Protein AF-A0A6P2SB77-F1 (afdb_monomer_lite)

Organism: Burkholderia lata (strain ATCC 17760 / DSM 23089 / LMG 22485 / NCIMB 9086 / R18194 / 383) (NCBI:txid482957)

Radius of gyration: 31.11 Å; chains: 1; bounding box: 104×68×93 Å

Secondary structure (DSSP, 8-state):
-----------------------SPPS----PPPSTTTHHHHHHHHTT-HHHHHHHHHHHHHHHTTSGGGHHHHHHHHHHHHHHHHHTT-TTHHHHHHHHHHHHHHTT--HHHHHHHHHHHHHHHHHHHHH--SSS---PPPHHHHHHHHHHHHH-GGG--S-----------------S-TTSS---------------------------PPPPPPPPPPPP--------SSSHHHHHHHHHHHH-TTTT-------S-SSPPPPPTTHHHHHHHHHHHHHHHHB-TTT--B-SBTTB-EEEHHHHHHHHHHHHHHHHTTSS-HHHHHHHHHHHHHHHHHSPEETTTEE-SEEETTTTEEB-TTSSB-SS-SEE-HHHHHHHHHHHHHHHHH-GGGHHHHHHTTTT---TTTTGGGS-EEEEEETTEEEEEE---TTHHHHHHHHHHHTT---GGGG--TTEEEEEETTEEEEEE-STT----SHHHHHHHHTTTT-SHHHHHHHHHHHHHHHHHHHHHSS-----EEE-SSTTSEEEE-SEETTEET-EE-TT--B-GGG-EEEHHHHHHHHHH--SHHHHHHHHHHGGGEETTEE--EEETTSPEE---BHHHHHHHHHHHHHHHTTS--SS-------S--PPP------

pLDDT: mean 77.46, std 25.53, range [22.06, 98.88]

Sequence (655 aa):
MNRQRHGLFGLAIWAPLVLALLAMPAGHAQSIPDYAPFAPGWAAYQERRIGDAGRLWEQASVGAESAPDTLRVAALAAVLAAFAMDRSHDARAADLWTRATNLYVRAGQSWSRQRSALSAEVARARSAGASQMAPGVPAAVPPLLRMLADLDERDHLLSYDGPHVAPDASLAPARTAVGIGVGYLGGGGAIARNDPGGSVYSNLASSVGGPAAVPRVQAPVATNAPSGQNASPGGDGEAALYQTAARNDRSDAVRMPSTCDAGASALPAGAWQAVTKSAWSYFVANRQPATGLVNGKRAYPYITASDIAGTLAALVVANQLGLGPAAEIEPWLRQVLATLRDLPRYGGELPARQYDARSGGLVGLDNNPSPTGSGYSLYEIARILVWTEIVAACYPDLRAEALGARADWRFGRATALGRLHGVLARDGVEHVYIDETLGYKEYAAAALTLTGLPMPQAFSYAELRTTSVDGGPVLYDARPASLPTSDPFILGTLELGGIDGCFRRIVDTMYAAQARHATRTGQPVALGAEAIDRAPWFSYSTVYAGGQAWKAASYDVQADATLRIFSAKTAIGWAAAFNDRHAAALLASAVRFARDGGVGVGQYESGNNVDATSLDGNAQILEAAWYVARGRRAFVAGSVAGPAICPALQDNPVR

InterPro domains:
  IPR021478 Domain of unknown function DUF3131 [PF11329] (276-631)

Structure (mmCIF, N/CA/C/O backbone):
data_AF-A0A6P2SB77-F1
#
_entry.id   AF-A0A6P2SB77-F1
#
loop_
_atom_site.group_PDB
_atom_site.id
_atom_site.type_symbol
_atom_site.label_atom_id
_atom_site.label_alt_id
_atom_site.label_comp_id
_atom_site.label_asym_id
_atom_site.label_entity_id
_atom_site.label_seq_id
_atom_site.pdbx_PDB_ins_code
_atom_site.Cartn_x
_atom_site.Cartn_y
_atom_site.Cartn_z
_atom_site.occupancy
_atom_site.B_iso_or_equiv
_atom_site.auth_seq_id
_atom_site.auth_comp_id
_atom_site.auth_asym_id
_atom_site.auth_atom_id
_atom_site.pdbx_PDB_model_num
ATOM 1 N N . MET A 1 1 ? 72.439 -4.638 -55.341 1.00 34.09 1 MET A N 1
ATOM 2 C CA . MET A 1 1 ? 73.389 -3.535 -55.038 1.00 34.09 1 MET A CA 1
ATOM 3 C C . MET A 1 1 ? 72.567 -2.344 -54.557 1.00 34.09 1 MET A C 1
ATOM 5 O O . MET A 1 1 ? 71.452 -2.234 -55.038 1.00 34.09 1 MET A O 1
ATOM 9 N N . ASN A 1 2 ? 72.961 -1.470 -53.627 1.00 34.12 2 ASN A N 1
ATOM 10 C CA . ASN A 1 2 ? 74.178 -1.283 -52.805 1.00 34.12 2 ASN A CA 1
ATOM 11 C C . ASN A 1 2 ? 73.689 -0.902 -51.369 1.00 34.12 2 ASN A C 1
ATOM 13 O O . ASN A 1 2 ? 72.607 -0.339 -51.264 1.00 34.12 2 ASN A O 1
ATOM 17 N N . ARG A 1 3 ? 74.255 -1.319 -50.216 1.00 31.09 3 ARG A N 1
ATOM 18 C CA . ARG A 1 3 ? 75.598 -1.066 -49.616 1.00 31.09 3 ARG A CA 1
ATOM 19 C C . ARG A 1 3 ? 75.962 0.431 -49.554 1.00 31.09 3 ARG A C 1
ATOM 21 O O . ARG A 1 3 ? 75.820 1.098 -50.562 1.00 31.09 3 ARG A O 1
ATOM 28 N N . GLN A 1 4 ? 76.507 1.019 -48.483 1.00 35.84 4 GLN A N 1
ATOM 29 C CA . GLN A 1 4 ? 76.849 0.638 -47.085 1.00 35.84 4 GLN A CA 1
ATOM 30 C C . GLN A 1 4 ? 76.953 1.980 -46.281 1.00 35.84 4 GLN A C 1
ATOM 32 O O . GLN A 1 4 ? 76.634 3.004 -46.874 1.00 35.84 4 GLN A O 1
ATOM 37 N N . ARG A 1 5 ? 77.347 2.183 -45.008 1.00 35.84 5 ARG A N 1
ATOM 38 C CA . ARG A 1 5 ? 78.025 1.521 -43.847 1.00 35.84 5 ARG A CA 1
ATOM 39 C C . ARG A 1 5 ? 77.677 2.422 -42.611 1.00 35.84 5 ARG A C 1
ATOM 41 O O . ARG A 1 5 ? 77.101 3.478 -42.835 1.00 35.84 5 ARG A O 1
ATOM 48 N N . HIS A 1 6 ? 77.972 2.216 -41.321 1.00 32.22 6 HIS A N 1
ATOM 49 C CA . HIS A 1 6 ? 78.646 1.221 -40.449 1.00 32.22 6 HIS A CA 1
ATOM 50 C C . HIS A 1 6 ? 77.686 1.003 -39.223 1.00 32.22 6 HIS A C 1
ATOM 52 O O . HIS A 1 6 ? 76.500 1.260 -39.386 1.00 32.22 6 HIS A O 1
ATOM 58 N N . GLY A 1 7 ? 77.988 0.551 -37.992 1.00 27.03 7 GLY A N 1
ATOM 59 C CA . GLY A 1 7 ? 79.161 -0.030 -37.308 1.00 27.03 7 GLY A CA 1
ATOM 60 C C . GLY A 1 7 ? 79.105 0.307 -35.798 1.00 27.03 7 GLY A C 1
ATOM 61 O O . GLY A 1 7 ? 79.331 1.453 -35.443 1.00 27.03 7 GLY A O 1
ATOM 62 N N . LEU A 1 8 ? 78.602 -0.566 -34.915 1.00 29.39 8 LEU A N 1
ATOM 63 C CA . LEU A 1 8 ? 79.311 -1.672 -34.230 1.00 29.39 8 LEU A CA 1
ATOM 64 C C . LEU A 1 8 ? 80.401 -1.251 -33.219 1.00 29.39 8 LEU A C 1
ATOM 66 O O . LEU A 1 8 ? 81.556 -1.139 -33.602 1.00 29.39 8 LEU A O 1
ATOM 70 N N . PHE A 1 9 ? 80.017 -1.151 -31.939 1.00 28.23 9 PHE A N 1
ATOM 71 C CA . PHE A 1 9 ? 80.733 -1.550 -30.703 1.00 28.23 9 PHE A CA 1
ATOM 72 C C . PHE A 1 9 ? 79.703 -1.469 -29.543 1.00 28.23 9 PHE A C 1
ATOM 74 O O . PHE A 1 9 ? 78.775 -0.672 -29.631 1.00 28.23 9 PHE A O 1
ATOM 81 N N . GLY A 1 10 ? 79.754 -2.244 -28.455 1.00 26.16 10 GLY A N 1
ATOM 82 C CA . GLY A 1 10 ? 80.616 -3.386 -28.133 1.00 26.16 10 GLY A CA 1
ATOM 83 C C . GLY A 1 10 ? 80.766 -3.564 -26.611 1.00 26.16 10 GLY A C 1
ATOM 84 O O . GLY A 1 10 ? 81.088 -2.597 -25.937 1.00 26.16 10 GLY A O 1
ATOM 85 N N . LEU A 1 11 ? 80.610 -4.804 -26.118 1.00 27.72 11 LEU A N 1
ATOM 86 C CA . LEU A 1 11 ? 80.774 -5.260 -24.718 1.00 27.72 11 LEU A CA 1
ATOM 87 C C . LEU A 1 11 ? 79.696 -4.835 -23.696 1.00 27.72 11 LEU A C 1
ATOM 89 O O . LEU A 1 11 ? 79.302 -3.681 -23.587 1.00 27.72 11 LEU A O 1
ATOM 93 N N . ALA A 1 12 ? 79.284 -5.813 -22.887 1.00 34.78 12 ALA A N 1
ATOM 94 C CA . ALA A 1 12 ? 78.543 -5.643 -21.639 1.00 34.78 12 ALA A CA 1
ATOM 95 C C . ALA A 1 12 ? 79.400 -6.184 -20.486 1.00 34.78 12 ALA A C 1
ATOM 97 O O . ALA A 1 12 ? 80.118 -7.161 -20.697 1.00 34.78 12 ALA A O 1
ATOM 98 N N . ILE A 1 13 ? 79.300 -5.608 -19.281 1.00 31.42 13 ILE A N 1
ATOM 99 C CA . ILE A 1 13 ? 79.787 -6.220 -18.032 1.00 31.42 13 ILE A CA 1
ATOM 100 C C . ILE A 1 13 ? 79.134 -5.530 -16.809 1.00 31.42 13 ILE A C 1
ATOM 102 O O . ILE A 1 13 ? 79.273 -4.329 -16.630 1.00 31.42 13 ILE A O 1
ATOM 106 N N . TRP A 1 14 ? 78.433 -6.340 -16.001 1.00 25.48 14 TRP A N 1
ATOM 107 C CA . TRP A 1 14 ? 78.056 -6.178 -14.578 1.00 25.48 14 TRP A CA 1
ATOM 108 C C . TRP A 1 14 ? 77.241 -4.949 -14.103 1.00 25.48 14 TRP A C 1
ATOM 110 O O . TRP A 1 14 ? 77.650 -3.799 -14.208 1.00 25.48 14 TRP A O 1
ATOM 120 N N . ALA A 1 15 ? 76.108 -5.238 -13.447 1.00 29.59 15 ALA A N 1
ATOM 121 C CA . ALA A 1 15 ? 75.365 -4.313 -12.579 1.00 29.59 15 ALA A CA 1
ATOM 122 C C . ALA A 1 15 ? 75.927 -4.345 -11.136 1.00 29.59 15 ALA A C 1
ATOM 124 O O . ALA A 1 15 ? 76.624 -5.304 -10.786 1.00 29.59 15 ALA A O 1
ATOM 125 N N . PRO A 1 16 ? 75.620 -3.348 -10.279 1.00 37.59 16 PRO A N 1
ATOM 126 C CA . PRO A 1 16 ? 74.430 -3.487 -9.416 1.00 37.59 16 PRO A CA 1
ATOM 127 C C . PRO A 1 16 ? 73.694 -2.161 -9.069 1.00 37.59 16 PRO A C 1
AT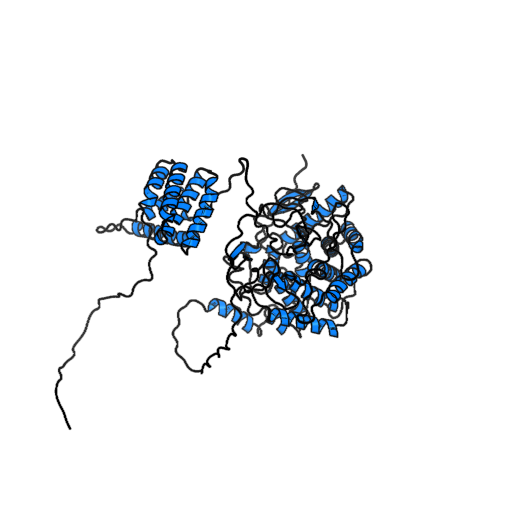OM 129 O O . PRO A 1 16 ? 74.099 -1.083 -9.481 1.00 37.59 16 PRO A O 1
ATOM 132 N N . LEU A 1 17 ? 72.652 -2.278 -8.225 1.00 24.69 17 LEU A N 1
ATOM 133 C CA . LEU A 1 17 ? 72.018 -1.232 -7.387 1.00 24.69 17 LEU A CA 1
ATOM 134 C C . LEU A 1 17 ? 71.184 -0.102 -8.047 1.00 24.69 17 LEU A C 1
ATOM 136 O O . LEU A 1 17 ? 71.675 0.956 -8.414 1.00 24.69 17 LEU A O 1
ATOM 140 N N . VAL A 1 18 ? 69.862 -0.322 -8.039 1.00 35.34 18 VAL A N 1
ATOM 141 C CA . VAL A 1 18 ? 68.815 0.537 -7.425 1.00 35.34 18 VAL A CA 1
ATOM 142 C C . VAL A 1 18 ? 69.097 2.050 -7.277 1.00 35.34 18 VAL A C 1
ATOM 144 O O . VAL A 1 18 ? 69.822 2.438 -6.367 1.00 35.34 18 VAL A O 1
ATOM 147 N N . LEU A 1 19 ? 68.350 2.896 -8.009 1.00 28.22 19 LEU A N 1
ATOM 148 C CA . LEU A 1 19 ? 67.471 3.961 -7.461 1.00 28.22 19 LEU A CA 1
ATOM 149 C C . LEU A 1 19 ? 66.570 4.573 -8.573 1.00 28.22 19 LEU A C 1
ATOM 151 O O . LEU A 1 19 ? 66.776 4.265 -9.742 1.00 28.22 19 LEU A O 1
ATOM 155 N N . ALA A 1 20 ? 65.603 5.435 -8.198 1.00 27.27 20 ALA A N 1
ATOM 156 C CA . ALA A 1 20 ? 64.532 6.035 -9.036 1.00 27.27 20 ALA A CA 1
ATOM 157 C C . ALA A 1 20 ? 63.508 5.002 -9.579 1.00 27.27 20 ALA A C 1
ATOM 159 O O . ALA A 1 20 ? 63.806 4.242 -10.492 1.00 27.27 20 ALA A O 1
ATOM 160 N N . LEU A 1 21 ? 62.295 4.817 -9.029 1.00 29.03 21 LEU A N 1
ATOM 161 C CA . LEU A 1 21 ? 61.225 5.776 -8.665 1.00 29.03 21 LEU A CA 1
ATOM 162 C C . LEU A 1 21 ? 60.876 6.741 -9.816 1.00 29.03 21 LEU A C 1
ATOM 164 O O . LEU A 1 21 ? 61.680 7.585 -10.184 1.00 29.03 21 LEU A O 1
ATOM 168 N N . LEU A 1 22 ? 59.761 6.518 -10.525 1.00 35.44 22 LEU A N 1
ATOM 169 C CA . LEU A 1 22 ? 58.357 6.822 -10.159 1.00 35.44 22 LEU A CA 1
ATOM 170 C C . LEU A 1 22 ? 57.993 8.304 -10.350 1.00 35.44 22 LEU A C 1
ATOM 172 O O . LEU A 1 22 ? 58.195 9.125 -9.462 1.00 35.44 22 LEU A O 1
ATOM 176 N N . ALA A 1 23 ? 57.377 8.604 -11.498 1.00 28.52 23 ALA A N 1
ATOM 177 C CA . ALA A 1 23 ? 56.758 9.894 -11.808 1.00 28.52 23 ALA A CA 1
ATOM 178 C C . ALA A 1 23 ? 55.558 9.736 -12.771 1.00 28.52 23 ALA A C 1
ATOM 180 O O . ALA A 1 23 ? 55.510 10.341 -13.838 1.00 28.52 23 ALA A O 1
ATOM 181 N N . MET A 1 24 ? 54.578 8.906 -12.398 1.00 32.34 24 MET A N 1
ATOM 182 C CA . MET A 1 24 ? 53.201 9.053 -12.894 1.00 32.34 24 MET A CA 1
ATOM 183 C C . MET A 1 24 ? 52.377 9.771 -11.817 1.00 32.34 24 MET A C 1
ATOM 185 O O . MET A 1 24 ? 52.640 9.555 -10.631 1.00 32.34 24 MET A O 1
ATOM 189 N N . PRO A 1 25 ? 51.426 10.647 -12.187 1.00 30.16 25 PRO A N 1
ATOM 190 C CA . PRO A 1 25 ? 50.716 11.466 -11.214 1.00 30.16 25 PRO A CA 1
ATOM 191 C C . PRO A 1 25 ? 49.873 10.590 -10.286 1.00 30.16 25 PRO A C 1
ATOM 193 O O . PRO A 1 25 ? 49.041 9.804 -10.739 1.00 30.16 25 PRO A O 1
ATOM 196 N N . ALA A 1 26 ? 50.061 10.761 -8.977 1.00 30.98 26 ALA A N 1
ATOM 197 C CA . ALA A 1 26 ? 49.111 10.252 -8.000 1.00 30.98 26 ALA A CA 1
ATOM 198 C C . ALA A 1 26 ? 47.727 10.856 -8.290 1.00 30.98 26 ALA A C 1
ATOM 200 O O . ALA A 1 26 ? 47.621 12.046 -8.599 1.00 30.98 26 ALA A O 1
ATOM 201 N N . GLY A 1 27 ? 46.667 10.047 -8.184 1.00 32.44 27 GLY A N 1
ATOM 202 C CA . GLY A 1 27 ? 45.297 10.542 -8.323 1.00 32.44 27 GLY A CA 1
ATOM 203 C C . GLY A 1 27 ? 45.070 11.707 -7.361 1.00 32.44 27 GLY A C 1
ATOM 204 O O . GLY A 1 27 ? 45.376 11.569 -6.179 1.00 32.44 27 GLY A O 1
ATOM 205 N N . HIS A 1 28 ? 44.601 12.845 -7.891 1.00 34.56 28 HIS A N 1
ATOM 206 C CA . HIS A 1 28 ? 44.579 14.146 -7.214 1.00 34.56 28 HIS A CA 1
ATOM 207 C C . HIS A 1 28 ? 44.196 14.039 -5.731 1.00 34.56 28 HIS A C 1
ATOM 209 O O . HIS A 1 28 ? 43.021 13.878 -5.389 1.00 34.56 28 HIS A O 1
ATOM 215 N N . ALA A 1 29 ? 45.197 14.169 -4.852 1.00 41.06 29 ALA A N 1
ATOM 216 C CA . ALA A 1 29 ? 44.960 14.358 -3.430 1.00 41.06 29 ALA A CA 1
ATOM 217 C C . ALA A 1 29 ? 44.070 15.595 -3.272 1.00 41.06 29 ALA A C 1
ATOM 219 O O . ALA A 1 29 ? 44.354 16.641 -3.860 1.00 41.06 29 ALA A O 1
ATOM 220 N N . GLN A 1 30 ? 42.961 15.461 -2.544 1.00 54.84 30 GLN A N 1
ATOM 221 C CA . GLN A 1 30 ? 41.999 16.549 -2.410 1.00 54.84 30 GLN A CA 1
ATOM 222 C C . GLN A 1 30 ? 42.684 17.698 -1.669 1.00 54.84 30 GLN A C 1
ATOM 224 O O . GLN A 1 30 ? 43.023 17.569 -0.498 1.00 54.84 30 GLN A O 1
ATOM 229 N N . SER A 1 31 ? 42.946 18.798 -2.374 1.00 61.81 31 SER A N 1
ATOM 230 C CA . SER A 1 31 ? 43.661 19.940 -1.813 1.00 61.81 31 SER A CA 1
ATOM 231 C C . SER A 1 31 ? 42.862 20.526 -0.652 1.00 61.81 31 SER A C 1
ATOM 233 O O . SER A 1 31 ? 41.765 21.055 -0.862 1.00 61.81 31 SER A O 1
ATOM 235 N N . ILE A 1 32 ? 43.423 20.432 0.555 1.00 64.12 32 ILE A N 1
ATOM 236 C CA . ILE A 1 32 ? 42.903 21.080 1.761 1.00 64.12 32 ILE A CA 1
ATOM 237 C C . ILE A 1 32 ? 42.670 22.567 1.435 1.00 64.12 32 ILE A C 1
ATOM 239 O O . ILE A 1 32 ? 43.589 23.201 0.908 1.00 64.12 32 ILE A O 1
ATOM 243 N N . PRO A 1 33 ? 41.474 23.128 1.700 1.00 75.06 33 PRO A N 1
ATOM 244 C CA . PRO A 1 33 ? 41.213 24.545 1.473 1.00 75.06 33 PRO A CA 1
ATOM 245 C C . PRO A 1 33 ? 42.216 25.444 2.205 1.00 75.06 33 PRO A C 1
ATOM 247 O O . PRO A 1 33 ? 42.718 25.086 3.273 1.00 75.06 33 PRO A O 1
ATOM 250 N N . ASP A 1 34 ? 42.473 26.636 1.663 1.00 80.94 34 ASP A N 1
ATOM 251 C CA . ASP A 1 34 ? 43.232 27.648 2.400 1.00 80.94 34 ASP A CA 1
ATOM 252 C C . ASP A 1 34 ? 42.522 27.985 3.724 1.00 80.94 34 ASP A C 1
ATOM 254 O O . ASP A 1 34 ? 41.296 27.984 3.822 1.00 80.94 34 ASP A O 1
ATOM 258 N N . TYR A 1 35 ? 43.310 28.262 4.756 1.00 83.06 35 TYR A N 1
ATOM 259 C CA . TYR A 1 35 ? 42.844 28.619 6.087 1.00 83.06 35 TYR A CA 1
ATOM 260 C C . TYR A 1 35 ? 42.353 30.073 6.176 1.00 83.06 35 TYR A C 1
ATOM 262 O O . TYR A 1 35 ? 41.494 30.366 7.010 1.00 83.06 35 TYR A O 1
ATOM 270 N N . ALA A 1 36 ? 42.857 30.984 5.332 1.00 89.19 36 ALA A N 1
ATOM 271 C CA . ALA A 1 36 ? 42.572 32.418 5.449 1.00 89.19 36 ALA A CA 1
ATOM 272 C C . ALA A 1 36 ? 41.067 32.788 5.501 1.00 89.19 36 ALA A C 1
ATOM 274 O O . ALA A 1 36 ? 40.713 33.606 6.353 1.00 89.19 36 ALA A O 1
ATOM 275 N N . PRO A 1 37 ? 40.153 32.169 4.716 1.00 88.62 37 PRO A N 1
ATOM 276 C CA . PRO A 1 37 ? 38.710 32.436 4.805 1.00 88.62 37 PRO A CA 1
ATOM 277 C C . PRO A 1 37 ? 38.069 32.028 6.142 1.00 88.62 37 PRO A C 1
ATOM 279 O O . PRO A 1 37 ? 37.013 32.541 6.505 1.00 88.62 37 PRO A O 1
ATOM 282 N N . PHE A 1 38 ? 38.686 31.104 6.883 1.00 93.38 38 PHE A N 1
ATOM 283 C CA . PHE A 1 38 ? 38.141 30.543 8.123 1.00 93.38 38 PHE A CA 1
ATOM 284 C C . PHE A 1 38 ? 38.711 31.202 9.385 1.00 93.38 38 PHE A C 1
ATOM 286 O O . PHE A 1 38 ? 38.071 31.162 10.439 1.00 93.38 38 PHE A O 1
ATOM 293 N N . ALA A 1 39 ? 39.885 31.832 9.281 1.00 92.75 39 ALA A N 1
ATOM 294 C CA . ALA A 1 39 ? 40.622 32.400 10.407 1.00 92.75 39 ALA A CA 1
ATOM 295 C C . ALA A 1 39 ? 39.838 33.421 11.268 1.00 92.75 39 ALA A C 1
ATOM 297 O O . ALA A 1 39 ? 39.939 33.326 12.494 1.00 92.75 39 ALA A O 1
ATOM 298 N N . PRO A 1 40 ? 39.027 34.353 10.712 1.00 93.56 40 PRO A N 1
ATOM 299 C CA . PRO A 1 40 ? 38.288 35.321 11.529 1.00 93.56 40 PRO A CA 1
ATOM 300 C C . PRO A 1 40 ? 37.219 34.660 12.408 1.00 93.56 40 PRO A C 1
ATOM 302 O O . PRO A 1 40 ? 37.089 34.992 13.586 1.00 93.56 40 PRO A O 1
ATOM 305 N N . GLY A 1 41 ? 36.484 33.689 11.852 1.00 93.44 41 GLY A N 1
ATOM 306 C CA . GLY A 1 41 ? 35.496 32.920 12.607 1.00 93.44 41 GLY A CA 1
ATOM 307 C C . GLY A 1 41 ? 36.151 32.038 13.671 1.00 93.44 41 GLY A C 1
ATOM 308 O O . GLY A 1 41 ? 35.650 31.964 14.788 1.00 93.44 41 GLY A O 1
ATOM 309 N N . TRP A 1 42 ? 37.323 31.457 13.385 1.00 94.81 42 TRP A N 1
ATOM 310 C CA . TRP A 1 42 ? 38.058 30.669 14.377 1.00 94.81 42 TRP A CA 1
ATOM 311 C C . TRP A 1 42 ? 38.520 31.501 15.577 1.00 94.81 42 TRP A C 1
ATOM 313 O O . TRP A 1 42 ? 38.330 31.068 16.710 1.00 94.81 42 TRP A O 1
ATOM 323 N N . ALA A 1 43 ? 39.044 32.711 15.356 1.00 92.56 43 ALA A N 1
ATOM 324 C CA . ALA A 1 43 ? 39.414 33.613 16.449 1.00 92.56 43 ALA A CA 1
ATOM 325 C C . ALA A 1 43 ? 38.207 33.933 17.354 1.00 92.56 43 ALA A C 1
ATOM 327 O O . ALA A 1 43 ? 38.282 33.770 18.572 1.00 92.56 43 ALA A O 1
ATOM 328 N N . ALA A 1 44 ? 37.055 34.275 16.762 1.00 90.75 44 ALA A N 1
ATOM 329 C CA . ALA A 1 44 ? 35.815 34.488 17.512 1.00 90.75 44 ALA A CA 1
ATOM 330 C C . ALA A 1 44 ? 35.354 33.225 18.274 1.00 90.75 44 ALA A C 1
ATOM 332 O O . ALA A 1 44 ? 34.888 33.327 19.409 1.00 90.75 44 ALA A O 1
ATOM 333 N N . TYR A 1 45 ? 35.528 32.030 17.698 1.00 93.25 45 TYR A N 1
ATOM 334 C CA . TYR A 1 45 ? 35.194 30.761 18.353 1.00 93.25 45 TYR A CA 1
ATOM 335 C C . TYR A 1 45 ? 36.106 30.482 19.561 1.00 93.25 45 TYR A C 1
ATOM 337 O O . TYR A 1 45 ? 35.625 30.101 20.628 1.00 93.25 45 TYR A O 1
ATOM 345 N N . GLN A 1 46 ? 37.417 30.725 19.432 1.00 90.56 46 GLN A N 1
ATOM 346 C CA . GLN A 1 46 ? 38.380 30.590 20.532 1.00 90.56 46 GLN A CA 1
ATOM 347 C C . GLN A 1 46 ? 38.086 31.565 21.685 1.00 90.56 46 GLN A C 1
ATOM 349 O O . GLN A 1 46 ? 38.204 31.188 22.851 1.00 90.56 46 GLN A O 1
ATOM 354 N N . GLU A 1 47 ? 37.616 32.774 21.372 1.00 92.25 47 GLU A N 1
ATOM 355 C CA . GLU A 1 47 ? 37.119 33.776 22.329 1.00 92.25 47 GLU A CA 1
ATOM 356 C C . GLU A 1 47 ? 35.734 33.438 22.930 1.00 92.25 47 GLU A C 1
ATOM 358 O O . GLU A 1 47 ? 35.174 34.235 23.682 1.00 92.25 47 GLU A O 1
ATOM 363 N N . ARG A 1 48 ? 35.161 32.265 22.612 1.00 89.25 48 ARG A N 1
ATOM 364 C CA . ARG A 1 48 ? 33.796 31.822 22.972 1.00 89.25 48 ARG A CA 1
ATOM 365 C C . ARG A 1 48 ? 32.662 32.704 22.427 1.00 89.25 48 ARG A C 1
ATOM 367 O O . ARG A 1 48 ? 31.513 32.557 22.843 1.00 89.25 48 ARG A O 1
ATOM 374 N N . ARG A 1 49 ? 32.927 33.566 21.442 1.00 94.75 49 ARG A N 1
ATOM 375 C CA . ARG A 1 49 ? 31.911 34.353 20.721 1.00 94.75 49 ARG A CA 1
ATOM 376 C C . ARG A 1 49 ? 31.282 33.511 19.605 1.00 94.75 49 ARG A C 1
ATOM 378 O O . ARG A 1 49 ? 31.387 33.832 18.425 1.00 94.75 49 ARG A O 1
ATOM 385 N N . ILE A 1 50 ? 30.643 32.401 19.982 1.00 90.88 50 ILE A N 1
ATOM 386 C CA . ILE A 1 50 ? 30.210 31.339 19.055 1.00 90.88 50 ILE A CA 1
ATOM 387 C C . ILE A 1 50 ? 29.260 31.867 17.963 1.00 90.88 50 ILE A C 1
ATOM 389 O O . ILE A 1 50 ? 29.504 31.649 16.778 1.00 90.88 50 ILE A O 1
ATOM 393 N N . GLY A 1 51 ? 28.246 32.658 18.328 1.00 88.06 51 GLY A N 1
ATOM 394 C CA . GLY A 1 51 ? 27.345 33.276 17.346 1.00 88.06 51 GLY A CA 1
ATOM 395 C C . GLY A 1 51 ? 28.041 34.276 16.409 1.00 88.06 51 GLY A C 1
ATOM 396 O O . GLY A 1 51 ? 27.601 34.474 15.277 1.00 88.06 51 GLY A O 1
ATOM 397 N N . ASP A 1 52 ? 29.147 34.901 16.832 1.00 90.12 52 ASP A N 1
ATOM 398 C CA . ASP A 1 52 ? 29.950 35.784 15.972 1.00 90.12 52 ASP A CA 1
ATOM 399 C C . ASP A 1 52 ? 30.797 34.970 14.991 1.00 90.12 52 ASP A C 1
ATOM 401 O O . ASP A 1 52 ? 30.872 35.326 13.816 1.00 90.12 52 ASP A O 1
ATOM 405 N N . ALA A 1 53 ? 31.367 33.846 15.442 1.00 93.75 53 ALA A N 1
ATOM 406 C CA . ALA A 1 53 ? 32.032 32.878 14.572 1.00 93.75 53 ALA A CA 1
ATOM 407 C C . ALA A 1 53 ? 31.082 32.370 13.476 1.00 93.75 53 ALA A C 1
ATOM 409 O O . ALA A 1 53 ? 31.454 32.349 12.303 1.00 93.75 53 ALA A O 1
ATOM 410 N N . GLY A 1 54 ? 29.827 32.073 13.837 1.00 93.56 54 GLY A N 1
ATOM 411 C CA . GLY A 1 54 ? 28.770 31.705 12.894 1.00 93.56 54 GLY A CA 1
ATOM 412 C C . GLY A 1 54 ? 28.526 32.764 11.816 1.00 93.56 54 GLY A C 1
ATOM 413 O O . GLY A 1 54 ? 28.537 32.441 10.628 1.00 93.56 54 GLY A O 1
ATOM 414 N N . ARG A 1 55 ? 28.387 34.044 12.198 1.00 94.06 55 ARG A N 1
ATOM 415 C CA . ARG A 1 55 ? 28.195 35.152 11.236 1.00 94.06 55 ARG A CA 1
ATOM 416 C C . ARG A 1 55 ? 29.433 35.409 10.367 1.00 94.06 55 ARG A C 1
ATOM 418 O O . ARG A 1 55 ? 29.289 35.730 9.190 1.00 94.06 55 ARG A O 1
ATOM 425 N N . LEU A 1 56 ? 30.641 35.240 10.905 1.00 94.38 56 LEU A N 1
ATOM 426 C CA . LEU A 1 56 ? 31.892 35.402 10.151 1.00 94.38 56 LEU A CA 1
ATOM 427 C C . LEU A 1 56 ? 32.100 34.272 9.128 1.00 94.38 56 LEU A C 1
ATOM 429 O O . LEU A 1 56 ? 32.476 34.540 7.987 1.00 94.38 56 LEU A O 1
ATOM 433 N N . TRP A 1 57 ? 31.800 33.022 9.490 1.00 96.69 57 TRP A N 1
ATOM 434 C CA . TRP A 1 57 ? 31.841 31.898 8.550 1.00 96.69 57 TRP A CA 1
ATOM 435 C C . TRP A 1 57 ? 30.695 31.942 7.524 1.00 96.69 57 TRP A C 1
ATOM 437 O O . TRP A 1 57 ? 30.902 31.579 6.367 1.00 96.69 57 TRP A O 1
ATOM 447 N N . GLU A 1 58 ? 29.526 32.483 7.875 1.00 94.62 58 GLU A N 1
ATOM 448 C CA . GLU A 1 58 ? 28.464 32.790 6.907 1.00 94.62 58 GLU A CA 1
ATOM 449 C C . GLU A 1 58 ? 28.935 33.815 5.859 1.00 94.62 58 GLU A C 1
ATOM 451 O O . GLU A 1 58 ? 28.766 33.594 4.659 1.00 94.62 58 GLU A O 1
ATOM 456 N N . GLN A 1 59 ? 29.580 34.906 6.284 1.00 93.19 59 GLN A N 1
ATOM 457 C CA . GLN A 1 59 ? 30.140 35.913 5.373 1.00 93.19 59 GLN A CA 1
ATOM 458 C C . GLN A 1 59 ? 31.233 35.327 4.464 1.00 93.19 59 GLN A C 1
ATOM 460 O O . GLN A 1 59 ? 31.234 35.592 3.259 1.00 93.19 59 GLN A O 1
ATOM 465 N N . ALA A 1 60 ? 32.113 34.478 5.006 1.00 91.75 60 ALA A N 1
ATOM 466 C CA . ALA A 1 60 ? 33.107 33.750 4.217 1.00 91.75 60 ALA A CA 1
ATOM 467 C C . ALA A 1 60 ? 32.454 32.810 3.184 1.00 91.75 60 ALA A C 1
ATOM 469 O O . ALA A 1 60 ? 32.929 32.717 2.051 1.00 91.75 60 ALA A O 1
ATOM 470 N N . SER A 1 61 ? 31.334 32.166 3.538 1.00 93.94 61 SER A N 1
ATOM 471 C CA . SER A 1 61 ? 30.555 31.334 2.616 1.00 93.94 61 SER A CA 1
ATOM 472 C C . SER A 1 61 ? 29.974 32.147 1.456 1.00 93.94 61 SER A C 1
ATOM 474 O O . SER A 1 61 ? 30.169 31.783 0.298 1.00 93.94 61 SER A O 1
ATOM 476 N N . VAL A 1 62 ? 29.337 33.286 1.757 1.00 90.88 62 VAL A N 1
ATOM 477 C CA . VAL A 1 62 ? 28.769 34.203 0.752 1.00 90.88 62 VAL A CA 1
ATOM 478 C C . VAL A 1 62 ? 29.846 34.705 -0.216 1.00 90.88 62 VAL A C 1
ATOM 480 O O . VAL A 1 62 ? 29.640 34.662 -1.427 1.00 90.88 62 VAL A O 1
ATOM 483 N N . GLY A 1 63 ? 31.001 35.152 0.291 1.00 86.81 63 GLY A N 1
ATOM 484 C CA . GLY A 1 63 ? 32.088 35.660 -0.554 1.00 86.81 63 GLY A CA 1
ATOM 485 C C . GLY A 1 63 ? 32.671 34.593 -1.490 1.00 86.81 63 GLY A C 1
ATOM 486 O O . GLY A 1 63 ? 32.896 34.852 -2.675 1.00 86.81 63 GLY A O 1
ATOM 487 N N . ALA A 1 64 ? 32.855 33.373 -0.978 1.00 87.50 64 ALA A N 1
ATOM 488 C CA . ALA A 1 64 ? 33.402 32.243 -1.725 1.00 87.50 64 ALA A CA 1
ATOM 489 C C . ALA A 1 64 ? 32.417 31.599 -2.725 1.00 87.50 64 ALA A C 1
ATOM 491 O O . ALA A 1 64 ? 32.823 30.753 -3.520 1.00 87.50 64 ALA A O 1
ATOM 492 N N . GLU A 1 65 ? 31.136 31.973 -2.726 1.00 83.62 65 GLU A N 1
ATOM 493 C CA . GLU A 1 65 ? 30.142 31.431 -3.665 1.00 83.62 65 GLU A CA 1
ATOM 494 C C . GLU A 1 65 ? 30.271 32.013 -5.092 1.00 83.62 65 GLU A C 1
ATOM 496 O O . GLU A 1 65 ? 29.706 31.475 -6.045 1.00 83.62 65 GLU A O 1
ATOM 501 N N . SER A 1 66 ? 31.041 33.095 -5.248 1.00 75.31 66 SER A N 1
ATOM 502 C CA . SER A 1 66 ? 31.156 33.891 -6.479 1.00 75.31 66 SER A CA 1
ATOM 503 C C . SER A 1 66 ? 31.884 33.218 -7.656 1.00 75.31 66 SER A C 1
ATOM 505 O O . SER A 1 66 ? 31.703 33.657 -8.792 1.00 75.31 66 SER A O 1
ATOM 507 N N . ALA A 1 67 ? 32.662 32.153 -7.427 1.00 75.12 67 ALA A N 1
ATOM 508 C CA . ALA A 1 67 ? 33.368 31.407 -8.474 1.00 75.12 67 ALA A CA 1
ATOM 509 C C . ALA A 1 67 ? 33.216 29.877 -8.304 1.00 75.12 67 ALA A C 1
ATOM 511 O O . ALA A 1 67 ? 33.137 29.396 -7.171 1.00 75.12 67 ALA A O 1
ATOM 512 N N . PRO A 1 68 ? 33.212 29.080 -9.397 1.00 69.94 68 PRO A N 1
ATOM 513 C CA . PRO A 1 68 ? 33.076 27.621 -9.318 1.00 69.94 68 PRO A CA 1
ATOM 514 C C . PRO A 1 68 ? 34.156 26.941 -8.464 1.00 69.94 68 PRO A C 1
ATOM 516 O O . PRO A 1 68 ? 33.849 26.059 -7.662 1.00 69.94 68 PRO A O 1
ATOM 519 N N . ASP A 1 69 ? 35.408 27.388 -8.586 1.00 76.62 69 ASP A N 1
ATOM 520 C CA . ASP A 1 69 ? 36.554 26.780 -7.899 1.00 76.62 69 ASP A CA 1
ATOM 521 C C . ASP A 1 69 ? 36.513 26.989 -6.375 1.00 76.62 69 ASP A C 1
ATOM 523 O O . ASP A 1 69 ? 36.999 26.158 -5.605 1.00 76.62 69 ASP A O 1
ATOM 527 N N . THR A 1 70 ? 35.869 28.067 -5.914 1.00 84.31 70 THR A N 1
ATOM 528 C CA . THR A 1 70 ? 35.733 28.399 -4.489 1.00 84.31 70 THR A CA 1
ATOM 529 C C . THR A 1 70 ? 34.486 27.797 -3.833 1.00 84.31 70 THR A C 1
ATOM 531 O O . THR A 1 70 ? 34.361 27.868 -2.609 1.00 84.31 70 THR A O 1
ATOM 534 N N . LEU A 1 71 ? 33.611 27.098 -4.573 1.00 85.19 71 LEU A N 1
ATOM 535 C CA . LEU A 1 71 ? 32.394 26.471 -4.021 1.00 85.19 71 LEU A CA 1
ATOM 536 C C . LEU A 1 71 ? 32.670 25.492 -2.866 1.00 85.19 71 LEU A C 1
ATOM 538 O O . LEU A 1 71 ? 31.843 25.359 -1.965 1.00 85.19 71 LEU A O 1
ATOM 542 N N . ARG A 1 72 ? 33.838 24.833 -2.836 1.00 84.19 72 ARG A N 1
ATOM 543 C CA . ARG A 1 72 ? 34.243 23.960 -1.712 1.00 84.19 72 ARG A CA 1
ATOM 544 C C . ARG A 1 72 ? 34.607 24.742 -0.449 1.00 84.19 72 ARG A C 1
ATOM 546 O O . ARG A 1 72 ? 34.327 24.273 0.652 1.00 84.19 72 ARG A O 1
ATOM 553 N N . VAL A 1 73 ? 35.184 25.936 -0.605 1.00 89.94 73 VAL A N 1
ATOM 554 C CA . VAL A 1 73 ? 35.410 26.881 0.500 1.00 89.94 73 VAL A CA 1
ATOM 555 C C . VAL A 1 73 ? 34.058 27.375 1.011 1.00 89.94 73 VAL A C 1
ATOM 557 O O . VAL A 1 73 ? 33.805 27.320 2.211 1.00 89.94 73 VAL A O 1
ATOM 560 N N . ALA A 1 74 ? 33.157 27.757 0.097 1.00 91.75 74 ALA A N 1
ATOM 561 C CA . ALA A 1 74 ? 31.813 28.217 0.430 1.00 91.75 74 ALA A CA 1
ATOM 562 C C . ALA A 1 74 ? 31.002 27.161 1.201 1.00 91.75 74 ALA A C 1
ATOM 564 O O . ALA A 1 74 ? 30.360 27.487 2.202 1.00 91.75 74 ALA A O 1
ATOM 565 N N . ALA A 1 75 ? 31.057 25.898 0.766 1.00 90.69 75 ALA A N 1
ATOM 566 C CA . ALA A 1 75 ? 30.355 24.784 1.395 1.00 90.69 75 ALA A CA 1
ATOM 567 C C . ALA A 1 75 ? 30.884 24.474 2.806 1.00 90.69 75 ALA A C 1
ATOM 569 O O . ALA A 1 75 ? 30.093 24.374 3.744 1.00 90.69 75 ALA A O 1
ATOM 570 N N . LEU A 1 76 ? 32.212 24.398 2.986 1.00 93.31 76 LEU A N 1
ATOM 571 C CA . LEU A 1 76 ? 32.818 24.188 4.307 1.00 93.31 76 LEU A CA 1
ATOM 572 C C . LEU A 1 76 ? 32.528 25.365 5.254 1.00 93.31 76 LEU A C 1
ATOM 574 O O . LEU A 1 76 ? 32.228 25.153 6.427 1.00 93.31 76 LEU A O 1
ATOM 578 N N . ALA A 1 77 ? 32.560 26.599 4.746 1.00 95.00 77 ALA A N 1
ATOM 579 C CA . ALA A 1 77 ? 32.234 27.791 5.523 1.00 95.00 77 ALA A CA 1
ATOM 580 C C . ALA A 1 77 ? 30.759 27.798 5.965 1.00 95.00 77 ALA A C 1
ATOM 582 O O . ALA A 1 77 ? 30.469 28.136 7.108 1.00 95.00 77 ALA A O 1
ATOM 583 N N . ALA A 1 78 ? 29.833 27.333 5.119 1.00 94.69 78 ALA A N 1
ATOM 584 C CA . ALA A 1 78 ? 28.431 27.165 5.497 1.00 94.69 78 ALA A CA 1
ATOM 585 C C . ALA A 1 78 ? 28.217 26.051 6.542 1.00 94.69 78 ALA A C 1
ATOM 587 O O . ALA A 1 78 ? 27.384 26.224 7.429 1.00 94.69 78 ALA A O 1
ATOM 588 N N . VAL A 1 79 ? 28.978 24.944 6.500 1.00 95.25 79 VAL A N 1
ATOM 589 C CA . VAL A 1 79 ? 28.952 23.923 7.572 1.00 95.25 79 VAL A CA 1
ATOM 590 C C . VAL A 1 79 ? 29.421 24.511 8.896 1.00 95.25 79 VAL A C 1
ATOM 592 O O . VAL A 1 79 ? 28.739 24.348 9.903 1.00 95.25 79 VAL A O 1
ATOM 595 N N . LEU A 1 80 ? 30.554 25.217 8.897 1.00 96.25 80 LEU A N 1
ATOM 596 C CA . LEU A 1 80 ? 31.103 25.850 10.098 1.00 96.25 80 LEU A CA 1
ATOM 597 C C . LEU A 1 80 ? 30.157 26.926 10.654 1.00 96.25 80 LEU A C 1
ATOM 599 O O . LEU A 1 80 ? 29.961 27.004 11.865 1.00 96.25 80 LEU A O 1
ATOM 603 N N . ALA A 1 81 ? 29.502 27.694 9.778 1.00 95.88 81 ALA A N 1
ATOM 604 C CA . ALA A 1 81 ? 28.460 28.639 10.161 1.00 95.88 81 ALA A CA 1
ATOM 605 C C . ALA A 1 81 ? 27.256 27.934 10.807 1.00 95.88 81 ALA A C 1
ATOM 607 O O . ALA A 1 81 ? 26.848 28.313 11.901 1.00 95.88 81 ALA A O 1
ATOM 608 N N . ALA A 1 82 ? 26.721 26.881 10.178 1.00 92.88 82 ALA A N 1
ATOM 609 C CA . ALA A 1 82 ? 25.606 26.103 10.719 1.00 92.88 82 ALA A CA 1
ATOM 610 C C . ALA A 1 82 ? 25.949 25.458 12.072 1.00 92.88 82 ALA A C 1
ATOM 612 O O . ALA A 1 82 ? 25.138 25.502 12.988 1.00 92.88 82 ALA A O 1
ATOM 613 N N . PHE A 1 83 ? 27.154 24.897 12.203 1.00 94.88 83 PHE A N 1
ATOM 614 C CA . PHE A 1 83 ? 27.679 24.285 13.427 1.00 94.88 83 PHE A CA 1
ATOM 615 C C . PHE A 1 83 ? 27.815 25.291 14.576 1.00 94.88 83 PHE A C 1
ATOM 617 O O . PHE A 1 83 ? 27.392 25.019 15.696 1.00 94.88 83 PHE A O 1
ATOM 624 N N . ALA A 1 84 ? 28.359 26.479 14.303 1.00 93.62 84 ALA A N 1
ATOM 625 C CA . ALA A 1 84 ? 28.438 27.538 15.302 1.00 93.62 84 ALA A CA 1
ATOM 626 C C . ALA A 1 84 ? 27.042 28.027 15.721 1.00 93.62 84 ALA A C 1
ATOM 628 O O . ALA A 1 84 ? 26.775 28.149 16.913 1.00 93.62 84 ALA A O 1
ATOM 629 N N . MET A 1 85 ? 26.134 28.242 14.762 1.00 91.81 85 MET A N 1
ATOM 630 C CA . MET A 1 85 ? 24.767 28.673 15.066 1.00 91.81 85 MET A CA 1
ATOM 631 C C . MET A 1 85 ? 23.988 27.632 15.882 1.00 91.81 85 MET A C 1
ATOM 633 O O . MET A 1 85 ? 23.288 28.011 16.817 1.00 91.81 85 MET A O 1
ATOM 637 N N . ASP A 1 86 ? 24.168 26.336 15.604 1.00 90.12 86 ASP A N 1
ATOM 638 C CA . ASP A 1 86 ? 23.619 25.231 16.404 1.00 90.12 86 ASP A CA 1
ATOM 639 C C . ASP A 1 86 ? 24.068 25.319 17.873 1.00 90.12 86 ASP A C 1
ATOM 641 O O . ASP A 1 86 ? 23.253 25.270 18.798 1.00 90.12 86 ASP A O 1
ATOM 645 N N . ARG A 1 87 ? 25.369 25.560 18.092 1.00 88.06 87 ARG A N 1
ATOM 646 C CA . ARG A 1 87 ? 25.975 25.703 19.428 1.00 88.06 87 ARG A CA 1
ATOM 647 C C . ARG A 1 87 ? 25.683 27.029 20.128 1.00 88.06 87 ARG A C 1
ATOM 649 O O . ARG A 1 87 ? 25.904 27.121 21.332 1.00 88.06 87 ARG A O 1
ATOM 656 N N . SER A 1 88 ? 25.146 28.025 19.426 1.00 86.25 88 SER A N 1
ATOM 657 C CA . SER A 1 88 ? 24.526 29.210 20.036 1.00 86.25 88 SER A CA 1
ATOM 658 C C . SER A 1 88 ? 22.993 29.153 20.082 1.00 86.25 88 SER A C 1
ATOM 660 O O . SER A 1 88 ? 22.377 30.148 20.455 1.00 86.25 88 SER A O 1
ATOM 662 N N . HIS A 1 89 ? 22.382 28.023 19.703 1.00 81.69 89 HIS A N 1
ATOM 663 C CA . HIS A 1 89 ? 20.929 27.835 19.584 1.00 81.69 89 HIS A CA 1
ATOM 664 C C . HIS A 1 89 ? 20.226 28.895 18.703 1.00 81.69 89 HIS A C 1
ATOM 666 O O . HIS A 1 89 ? 19.080 29.269 18.945 1.00 81.69 89 HIS A O 1
ATOM 672 N N . ASP A 1 90 ? 20.913 29.378 17.663 1.00 80.00 90 ASP A N 1
ATOM 673 C CA . ASP A 1 90 ? 20.370 30.312 16.673 1.00 80.00 90 ASP A CA 1
ATOM 674 C C . ASP A 1 90 ? 19.603 29.525 15.591 1.00 80.00 90 ASP A C 1
ATOM 676 O O . ASP A 1 90 ? 20.162 28.669 14.899 1.00 80.00 90 ASP A O 1
ATOM 680 N N . ALA A 1 91 ? 18.314 29.839 15.418 1.00 76.44 91 ALA A N 1
ATOM 681 C CA . ALA A 1 91 ? 17.413 29.188 14.462 1.00 76.44 91 ALA A CA 1
ATOM 682 C C . ALA A 1 91 ? 17.935 29.179 13.008 1.00 76.44 91 ALA A C 1
ATOM 684 O O . ALA A 1 91 ? 17.592 28.286 12.227 1.00 76.44 91 ALA A O 1
ATOM 685 N N . ARG A 1 92 ? 18.815 30.125 12.648 1.00 80.38 92 ARG A N 1
ATOM 686 C CA . ARG A 1 92 ? 19.456 30.232 11.325 1.00 80.38 92 ARG A CA 1
ATOM 687 C C . ARG A 1 92 ? 20.366 29.040 11.007 1.00 80.38 92 ARG A C 1
ATOM 689 O O . ARG A 1 92 ? 20.693 28.831 9.838 1.00 80.38 92 ARG A O 1
ATOM 696 N N . ALA A 1 93 ? 20.745 28.230 12.001 1.00 82.06 93 ALA A N 1
ATOM 697 C CA . ALA A 1 93 ? 21.530 27.008 11.814 1.00 82.06 93 ALA A CA 1
ATOM 698 C C . ALA A 1 93 ? 20.916 26.056 10.771 1.00 82.06 93 ALA A C 1
ATOM 700 O O . ALA A 1 93 ? 21.641 25.493 9.949 1.00 82.06 93 ALA A O 1
ATOM 701 N N . ALA A 1 94 ? 19.584 25.916 10.758 1.00 75.25 94 ALA A N 1
ATOM 702 C CA . ALA A 1 94 ? 18.874 25.052 9.814 1.00 75.25 94 ALA A CA 1
ATOM 703 C C . ALA A 1 94 ? 18.986 25.549 8.362 1.00 75.25 94 ALA A C 1
ATOM 705 O O . ALA A 1 94 ? 19.289 24.763 7.466 1.00 75.25 94 ALA A O 1
ATOM 706 N N . ASP A 1 95 ? 18.814 26.852 8.130 1.00 78.56 95 ASP A N 1
ATOM 707 C CA . ASP A 1 95 ? 18.906 27.435 6.786 1.00 78.56 95 ASP A CA 1
ATOM 708 C C . ASP A 1 95 ? 20.362 27.453 6.280 1.00 78.56 95 ASP A C 1
ATOM 710 O O . ASP A 1 95 ? 20.626 27.179 5.106 1.00 78.56 95 ASP A O 1
ATOM 714 N N . LEU A 1 96 ? 21.330 27.688 7.176 1.00 83.75 96 LEU A N 1
ATOM 715 C CA . LEU A 1 96 ? 22.764 27.573 6.881 1.00 83.75 96 LEU A CA 1
ATOM 716 C C . LEU A 1 96 ? 23.169 26.131 6.541 1.00 83.75 96 LEU A C 1
ATOM 718 O O . LEU A 1 96 ? 23.968 25.923 5.627 1.00 83.75 96 LEU A O 1
ATOM 722 N N . TRP A 1 97 ? 22.586 25.130 7.205 1.00 90.50 97 TRP A N 1
ATOM 723 C CA . TRP A 1 97 ? 22.803 23.716 6.888 1.00 90.50 97 TRP A CA 1
ATOM 724 C C . TRP A 1 97 ? 22.234 23.328 5.515 1.00 90.50 97 TRP A C 1
ATOM 726 O O . TRP A 1 97 ? 22.894 22.646 4.722 1.00 90.50 97 TRP A O 1
ATOM 736 N N . THR A 1 98 ? 21.039 23.823 5.181 1.00 78.69 98 THR A N 1
ATOM 737 C CA . THR A 1 98 ? 20.463 23.688 3.836 1.00 78.69 98 THR A CA 1
ATOM 738 C C . THR A 1 98 ? 21.353 24.357 2.783 1.00 78.69 98 THR A C 1
ATOM 740 O O . THR A 1 98 ? 21.643 23.748 1.749 1.00 78.69 98 THR A O 1
ATOM 743 N N . ARG A 1 99 ? 21.875 25.564 3.055 1.00 88.00 99 ARG A N 1
ATOM 744 C CA . ARG A 1 99 ? 22.840 26.248 2.177 1.00 88.00 99 ARG A CA 1
ATOM 745 C C . ARG A 1 99 ? 24.115 25.427 1.980 1.00 88.00 99 ARG A C 1
ATOM 747 O O . ARG A 1 99 ? 24.531 25.232 0.840 1.00 88.00 99 ARG A O 1
ATOM 754 N N . ALA A 1 100 ? 24.704 24.915 3.060 1.00 84.81 100 ALA A N 1
ATOM 755 C CA . ALA A 1 100 ? 25.905 24.083 3.018 1.00 84.81 100 ALA A CA 1
ATOM 756 C C . ALA A 1 100 ? 25.718 22.848 2.130 1.00 84.81 100 ALA A C 1
ATOM 758 O O . ALA A 1 100 ? 26.554 22.553 1.275 1.00 84.81 100 ALA A O 1
ATOM 759 N N . THR A 1 101 ? 24.581 22.169 2.284 1.00 82.62 101 THR A N 1
ATOM 760 C CA . THR A 1 101 ? 24.222 20.980 1.503 1.00 82.62 101 THR A CA 1
ATOM 761 C C . THR A 1 101 ? 24.097 21.311 0.010 1.00 82.62 101 THR A C 1
ATOM 763 O O . THR A 1 101 ? 24.690 20.629 -0.826 1.00 82.62 101 THR A O 1
ATOM 766 N N . ASN A 1 102 ? 23.418 22.410 -0.337 1.00 81.50 102 ASN A N 1
ATOM 767 C CA . ASN A 1 102 ? 23.260 22.863 -1.724 1.00 81.50 102 ASN A CA 1
ATOM 768 C C . ASN A 1 102 ? 24.588 23.306 -2.370 1.00 81.50 102 ASN A C 1
ATOM 770 O O . ASN A 1 102 ? 24.830 23.029 -3.548 1.00 81.50 102 ASN A O 1
ATOM 774 N N . LEU A 1 103 ? 25.473 23.959 -1.609 1.00 84.81 103 LEU A N 1
ATOM 775 C CA . LEU A 1 103 ? 26.825 24.307 -2.058 1.00 84.81 103 LEU A CA 1
ATOM 776 C C . LEU A 1 103 ? 27.681 23.057 -2.300 1.00 84.81 103 LEU A C 1
ATOM 778 O O . LEU A 1 103 ? 28.409 23.000 -3.290 1.00 84.81 103 LEU A O 1
ATOM 782 N N . TYR A 1 104 ? 27.546 22.026 -1.460 1.00 87.50 104 TYR A N 1
ATOM 783 C CA . TYR A 1 104 ? 28.232 20.751 -1.665 1.00 87.50 104 TYR A CA 1
ATOM 784 C C . TYR A 1 104 ? 27.805 20.034 -2.946 1.00 87.50 104 TYR A C 1
ATOM 786 O O . TYR A 1 104 ? 28.674 19.616 -3.716 1.00 87.50 104 TYR A O 1
ATOM 794 N N . VAL A 1 105 ? 26.497 19.957 -3.211 1.00 81.00 105 VAL A N 1
ATOM 795 C CA . VAL A 1 105 ? 25.955 19.382 -4.454 1.00 81.00 105 VAL A CA 1
ATOM 796 C C . VAL A 1 105 ? 26.502 20.132 -5.675 1.00 81.00 105 VAL A C 1
ATOM 798 O O . VAL A 1 105 ? 27.024 19.503 -6.595 1.00 81.00 105 VAL A O 1
ATOM 801 N N . ARG A 1 106 ? 26.497 21.474 -5.651 1.00 84.81 106 ARG A N 1
ATOM 802 C CA . ARG A 1 106 ? 27.094 22.316 -6.710 1.00 84.81 106 ARG A CA 1
ATOM 803 C C . ARG A 1 106 ? 28.607 22.117 -6.874 1.00 84.81 106 ARG A C 1
ATOM 805 O O . ARG A 1 106 ? 29.114 22.266 -7.979 1.00 84.81 106 ARG A O 1
ATOM 812 N N . ALA A 1 107 ? 29.321 21.747 -5.811 1.00 78.94 107 ALA A N 1
ATOM 813 C CA . ALA A 1 107 ? 30.752 21.432 -5.832 1.00 78.94 107 ALA A CA 1
ATOM 814 C C . ALA A 1 107 ? 31.081 19.969 -6.225 1.00 78.94 107 ALA A C 1
ATOM 816 O O . ALA A 1 107 ? 32.248 19.559 -6.137 1.00 78.94 107 ALA A O 1
ATOM 817 N N . GLY A 1 108 ? 30.076 19.169 -6.615 1.00 81.25 108 GLY A N 1
ATOM 818 C CA . GLY A 1 108 ? 30.221 17.753 -6.983 1.00 81.25 108 GLY A CA 1
ATOM 819 C C . GLY A 1 108 ? 30.554 16.825 -5.806 1.00 81.25 108 GLY A C 1
ATOM 820 O O . GLY A 1 108 ? 31.163 15.769 -5.993 1.00 81.25 108 GLY A O 1
ATOM 821 N N . GLN A 1 109 ? 30.227 17.237 -4.579 1.00 81.50 109 GLN A N 1
ATOM 822 C CA . GLN A 1 109 ? 30.646 16.592 -3.333 1.00 81.50 109 GLN A CA 1
ATOM 823 C C . GLN A 1 109 ? 29.477 16.477 -2.337 1.00 81.50 109 GLN A C 1
ATOM 825 O O . GLN A 1 109 ? 28.346 16.860 -2.617 1.00 81.50 109 GLN A O 1
ATOM 830 N N . SER A 1 110 ? 29.748 15.932 -1.152 1.00 85.12 110 SER A N 1
ATOM 831 C CA . SER A 1 110 ? 28.832 15.957 -0.008 1.00 85.12 110 SER A CA 1
ATOM 832 C C . SER A 1 110 ? 29.612 16.237 1.272 1.00 85.12 110 SER A C 1
ATOM 834 O O . SER A 1 110 ? 30.793 15.880 1.359 1.00 85.12 110 SER A O 1
ATOM 836 N N . TRP A 1 111 ? 28.953 16.823 2.280 1.00 87.38 111 TRP A N 1
ATOM 837 C CA . TRP A 1 111 ? 29.569 17.009 3.596 1.00 87.38 111 TRP A CA 1
ATOM 838 C C . TRP A 1 111 ? 30.073 15.678 4.156 1.00 87.38 111 TRP A C 1
ATOM 840 O O . TRP A 1 111 ? 31.235 15.594 4.518 1.00 87.38 111 TRP A O 1
ATOM 850 N N . SER A 1 112 ? 29.267 14.611 4.112 1.00 81.00 112 SER A N 1
ATOM 851 C CA . SER A 1 112 ? 29.677 13.273 4.569 1.00 81.00 112 SER A CA 1
ATOM 852 C C . SER A 1 112 ? 30.985 12.789 3.914 1.00 81.00 112 SER A C 1
ATOM 854 O O . SER A 1 112 ? 31.888 12.327 4.613 1.00 81.00 112 SER A O 1
ATOM 856 N N . ARG A 1 113 ? 31.159 12.969 2.592 1.00 81.44 113 ARG A N 1
ATOM 857 C CA . ARG A 1 113 ? 32.401 12.572 1.904 1.00 81.44 113 ARG A CA 1
ATOM 858 C C . ARG A 1 113 ? 33.591 13.459 2.292 1.00 81.44 113 ARG A C 1
ATOM 860 O O . ARG A 1 113 ? 34.677 12.924 2.507 1.00 81.44 113 ARG A O 1
ATOM 867 N N . GLN A 1 114 ? 33.407 14.780 2.409 1.00 84.25 114 GLN A N 1
ATOM 868 C CA . GLN A 1 114 ? 34.487 15.667 2.864 1.00 84.25 114 GLN A CA 1
ATOM 869 C C . GLN A 1 114 ? 34.838 15.417 4.338 1.00 84.25 114 GLN A C 1
ATOM 871 O O . GLN A 1 114 ? 36.016 15.359 4.667 1.00 84.25 114 GLN A O 1
ATOM 876 N N . ARG A 1 115 ? 33.849 15.203 5.208 1.00 87.31 115 ARG A N 1
ATOM 877 C CA . ARG A 1 115 ? 34.017 14.864 6.624 1.00 87.31 115 ARG A CA 1
ATOM 878 C C . ARG A 1 115 ? 34.866 13.609 6.788 1.00 87.31 115 ARG A C 1
ATOM 880 O O . ARG A 1 115 ? 35.863 13.665 7.489 1.00 87.31 115 ARG A O 1
ATOM 887 N N . SER A 1 116 ? 34.569 12.530 6.061 1.00 79.69 116 SER A N 1
ATOM 888 C CA . SER A 1 116 ? 35.398 11.314 6.073 1.00 79.69 116 SER A CA 1
ATOM 889 C C . SER A 1 116 ? 36.841 11.559 5.607 1.00 79.69 116 SER A C 1
ATOM 891 O O . SER A 1 116 ? 37.774 11.006 6.190 1.00 79.69 116 SER A O 1
ATOM 893 N N . ALA A 1 117 ? 37.052 12.408 4.593 1.00 82.06 117 ALA A N 1
ATOM 894 C CA . ALA A 1 117 ? 38.394 12.787 4.144 1.00 82.06 117 ALA A CA 1
ATOM 895 C C . ALA A 1 117 ? 39.147 13.612 5.208 1.00 82.06 117 ALA A C 1
ATOM 897 O O . ALA A 1 117 ? 40.285 13.283 5.542 1.00 82.06 117 ALA A O 1
ATOM 898 N N . LEU A 1 118 ? 38.487 14.613 5.801 1.00 82.38 118 LEU A N 1
ATOM 899 C CA . LEU A 1 118 ? 39.022 15.441 6.884 1.00 82.38 118 LEU A CA 1
ATOM 900 C C . LEU A 1 118 ? 39.328 14.613 8.139 1.00 82.38 118 LEU A C 1
ATOM 902 O O . LEU A 1 118 ? 40.391 14.789 8.726 1.00 82.38 118 LEU A O 1
ATOM 906 N N . SER A 1 119 ? 38.477 13.654 8.514 1.00 82.06 119 SER A N 1
ATOM 907 C CA . SER A 1 119 ? 38.742 12.712 9.610 1.00 82.06 119 SER A CA 1
ATOM 908 C C . SER A 1 119 ? 39.988 11.871 9.343 1.00 82.06 119 SER A C 1
ATOM 910 O O . SER A 1 119 ? 40.833 11.726 10.224 1.00 82.06 119 SER A O 1
ATOM 912 N N . ALA A 1 120 ? 40.164 11.377 8.114 1.00 79.94 120 ALA A N 1
ATOM 913 C CA . ALA A 1 120 ? 41.375 10.661 7.716 1.00 79.94 120 ALA A CA 1
ATOM 914 C C . ALA A 1 120 ? 42.625 11.566 7.658 1.00 79.94 120 ALA A C 1
ATOM 916 O O . ALA A 1 120 ? 43.746 11.066 7.739 1.00 79.94 120 ALA A O 1
ATOM 917 N N . GLU A 1 121 ? 42.476 12.884 7.510 1.00 79.50 121 GLU A N 1
ATOM 918 C CA . GLU A 1 121 ? 43.577 13.859 7.544 1.00 79.50 121 GLU A CA 1
ATOM 919 C C . GLU A 1 121 ? 43.947 14.281 8.963 1.00 79.50 121 GLU A C 1
ATOM 921 O O . GLU A 1 121 ? 45.126 14.259 9.310 1.00 79.50 121 GLU A O 1
ATOM 926 N N . VAL A 1 122 ? 42.959 14.565 9.811 1.00 77.12 122 VAL A N 1
ATOM 927 C CA . VAL A 1 122 ? 43.148 14.837 11.240 1.00 77.12 122 VAL A CA 1
ATOM 928 C C . VAL A 1 122 ? 43.728 13.610 11.952 1.00 77.12 122 VAL A C 1
ATOM 930 O O . VAL A 1 122 ? 44.663 13.757 12.737 1.00 77.12 122 VAL A O 1
ATOM 933 N N . ALA A 1 123 ? 43.274 12.393 11.629 1.00 76.75 123 ALA A N 1
ATOM 934 C CA . ALA A 1 123 ? 43.870 11.159 12.145 1.00 76.75 123 ALA A CA 1
ATOM 935 C C . ALA A 1 123 ? 45.342 11.004 11.717 1.00 76.75 123 ALA A C 1
ATOM 937 O O . ALA A 1 123 ? 46.202 10.775 12.569 1.00 76.75 123 ALA A O 1
ATOM 938 N N . ARG A 1 124 ? 45.656 11.208 10.426 1.00 74.56 124 ARG A N 1
ATOM 939 C CA . ARG A 1 124 ? 47.043 11.179 9.918 1.00 74.56 124 ARG A CA 1
ATOM 940 C C . ARG A 1 124 ? 47.924 12.242 10.580 1.00 74.56 124 ARG A C 1
ATOM 942 O O . ARG A 1 124 ? 49.058 11.940 10.947 1.00 74.56 124 ARG A O 1
ATOM 949 N N . ALA A 1 125 ? 47.408 13.455 10.780 1.00 68.94 125 ALA A N 1
ATOM 950 C CA . ALA A 1 125 ? 48.111 14.539 11.463 1.00 68.94 125 ALA A CA 1
ATOM 951 C C . ALA A 1 125 ? 48.385 14.209 12.941 1.00 68.94 125 ALA A C 1
ATOM 953 O O . ALA A 1 125 ? 49.521 14.358 13.393 1.00 68.94 125 ALA A O 1
ATOM 954 N N . ARG A 1 126 ? 47.385 13.686 13.670 1.00 68.12 126 ARG A N 1
ATOM 955 C CA . ARG A 1 126 ? 47.528 13.204 15.056 1.00 68.12 126 ARG A CA 1
ATOM 956 C C . ARG A 1 126 ? 48.593 12.087 15.144 1.00 68.12 126 ARG A C 1
ATOM 958 O O . ARG A 1 126 ? 49.488 12.179 15.983 1.00 68.12 126 ARG A O 1
ATOM 965 N N . SER A 1 127 ? 48.602 11.105 14.231 1.00 64.69 127 SER A N 1
ATOM 966 C CA . SER A 1 127 ? 49.637 10.047 14.202 1.00 64.69 127 SER A CA 1
ATOM 967 C C . SER A 1 127 ? 51.037 10.536 13.797 1.00 64.69 127 SER A C 1
ATOM 969 O O . SER A 1 127 ? 52.040 10.037 14.309 1.00 64.69 127 SER A O 1
ATOM 971 N N . ALA A 1 128 ? 51.128 11.528 12.905 1.00 60.50 128 ALA A N 1
ATOM 972 C CA . ALA A 1 128 ? 52.402 12.123 12.506 1.00 60.50 128 ALA A CA 1
ATOM 973 C C . ALA A 1 128 ? 53.022 12.937 13.654 1.00 60.50 128 ALA A C 1
ATOM 975 O O . ALA A 1 128 ? 54.220 12.818 13.900 1.00 60.50 128 ALA A O 1
ATOM 976 N N . GLY A 1 129 ? 52.208 13.689 14.404 1.00 54.28 129 GLY A N 1
ATOM 977 C CA . GLY A 1 129 ? 52.640 14.380 15.623 1.00 54.28 129 GLY A CA 1
ATOM 978 C C . GLY A 1 129 ? 53.154 13.412 16.691 1.00 54.28 129 GLY A C 1
ATOM 979 O O . GLY A 1 129 ? 54.241 13.612 17.225 1.00 54.28 129 GLY A O 1
ATOM 980 N N . ALA A 1 130 ? 52.445 12.300 16.920 1.00 47.56 130 ALA A N 1
ATOM 981 C CA . ALA A 1 130 ? 52.884 11.237 17.832 1.00 47.56 130 ALA A CA 1
ATOM 982 C C . ALA A 1 130 ? 54.199 10.544 17.407 1.00 47.56 130 ALA A C 1
ATOM 984 O O . ALA A 1 130 ? 54.852 9.910 18.231 1.00 47.56 130 ALA A O 1
ATOM 985 N N . SER A 1 131 ? 54.605 10.682 16.140 1.00 44.62 131 SER A N 1
ATOM 986 C CA . SER A 1 131 ? 55.857 10.129 15.604 1.00 44.62 131 SER A CA 1
ATOM 987 C C . SER A 1 131 ? 57.041 11.112 15.666 1.00 44.62 131 SER A C 1
ATOM 989 O O . SER A 1 131 ? 58.182 10.711 15.442 1.00 44.62 131 SER A O 1
ATOM 991 N N . GLN A 1 132 ? 56.817 12.398 15.971 1.00 47.22 132 GLN A N 1
ATOM 992 C CA . GLN A 1 132 ? 57.860 13.438 15.981 1.00 47.22 132 GLN A CA 1
ATOM 993 C C . GLN A 1 132 ? 58.589 13.546 17.336 1.00 47.22 132 GLN A C 1
ATOM 995 O O . GLN A 1 132 ? 58.656 14.608 17.948 1.00 47.22 132 GLN A O 1
ATOM 1000 N N . MET A 1 133 ? 59.212 12.444 17.770 1.00 42.72 133 MET A N 1
ATOM 1001 C CA . MET A 1 133 ? 60.278 12.443 18.794 1.00 42.72 133 MET A CA 1
ATOM 1002 C C . MET A 1 133 ? 61.683 12.239 18.187 1.00 42.72 133 MET A C 1
ATOM 1004 O O . MET A 1 133 ? 62.609 11.795 18.862 1.00 42.72 133 MET A O 1
ATOM 1008 N N . ALA A 1 134 ? 61.857 12.587 16.907 1.00 41.12 134 ALA A N 1
ATOM 1009 C CA . ALA A 1 134 ? 63.144 12.607 16.210 1.00 41.12 134 ALA A CA 1
ATOM 1010 C C . ALA A 1 134 ? 63.509 14.053 15.799 1.00 41.12 134 ALA A C 1
ATOM 1012 O O . ALA A 1 134 ? 62.640 14.756 15.275 1.00 41.12 134 ALA A O 1
ATOM 1013 N N . PRO A 1 135 ? 64.756 14.531 15.993 1.00 37.03 135 PRO A N 1
ATOM 1014 C CA . PRO A 1 135 ? 65.126 15.903 15.646 1.00 37.03 135 PRO A CA 1
ATOM 1015 C C . PRO A 1 135 ? 65.368 16.058 14.138 1.00 37.03 135 PRO A C 1
ATOM 1017 O O . PRO A 1 135 ? 66.106 15.271 13.551 1.00 37.03 135 PRO A O 1
ATOM 1020 N N . GLY A 1 136 ? 64.831 17.118 13.521 1.00 49.53 136 GLY A N 1
ATOM 1021 C CA . GLY A 1 136 ? 65.304 17.570 12.204 1.00 49.53 136 GLY A CA 1
ATOM 1022 C C . GLY A 1 136 ? 64.304 18.355 11.355 1.00 49.53 136 GLY A C 1
ATOM 1023 O O . GLY A 1 136 ? 64.675 19.386 10.801 1.00 49.53 136 GLY A O 1
ATOM 1024 N N . VAL A 1 137 ? 63.050 17.898 11.239 1.00 37.41 137 VAL A N 1
ATOM 1025 C CA . VAL A 1 137 ? 62.070 18.482 10.298 1.00 37.41 137 VAL A CA 1
ATOM 1026 C C . VAL A 1 137 ? 60.667 18.563 10.917 1.00 37.41 137 VAL A C 1
ATOM 1028 O O . VAL A 1 137 ? 60.014 17.530 11.068 1.00 37.41 137 VAL A O 1
ATOM 1031 N N . PRO A 1 138 ? 60.148 19.767 11.226 1.00 43.09 138 PRO A N 1
ATOM 1032 C CA . PRO A 1 138 ? 58.760 19.940 11.630 1.00 43.09 138 PRO A CA 1
ATOM 1033 C C . PRO A 1 138 ? 57.852 19.982 10.393 1.00 43.09 138 PRO A C 1
ATOM 1035 O O . PRO A 1 138 ? 57.677 21.027 9.763 1.00 43.09 138 PRO A O 1
ATOM 1038 N N . ALA A 1 139 ? 57.220 18.855 10.060 1.00 48.25 139 ALA A N 1
ATOM 1039 C CA . ALA A 1 139 ? 56.076 18.846 9.146 1.00 48.25 139 ALA A CA 1
ATOM 1040 C C . ALA A 1 139 ? 54.859 19.461 9.865 1.00 48.25 139 ALA A C 1
ATOM 1042 O O . ALA A 1 139 ? 54.014 18.750 10.411 1.00 48.25 139 ALA A O 1
ATOM 1043 N N . ALA A 1 140 ? 54.826 20.794 9.942 1.00 61.59 140 ALA A N 1
ATOM 1044 C CA . ALA A 1 140 ? 53.832 21.540 10.704 1.00 61.59 140 ALA A CA 1
ATOM 1045 C C . ALA A 1 140 ? 52.415 21.288 10.165 1.00 61.59 140 ALA A C 1
ATOM 1047 O O . ALA A 1 140 ? 52.132 21.538 8.993 1.00 61.59 140 ALA A O 1
ATOM 1048 N N . VAL A 1 141 ? 51.513 20.818 11.034 1.00 66.75 141 VAL A N 1
ATOM 1049 C CA . VAL A 1 141 ? 50.130 20.497 10.650 1.00 66.75 141 VAL A CA 1
ATOM 1050 C C . VAL A 1 141 ? 49.449 21.745 10.058 1.00 66.75 141 VAL A C 1
ATOM 1052 O O . VAL A 1 141 ? 49.467 22.802 10.713 1.00 66.75 141 VAL A O 1
ATOM 1055 N N . PRO A 1 142 ? 48.840 21.652 8.853 1.00 79.31 142 PRO A N 1
ATOM 1056 C CA . PRO A 1 142 ? 48.164 22.768 8.197 1.00 79.31 142 PRO A CA 1
ATOM 1057 C C . PRO A 1 142 ? 47.208 23.513 9.143 1.00 79.31 142 PRO A C 1
ATOM 1059 O O . PRO A 1 142 ? 46.470 22.855 9.883 1.00 79.31 142 PRO A O 1
ATOM 1062 N N . PRO A 1 143 ? 47.182 24.862 9.143 1.00 80.44 143 PRO A N 1
ATOM 1063 C CA . PRO A 1 143 ? 46.368 25.631 10.087 1.00 80.44 143 PRO A CA 1
ATOM 1064 C C . PRO A 1 143 ? 44.880 25.249 10.083 1.00 80.44 143 PRO A C 1
ATOM 1066 O O . PRO A 1 143 ? 44.289 25.126 11.154 1.00 80.44 143 PRO A O 1
ATOM 1069 N N . LEU A 1 144 ? 44.305 24.955 8.908 1.00 84.69 144 LEU A N 1
ATOM 1070 C CA . LEU A 1 144 ? 42.920 24.491 8.795 1.00 84.69 144 LEU A CA 1
ATOM 1071 C C . LEU A 1 144 ? 42.703 23.109 9.437 1.00 84.69 144 LEU A C 1
ATOM 1073 O O . LEU A 1 144 ? 41.709 22.918 10.125 1.00 84.69 144 LEU A O 1
ATOM 1077 N N . LEU A 1 145 ? 43.638 22.161 9.293 1.00 83.25 145 LEU A N 1
ATOM 1078 C CA . LEU A 1 145 ? 43.522 20.859 9.965 1.00 83.25 145 LEU A CA 1
ATOM 1079 C C . LEU A 1 145 ? 43.656 20.976 11.489 1.00 83.25 145 LEU A C 1
ATOM 1081 O O . LEU A 1 145 ? 43.001 20.221 12.198 1.00 83.25 145 LEU A O 1
ATOM 1085 N N . ARG A 1 146 ? 44.442 21.935 12.002 1.00 81.88 146 ARG A N 1
ATOM 1086 C CA . ARG A 1 146 ? 44.477 22.236 13.445 1.00 81.88 146 ARG A CA 1
ATOM 1087 C C . ARG A 1 146 ? 43.154 22.825 13.933 1.00 81.88 146 ARG A C 1
ATOM 1089 O O . ARG A 1 146 ? 42.593 22.305 14.885 1.00 81.88 146 ARG A O 1
ATOM 1096 N N . MET A 1 147 ? 42.612 23.826 13.236 1.00 90.31 147 MET A N 1
ATOM 1097 C CA . MET A 1 147 ? 41.284 24.388 13.526 1.00 90.31 147 MET A CA 1
ATOM 1098 C C . MET A 1 147 ? 40.197 23.302 13.574 1.00 90.31 147 MET A C 1
ATOM 1100 O O . MET A 1 147 ? 39.414 23.246 14.517 1.00 90.31 147 MET A O 1
ATOM 1104 N N . LEU A 1 148 ? 40.158 22.423 12.569 1.00 88.25 148 LEU A N 1
ATOM 1105 C CA . LEU A 1 148 ? 39.161 21.355 12.478 1.00 88.25 148 LEU A CA 1
ATOM 1106 C C . LEU A 1 148 ? 39.362 20.272 13.551 1.00 88.25 148 LEU A C 1
ATOM 1108 O O . LEU A 1 148 ? 38.373 19.765 14.069 1.00 88.25 148 LEU A O 1
ATOM 1112 N N . ALA A 1 149 ? 40.607 19.951 13.921 1.00 82.25 149 ALA A N 1
ATOM 1113 C CA . ALA A 1 149 ? 40.905 19.027 15.016 1.00 82.25 149 ALA A CA 1
ATOM 1114 C C . ALA A 1 149 ? 40.494 19.589 16.389 1.00 82.25 149 ALA A C 1
ATOM 1116 O O . ALA A 1 149 ? 39.897 18.862 17.179 1.00 82.25 149 ALA A O 1
ATOM 1117 N N . ASP A 1 150 ? 40.751 20.874 16.656 1.00 82.81 150 ASP A N 1
ATOM 1118 C CA . ASP A 1 150 ? 40.314 21.553 17.882 1.00 82.81 150 ASP A CA 1
ATOM 1119 C C . ASP A 1 150 ? 38.775 21.627 17.980 1.00 82.81 150 ASP A C 1
ATOM 1121 O O . ASP A 1 150 ? 38.219 21.406 19.056 1.00 82.81 150 ASP A O 1
ATOM 1125 N N . LEU A 1 151 ? 38.078 21.931 16.876 1.00 88.75 151 LEU A N 1
ATOM 1126 C CA . LEU A 1 151 ? 36.605 21.950 16.811 1.00 88.75 151 LEU A CA 1
ATOM 1127 C C . LEU A 1 151 ? 35.995 20.548 16.988 1.00 88.75 151 LEU A C 1
ATOM 1129 O O . LEU A 1 151 ? 34.912 20.400 17.548 1.00 88.75 151 LEU A O 1
ATOM 1133 N N . ASP A 1 152 ? 36.689 19.508 16.532 1.00 88.50 152 ASP A N 1
ATOM 1134 C CA . ASP A 1 152 ? 36.306 18.111 16.736 1.00 88.50 152 ASP A CA 1
ATOM 1135 C C . ASP A 1 152 ? 36.507 17.646 18.189 1.00 88.50 152 ASP A C 1
ATOM 1137 O O . ASP A 1 152 ? 35.640 17.003 18.781 1.00 88.50 152 ASP A O 1
ATOM 1141 N N . GLU A 1 153 ? 37.625 18.030 18.800 1.00 79.62 153 GLU A N 1
ATOM 1142 C CA . GLU A 1 153 ? 37.976 17.644 20.169 1.00 79.62 153 GLU A CA 1
ATOM 1143 C C . GLU A 1 153 ? 37.108 18.339 21.226 1.00 79.62 153 GLU A C 1
ATOM 1145 O O . GLU A 1 153 ? 36.745 17.725 22.227 1.00 79.62 153 GLU A O 1
ATOM 1150 N N . ARG A 1 154 ? 36.744 19.607 20.990 1.00 81.25 154 ARG A N 1
ATOM 1151 C CA . ARG A 1 154 ? 35.887 20.398 21.889 1.00 81.25 154 ARG A CA 1
ATOM 1152 C C . ARG A 1 154 ? 34.401 20.127 21.686 1.00 81.25 154 ARG A C 1
ATOM 1154 O O . ARG A 1 154 ? 33.655 20.084 22.656 1.00 81.25 154 ARG A O 1
ATOM 1161 N N . ASP A 1 155 ? 33.981 20.007 20.427 1.00 83.00 155 ASP A N 1
ATOM 1162 C CA . ASP A 1 155 ? 32.580 20.145 20.025 1.00 83.00 155 ASP A CA 1
ATOM 1163 C C . ASP A 1 155 ? 32.115 19.086 18.999 1.00 83.00 155 ASP A C 1
ATOM 1165 O O . ASP A 1 155 ? 30.955 19.107 18.583 1.00 83.00 155 ASP A O 1
ATOM 1169 N N . HIS A 1 156 ? 32.964 18.125 18.626 1.00 87.62 156 HIS A N 1
ATOM 1170 C CA . HIS A 1 156 ? 32.636 16.978 17.761 1.00 87.62 156 HIS A CA 1
ATOM 1171 C C . HIS A 1 156 ? 32.182 17.356 16.338 1.00 87.62 156 HIS A C 1
ATOM 1173 O O . HIS A 1 156 ? 31.287 16.744 15.751 1.00 87.62 156 HIS A O 1
ATOM 1179 N N . LEU A 1 157 ? 32.832 18.364 15.746 1.00 89.19 157 LEU A N 1
ATOM 1180 C CA . LEU A 1 157 ? 32.611 18.777 14.355 1.00 89.19 157 LEU A CA 1
ATOM 1181 C C . LEU A 1 157 ? 32.680 17.615 13.345 1.00 89.19 157 LEU A C 1
ATOM 1183 O O . LEU A 1 157 ? 31.893 17.598 12.398 1.00 89.19 157 LEU A O 1
ATOM 1187 N N . LEU A 1 158 ? 33.568 16.628 13.519 1.00 86.94 158 LEU A N 1
ATOM 1188 C CA . LEU A 1 158 ? 33.689 15.515 12.567 1.00 86.94 158 LEU A CA 1
ATOM 1189 C C . LEU A 1 158 ? 32.688 14.374 12.823 1.00 86.94 158 LEU A C 1
ATOM 1191 O O . LEU A 1 158 ? 32.664 13.415 12.051 1.00 86.94 158 LEU A O 1
ATOM 1195 N N . SER A 1 159 ? 31.795 14.513 13.813 1.00 82.75 159 SER A N 1
ATOM 1196 C CA . SER A 1 159 ? 30.550 13.737 13.923 1.00 82.75 159 SER A CA 1
ATOM 1197 C C . SER A 1 159 ? 29.285 14.565 13.652 1.00 82.75 159 SER A C 1
ATOM 1199 O O . SER A 1 159 ? 28.184 14.028 13.731 1.00 82.75 159 SER A O 1
ATOM 1201 N N . TYR A 1 160 ? 29.402 15.854 13.316 1.00 86.06 160 TYR A N 1
ATOM 1202 C CA . TYR A 1 160 ? 28.249 16.710 13.020 1.00 86.06 160 TYR A CA 1
ATOM 1203 C C . TYR A 1 160 ? 27.575 16.293 11.702 1.00 86.06 160 TYR A C 1
ATOM 1205 O O . TYR A 1 160 ? 28.244 16.199 10.669 1.00 86.06 160 TYR A O 1
ATOM 1213 N N . ASP A 1 161 ? 26.264 16.042 11.741 1.00 84.31 161 ASP A N 1
ATOM 1214 C CA . ASP A 1 161 ? 25.407 15.686 10.590 1.00 84.31 161 ASP A CA 1
ATOM 1215 C C . ASP A 1 161 ? 24.192 16.630 10.435 1.00 84.31 161 ASP A C 1
ATOM 1217 O O . ASP A 1 161 ? 23.276 16.358 9.657 1.00 84.31 161 ASP A O 1
ATOM 1221 N N . GLY A 1 162 ? 24.197 17.764 11.143 1.00 82.44 162 GLY A N 1
ATOM 1222 C CA . GLY A 1 162 ? 23.182 18.815 11.058 1.00 82.44 162 GLY A CA 1
ATOM 1223 C C . GLY A 1 162 ? 22.745 19.340 12.430 1.00 82.44 162 GLY A C 1
ATOM 1224 O O . GLY A 1 162 ? 23.083 18.736 13.449 1.00 82.44 162 GLY A O 1
ATOM 1225 N N . PRO A 1 163 ? 22.021 20.473 12.464 1.00 84.56 163 PRO A N 1
ATOM 1226 C CA . PRO A 1 163 ? 21.661 21.149 13.704 1.00 84.56 163 PRO A CA 1
ATOM 1227 C C . PRO A 1 163 ? 20.579 20.414 14.503 1.00 84.56 163 PRO A C 1
ATOM 1229 O O . PRO A 1 163 ? 19.667 19.792 13.952 1.00 84.56 163 PRO A O 1
ATOM 1232 N N . HIS A 1 164 ? 20.661 20.545 15.821 1.00 61.53 164 HIS A N 1
ATOM 1233 C CA . HIS A 1 164 ? 19.750 19.982 16.801 1.00 61.53 164 HIS A CA 1
ATOM 1234 C C . HIS A 1 164 ? 18.526 20.895 16.938 1.00 61.53 164 HIS A C 1
ATOM 1236 O O . HIS A 1 164 ? 18.622 22.036 17.388 1.00 61.53 164 HIS A O 1
ATOM 1242 N N . VAL A 1 165 ? 17.348 20.400 16.553 1.00 45.50 165 VAL A N 1
ATOM 1243 C CA . VAL A 1 165 ? 16.110 21.193 16.599 1.00 45.50 165 VAL A CA 1
ATOM 1244 C C . VAL A 1 165 ? 15.666 21.402 18.052 1.00 45.50 165 VAL A C 1
ATOM 1246 O O . VAL A 1 165 ? 15.024 20.538 18.648 1.00 45.50 165 VAL A O 1
ATOM 1249 N N . ALA A 1 166 ? 15.997 22.566 18.613 1.00 31.41 166 ALA A N 1
ATOM 1250 C CA . ALA A 1 166 ? 15.455 23.029 19.886 1.00 31.41 166 ALA A CA 1
ATOM 1251 C C . ALA A 1 166 ? 13.950 23.365 19.749 1.00 31.41 166 ALA A C 1
ATOM 1253 O O . ALA A 1 166 ? 13.541 23.919 18.723 1.00 31.41 166 ALA A O 1
ATOM 1254 N N . PRO A 1 167 ? 13.107 23.037 20.747 1.00 34.00 167 PRO A N 1
ATOM 1255 C CA . PRO A 1 167 ? 11.669 23.268 20.657 1.00 34.00 167 PRO A CA 1
ATOM 1256 C C . PRO A 1 167 ? 11.251 24.712 21.003 1.00 34.00 167 PRO A C 1
ATOM 1258 O O . PRO A 1 167 ? 11.411 25.154 22.135 1.00 34.00 167 PRO A O 1
ATOM 1261 N N . ASP A 1 168 ? 10.585 25.333 20.023 1.00 31.00 168 ASP A N 1
ATOM 1262 C CA . ASP A 1 168 ? 9.652 26.476 20.091 1.00 31.00 168 ASP A CA 1
ATOM 1263 C C . ASP A 1 168 ? 10.194 27.917 20.271 1.00 31.00 168 ASP A C 1
ATOM 1265 O O . ASP A 1 168 ? 10.849 28.249 21.256 1.00 31.00 168 ASP A O 1
ATOM 1269 N N . ALA A 1 169 ? 9.821 28.783 19.310 1.00 24.92 169 ALA A N 1
ATOM 1270 C CA . ALA A 1 169 ? 9.669 30.240 19.439 1.00 24.92 169 ALA A CA 1
ATOM 1271 C C . ALA A 1 169 ? 9.022 30.868 18.170 1.00 24.92 169 ALA A C 1
ATOM 1273 O O . ALA A 1 169 ? 9.706 31.431 17.321 1.00 24.92 169 ALA A O 1
ATOM 1274 N N . SER A 1 170 ? 7.689 30.815 18.064 1.00 26.98 170 SER A N 1
ATOM 1275 C CA . SER A 1 170 ? 6.817 31.764 17.320 1.00 26.98 170 SER A CA 1
ATOM 1276 C C . SER A 1 170 ? 7.076 32.141 15.831 1.00 26.98 170 SER A C 1
ATOM 1278 O O . SER A 1 170 ? 7.968 32.914 15.505 1.00 26.98 170 SER A O 1
ATOM 1280 N N . LEU A 1 171 ? 6.069 31.820 15.000 1.00 30.89 171 LEU A N 1
ATOM 1281 C CA . LEU A 1 171 ? 5.574 32.553 13.807 1.00 30.89 171 LEU A CA 1
ATOM 1282 C C . LEU A 1 171 ? 6.386 32.609 12.482 1.00 30.89 171 LEU A C 1
ATOM 1284 O O . LEU A 1 171 ? 7.357 33.339 12.334 1.00 30.89 171 LEU A O 1
ATOM 1288 N N . ALA A 1 172 ? 5.737 32.027 11.457 1.00 25.50 172 ALA A N 1
ATOM 1289 C CA . ALA A 1 172 ? 5.850 32.259 10.005 1.00 25.50 172 ALA A CA 1
ATOM 1290 C C . ALA A 1 172 ? 7.110 31.765 9.246 1.00 25.50 172 ALA A C 1
ATOM 1292 O O . ALA A 1 172 ? 8.193 31.678 9.815 1.00 25.50 172 ALA A O 1
ATOM 1293 N N . PRO A 1 173 ? 7.005 31.528 7.916 1.00 31.19 173 PRO A N 1
ATOM 1294 C CA . PRO A 1 173 ? 5.828 31.175 7.111 1.00 31.19 173 PRO A CA 1
ATOM 1295 C C . PRO A 1 173 ? 5.818 29.663 6.769 1.00 31.19 173 PRO A C 1
ATOM 1297 O O . PRO A 1 173 ? 6.624 28.887 7.277 1.00 31.19 173 PRO A O 1
ATOM 1300 N N . ALA A 1 174 ? 4.897 29.218 5.907 1.00 29.91 174 ALA A N 1
ATOM 1301 C CA . ALA A 1 174 ? 4.761 27.805 5.547 1.00 29.91 174 ALA A CA 1
ATOM 1302 C C . ALA A 1 174 ? 5.993 27.251 4.795 1.00 29.91 174 ALA A C 1
ATOM 1304 O O . ALA A 1 174 ? 6.154 27.473 3.594 1.00 29.91 174 ALA A O 1
ATOM 1305 N N . ARG A 1 175 ? 6.829 26.456 5.480 1.00 28.58 175 ARG A N 1
ATOM 1306 C CA . ARG A 1 175 ? 7.719 25.490 4.817 1.00 28.58 175 ARG A CA 1
ATOM 1307 C C . ARG A 1 175 ? 6.851 24.373 4.233 1.00 28.58 175 ARG A C 1
ATOM 1309 O O . ARG A 1 175 ? 6.184 23.663 4.981 1.00 28.58 175 ARG A O 1
ATOM 1316 N N . THR A 1 176 ? 6.854 24.220 2.911 1.00 25.97 176 THR A N 1
ATOM 1317 C CA . THR A 1 176 ? 6.076 23.188 2.216 1.00 25.97 176 THR A CA 1
ATOM 1318 C C . THR A 1 176 ? 6.538 21.800 2.653 1.00 25.97 176 THR A C 1
ATOM 1320 O O . THR A 1 176 ? 7.661 21.394 2.352 1.00 25.97 176 THR A O 1
ATOM 1323 N N . ALA A 1 177 ? 5.683 21.056 3.352 1.00 26.80 177 ALA A N 1
ATOM 1324 C CA . ALA A 1 177 ? 5.962 19.660 3.647 1.00 26.80 177 ALA A CA 1
ATOM 1325 C C . ALA A 1 177 ? 5.886 18.846 2.347 1.00 26.80 177 ALA A C 1
ATOM 1327 O O . ALA A 1 177 ? 4.832 18.769 1.717 1.00 26.80 177 ALA A O 1
ATOM 1328 N N . VAL A 1 178 ? 6.993 18.207 1.963 1.00 31.58 178 VAL A N 1
ATOM 1329 C CA . VAL A 1 178 ? 6.978 17.123 0.970 1.00 31.58 178 VAL A CA 1
ATOM 1330 C C . VAL A 1 178 ? 6.496 15.863 1.693 1.00 31.58 178 VAL A C 1
ATOM 1332 O O . VAL A 1 178 ? 7.286 15.002 2.073 1.00 31.58 178 VAL A O 1
ATOM 1335 N N . GLY A 1 179 ? 5.197 15.806 1.987 1.00 28.50 179 GLY A N 1
ATOM 1336 C CA . GLY A 1 179 ? 4.586 14.631 2.596 1.00 28.50 179 GLY A CA 1
ATOM 1337 C C . GLY A 1 179 ? 4.467 13.481 1.598 1.00 28.50 179 GLY A C 1
ATOM 1338 O O . GLY A 1 179 ? 4.460 13.657 0.375 1.00 28.50 179 GLY A O 1
ATOM 1339 N N . ILE A 1 180 ? 4.407 12.265 2.137 1.00 38.00 180 ILE A N 1
ATOM 1340 C CA . ILE A 1 180 ? 4.578 11.022 1.379 1.00 38.00 180 ILE A CA 1
ATOM 1341 C C . ILE A 1 180 ? 3.247 10.629 0.715 1.00 38.00 180 ILE A C 1
ATOM 1343 O O . ILE A 1 180 ? 2.558 9.711 1.148 1.00 38.00 180 ILE A O 1
ATOM 1347 N N . GLY A 1 181 ? 2.882 11.372 -0.334 1.00 34.31 181 GLY A N 1
ATOM 1348 C CA . GLY A 1 181 ? 1.657 11.172 -1.122 1.00 34.31 181 GLY A CA 1
ATOM 1349 C C . GLY A 1 181 ? 1.654 11.874 -2.485 1.00 34.31 181 GLY A C 1
ATOM 1350 O O . GLY A 1 181 ? 0.596 12.111 -3.066 1.00 34.31 181 GLY A O 1
ATOM 1351 N N . VAL A 1 182 ? 2.825 12.261 -3.001 1.00 30.38 182 VAL A N 1
ATOM 1352 C CA . VAL A 1 182 ? 2.927 13.060 -4.230 1.00 30.38 182 VAL A CA 1
ATOM 1353 C C . VAL A 1 182 ? 2.565 12.226 -5.467 1.00 30.38 182 VAL A C 1
ATOM 1355 O O . VAL A 1 182 ? 3.230 11.240 -5.766 1.00 30.38 182 VAL A O 1
ATOM 1358 N N . GLY A 1 183 ? 1.569 12.690 -6.231 1.00 30.44 183 GLY A N 1
ATOM 1359 C CA . GLY A 1 183 ? 1.356 12.327 -7.642 1.00 30.44 183 GLY A CA 1
ATOM 1360 C C . GLY A 1 183 ? 0.198 11.377 -7.966 1.00 30.44 183 GLY A C 1
ATOM 1361 O O . GLY A 1 183 ? -0.073 11.152 -9.143 1.00 30.44 183 GLY A O 1
ATOM 1362 N N . TYR A 1 184 ? -0.504 10.825 -6.970 1.00 42.47 184 TYR A N 1
ATOM 1363 C CA . TYR A 1 184 ? -1.454 9.715 -7.169 1.00 42.47 184 TYR A CA 1
ATOM 1364 C C . TYR A 1 184 ? -2.529 9.931 -8.246 1.00 42.47 184 TYR A C 1
ATOM 1366 O O . TYR A 1 184 ? -2.899 8.977 -8.923 1.00 42.47 184 TYR A O 1
ATOM 1374 N N . LEU A 1 185 ? -3.060 11.150 -8.391 1.00 38.91 185 LEU A N 1
ATOM 1375 C CA . LEU A 1 185 ? -4.192 11.450 -9.269 1.00 38.91 185 LEU A CA 1
ATOM 1376 C C . LEU A 1 185 ? -4.048 12.862 -9.856 1.00 38.91 185 LEU A C 1
ATOM 1378 O O . LEU A 1 185 ? -4.213 13.856 -9.150 1.00 38.91 185 LEU A O 1
ATOM 1382 N N . GLY A 1 186 ? -3.732 12.950 -11.148 1.00 29.31 186 GLY A N 1
ATOM 1383 C CA . GLY A 1 186 ? -3.537 14.214 -11.861 1.00 29.31 186 GLY A CA 1
ATOM 1384 C C . GLY A 1 186 ? -4.796 15.088 -11.910 1.00 29.31 186 GLY A C 1
ATOM 1385 O O . GLY A 1 186 ? -5.900 14.605 -12.177 1.00 29.31 186 GLY A O 1
ATOM 1386 N N . GLY A 1 187 ? -4.621 16.394 -11.691 1.00 27.22 187 GLY A N 1
ATOM 1387 C CA . GLY A 1 187 ? -5.691 17.387 -11.784 1.00 27.22 187 GLY A CA 1
ATOM 1388 C C . GLY A 1 187 ? -6.132 17.613 -13.231 1.00 27.22 187 GLY A C 1
ATOM 1389 O O . GLY A 1 187 ? -5.520 18.398 -13.952 1.00 27.22 187 GLY A O 1
ATOM 1390 N N . GLY A 1 188 ? -7.206 16.943 -13.651 1.00 26.45 188 GLY A N 1
ATOM 1391 C CA . GLY A 1 188 ? -7.813 17.152 -14.966 1.00 26.45 188 GLY A CA 1
ATOM 1392 C C . GLY A 1 188 ? -8.347 18.579 -15.118 1.00 26.45 188 GLY A C 1
ATOM 1393 O O . GLY A 1 188 ? -9.213 19.004 -14.355 1.00 26.45 188 GLY A O 1
ATOM 1394 N N . GLY A 1 189 ? -7.838 19.320 -16.105 1.00 26.69 189 GLY A N 1
ATOM 1395 C CA . GLY A 1 189 ? -8.231 20.707 -16.354 1.00 26.69 189 GLY A CA 1
ATOM 1396 C C . GLY A 1 189 ? -9.689 20.833 -16.802 1.00 26.69 189 GLY A C 1
ATOM 1397 O O . GLY A 1 189 ? -10.022 20.522 -17.945 1.00 26.69 189 GLY A O 1
ATOM 1398 N N . ALA A 1 190 ? -10.556 21.327 -15.918 1.00 23.67 190 ALA A N 1
ATOM 1399 C CA . ALA A 1 190 ? -11.942 21.644 -16.244 1.00 23.67 190 ALA A CA 1
ATOM 1400 C C . ALA A 1 190 ? -12.035 23.009 -16.949 1.00 23.67 190 ALA A C 1
ATOM 1402 O O . ALA A 1 190 ? -11.665 24.040 -16.387 1.00 23.67 190 ALA A O 1
ATOM 1403 N N . ILE A 1 191 ? -12.555 23.027 -18.179 1.00 29.39 191 ILE A N 1
ATOM 1404 C CA . ILE A 1 191 ? -12.780 24.265 -18.934 1.00 29.39 191 ILE A CA 1
ATOM 1405 C C . ILE A 1 191 ? -14.044 24.957 -18.404 1.00 29.39 191 ILE A C 1
ATOM 1407 O O . ILE A 1 191 ? -15.159 24.547 -18.722 1.00 29.39 191 ILE A O 1
ATOM 1411 N N . ALA A 1 192 ? -13.868 26.048 -17.660 1.00 23.48 192 ALA A N 1
ATOM 1412 C CA . ALA A 1 192 ? -14.918 27.011 -17.325 1.00 23.48 192 ALA A CA 1
ATOM 1413 C C . ALA A 1 192 ? -14.515 28.407 -17.835 1.00 23.48 192 ALA A C 1
ATOM 1415 O O . ALA A 1 192 ? -13.336 28.758 -17.827 1.00 23.48 192 ALA A O 1
ATOM 1416 N N . ARG A 1 193 ? -15.479 29.189 -18.337 1.00 26.06 193 ARG A N 1
ATOM 1417 C CA . ARG A 1 193 ? -15.246 30.520 -18.933 1.00 26.06 193 ARG A CA 1
ATOM 1418 C C . ARG A 1 193 ? -15.587 31.645 -17.950 1.00 26.06 193 ARG A C 1
ATOM 1420 O O . ARG A 1 193 ? -16.518 31.478 -17.173 1.00 26.06 193 ARG A O 1
ATOM 1427 N N . ASN A 1 194 ? -14.937 32.800 -18.144 1.00 24.95 194 ASN A N 1
ATOM 1428 C CA . ASN A 1 194 ? -15.184 34.111 -17.511 1.00 24.95 194 ASN A CA 1
ATOM 1429 C C . ASN A 1 194 ? -14.865 34.129 -15.998 1.00 24.95 194 ASN A C 1
ATOM 1431 O O . ASN A 1 194 ? -15.541 33.485 -15.209 1.00 24.95 194 ASN A O 1
ATOM 1435 N N . ASP A 1 195 ? -13.803 34.800 -15.549 1.00 24.11 195 ASP A N 1
ATOM 1436 C CA . ASP A 1 195 ? -13.770 36.271 -15.427 1.00 24.11 195 ASP A CA 1
ATOM 1437 C C . ASP A 1 195 ? -12.351 36.878 -15.654 1.00 24.11 195 ASP A C 1
ATOM 1439 O O . ASP A 1 195 ? -11.373 36.128 -15.723 1.00 24.11 195 ASP A O 1
ATOM 1443 N N . PRO A 1 196 ? -12.186 38.212 -15.813 1.00 26.08 196 PRO A N 1
ATOM 1444 C CA . PRO A 1 196 ? -10.915 38.824 -16.219 1.00 26.08 196 PRO A CA 1
ATOM 1445 C C . PRO A 1 196 ? -10.012 39.238 -15.038 1.00 26.08 196 PRO A C 1
ATOM 1447 O O . PRO A 1 196 ? -10.406 40.035 -14.191 1.00 26.08 196 PRO A O 1
ATOM 1450 N N . GLY A 1 197 ? -8.752 38.780 -15.028 1.00 22.86 197 GLY A N 1
ATOM 1451 C CA . GLY A 1 197 ? -7.818 39.034 -13.917 1.00 22.86 197 GLY A CA 1
ATOM 1452 C C . GLY A 1 197 ? -6.323 38.939 -14.257 1.00 22.86 197 GLY A C 1
ATOM 1453 O O . GLY A 1 197 ? -5.628 38.097 -13.708 1.00 22.86 197 GLY A O 1
ATOM 1454 N N . GLY A 1 198 ? -5.835 39.801 -15.158 1.00 23.52 198 GLY A N 1
ATOM 1455 C CA . GLY A 1 198 ? -4.422 40.217 -15.278 1.00 23.52 198 GLY A CA 1
ATOM 1456 C C . GLY A 1 198 ? -3.309 39.165 -15.112 1.00 23.52 198 GLY A C 1
ATOM 1457 O O . GLY A 1 198 ? -2.614 39.162 -14.098 1.00 23.52 198 GLY A O 1
ATOM 1458 N N . SER A 1 199 ? -3.039 38.361 -16.146 1.00 22.30 199 SER A N 1
ATOM 1459 C CA . SER A 1 199 ? -1.792 37.581 -16.228 1.00 22.30 199 SER A CA 1
ATOM 1460 C C . SER A 1 199 ? -0.629 38.450 -16.732 1.00 22.30 199 SER A C 1
ATOM 1462 O O . SER A 1 199 ? -0.734 39.097 -17.774 1.00 22.30 199 SER A O 1
ATOM 1464 N N . VAL A 1 200 ? 0.491 38.437 -16.005 1.00 23.69 200 VAL A N 1
ATOM 1465 C CA . VAL A 1 200 ? 1.792 38.976 -16.441 1.00 23.69 200 VAL A CA 1
ATOM 1466 C C . VAL A 1 200 ? 2.691 37.799 -16.852 1.00 23.69 200 VAL A C 1
ATOM 1468 O O . VAL A 1 200 ? 2.503 36.687 -16.367 1.00 23.69 200 VAL A O 1
ATOM 1471 N N . TYR A 1 201 ? 3.669 38.048 -17.730 1.00 23.25 201 TYR A N 1
ATOM 1472 C CA . TYR A 1 201 ? 4.589 37.058 -18.325 1.00 23.25 201 TYR A CA 1
ATOM 1473 C C . TYR A 1 201 ? 4.019 36.189 -19.458 1.00 23.25 201 TYR A C 1
ATOM 1475 O O . TYR A 1 201 ? 4.356 35.018 -19.608 1.00 23.25 201 TYR A O 1
ATOM 1483 N N . SER A 1 202 ? 3.281 36.820 -20.374 1.00 22.86 202 SER A N 1
ATOM 1484 C CA . SER A 1 202 ? 3.441 36.472 -21.794 1.00 22.86 202 SER A CA 1
ATOM 1485 C C . SER A 1 202 ? 4.713 37.134 -22.333 1.00 22.86 202 SER A C 1
ATOM 1487 O O . SER A 1 202 ? 4.819 38.353 -22.220 1.00 22.86 202 SER A O 1
ATOM 1489 N N . ASN A 1 203 ? 5.656 36.348 -22.879 1.00 22.95 203 ASN A N 1
ATOM 1490 C CA . ASN A 1 203 ? 6.549 36.663 -24.019 1.00 22.95 203 ASN A CA 1
ATOM 1491 C C . ASN A 1 203 ? 7.810 35.775 -24.028 1.00 22.95 203 ASN A C 1
ATOM 1493 O O . ASN A 1 203 ? 8.783 36.105 -23.358 1.00 22.95 203 ASN A O 1
ATOM 1497 N N . LEU A 1 204 ? 7.801 34.700 -24.834 1.00 24.48 204 LEU A N 1
ATOM 1498 C CA . LEU A 1 204 ? 8.931 34.183 -25.643 1.00 24.48 204 LEU A CA 1
ATOM 1499 C C . LEU A 1 204 ? 8.532 32.847 -26.310 1.00 24.48 204 LEU A C 1
ATOM 1501 O O . LEU A 1 204 ? 8.962 31.771 -25.910 1.00 24.48 204 LEU A O 1
ATOM 1505 N N . ALA A 1 205 ? 7.672 32.917 -27.331 1.00 22.47 205 ALA A N 1
ATOM 1506 C CA . ALA A 1 205 ? 7.253 31.753 -28.117 1.00 22.47 205 ALA A CA 1
ATOM 1507 C C . ALA A 1 205 ? 7.087 32.119 -29.603 1.00 22.47 205 ALA A C 1
ATOM 1509 O O . ALA A 1 205 ? 6.011 32.492 -30.065 1.00 22.47 205 ALA A O 1
ATOM 1510 N N . SER A 1 206 ? 8.188 32.055 -30.350 1.00 23.50 206 SER A N 1
ATOM 1511 C CA . SER A 1 206 ? 8.270 32.094 -31.820 1.00 23.50 206 SER A CA 1
ATOM 1512 C C . SER A 1 206 ? 9.674 31.604 -32.202 1.00 23.50 206 SER A C 1
ATOM 1514 O O . SER A 1 206 ? 10.634 32.022 -31.565 1.00 23.50 206 SER A O 1
ATOM 1516 N N . SER A 1 207 ? 9.882 30.725 -33.182 1.00 25.47 207 SER A N 1
ATOM 1517 C CA . SER A 1 207 ? 9.031 30.337 -34.317 1.00 25.47 207 SER A CA 1
ATOM 1518 C C . SER A 1 207 ? 8.920 28.808 -34.502 1.00 25.47 207 SER A C 1
ATOM 1520 O O . SER A 1 207 ? 9.563 28.030 -33.803 1.00 25.47 207 SER A O 1
ATOM 1522 N N . VAL A 1 208 ? 8.064 28.373 -35.437 1.00 25.95 208 VAL A N 1
ATOM 1523 C CA . VAL A 1 208 ? 7.761 26.955 -35.721 1.00 25.95 208 VAL A CA 1
ATOM 1524 C C . VAL A 1 208 ? 8.556 26.443 -36.929 1.00 25.95 208 VAL A C 1
ATOM 1526 O O . VAL A 1 208 ? 8.642 27.127 -37.947 1.00 25.95 208 VAL A O 1
ATOM 1529 N N . GLY A 1 209 ? 9.056 25.205 -36.845 1.00 23.92 209 GLY A N 1
ATOM 1530 C CA . GLY A 1 209 ? 9.580 24.418 -37.968 1.00 23.92 209 GLY A CA 1
ATOM 1531 C C . GLY A 1 209 ? 9.033 22.985 -37.924 1.00 23.92 209 GLY A C 1
ATOM 1532 O O . GLY A 1 209 ? 8.885 22.419 -36.844 1.00 23.92 209 GLY A O 1
ATOM 1533 N N . GLY A 1 210 ? 8.671 22.426 -39.084 1.00 24.77 210 GLY A N 1
ATOM 1534 C CA . GLY A 1 210 ? 8.001 21.121 -39.197 1.00 24.77 210 GLY A CA 1
ATOM 1535 C C . GLY A 1 210 ? 8.915 19.892 -39.021 1.00 24.77 210 GLY A C 1
ATOM 1536 O O . GLY A 1 210 ? 10.135 20.029 -38.938 1.00 24.77 210 GLY A O 1
ATOM 1537 N N . PRO A 1 211 ? 8.336 18.675 -38.971 1.00 26.81 211 PRO A N 1
ATOM 1538 C CA . PRO A 1 211 ? 9.065 17.452 -38.640 1.00 26.81 211 PRO A CA 1
ATOM 1539 C C . PRO A 1 211 ? 9.961 16.946 -39.781 1.00 26.81 211 PRO A C 1
ATOM 1541 O O . PRO A 1 211 ? 9.550 16.895 -40.939 1.00 26.81 211 PRO A O 1
ATOM 1544 N N . ALA A 1 212 ? 11.155 16.469 -39.423 1.00 24.66 212 ALA A N 1
ATOM 1545 C CA . ALA A 1 212 ? 12.053 15.712 -40.295 1.00 24.66 212 ALA A CA 1
ATOM 1546 C C . ALA A 1 212 ? 12.236 14.282 -39.755 1.00 24.66 212 ALA A C 1
ATOM 1548 O O . ALA A 1 212 ? 12.249 14.063 -38.543 1.00 24.66 212 ALA A O 1
ATOM 1549 N N . ALA A 1 213 ? 12.354 13.297 -40.649 1.00 24.36 213 ALA A N 1
ATOM 1550 C CA . ALA A 1 213 ? 12.415 11.884 -40.275 1.00 24.36 213 ALA A CA 1
ATOM 1551 C C . ALA A 1 213 ? 13.785 11.479 -39.698 1.00 24.36 213 ALA A C 1
ATOM 1553 O O . ALA A 1 213 ? 14.828 11.864 -40.224 1.00 24.36 213 ALA A O 1
ATOM 1554 N N . VAL A 1 214 ? 13.778 10.639 -38.657 1.00 27.80 214 VAL A N 1
ATOM 1555 C CA . VAL A 1 214 ? 14.992 10.079 -38.039 1.00 27.80 214 VAL A CA 1
ATOM 1556 C C . VAL A 1 214 ? 15.396 8.778 -38.756 1.00 27.80 214 VAL A C 1
ATOM 1558 O O . VAL A 1 214 ? 14.585 7.849 -38.808 1.00 27.80 214 VAL A O 1
ATOM 1561 N N . PRO A 1 215 ? 16.625 8.655 -39.298 1.00 25.41 215 PRO A N 1
ATOM 1562 C CA . PRO A 1 215 ? 17.096 7.411 -39.907 1.00 25.41 215 PRO A CA 1
ATOM 1563 C C . PRO A 1 215 ? 17.367 6.306 -38.874 1.00 25.41 215 PRO A C 1
ATOM 1565 O O . PRO A 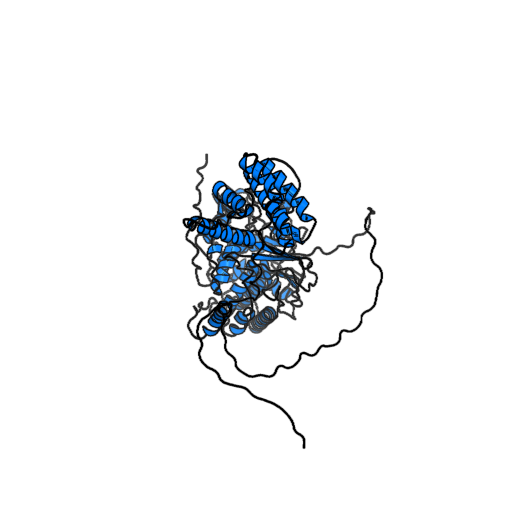1 215 ? 17.831 6.571 -37.766 1.00 25.41 215 PRO A O 1
ATOM 1568 N N . ARG A 1 216 ? 17.175 5.038 -39.266 1.00 23.78 216 ARG A N 1
ATOM 1569 C CA . ARG A 1 216 ? 17.688 3.887 -38.502 1.00 23.78 216 ARG A CA 1
ATOM 1570 C C . ARG A 1 216 ? 19.219 3.907 -38.484 1.00 23.78 216 ARG A C 1
ATOM 1572 O O . ARG A 1 216 ? 19.837 3.829 -39.543 1.00 23.78 216 ARG A O 1
ATOM 1579 N N . VAL A 1 217 ? 19.815 3.883 -37.295 1.00 25.88 217 VAL A N 1
ATOM 1580 C CA . VAL A 1 217 ? 21.226 3.509 -37.108 1.00 25.88 217 VAL A CA 1
ATOM 1581 C C . VAL A 1 217 ? 21.302 1.994 -36.902 1.00 25.88 217 VAL A C 1
ATOM 1583 O O . VAL A 1 217 ? 20.544 1.433 -36.113 1.00 25.88 217 VAL A O 1
ATOM 1586 N N . GLN A 1 218 ? 22.190 1.320 -37.634 1.00 22.78 218 GLN A N 1
ATOM 1587 C CA . GLN A 1 218 ? 22.455 -0.112 -37.469 1.00 22.78 218 GLN A CA 1
ATOM 1588 C C . GLN A 1 218 ? 23.489 -0.335 -36.358 1.00 22.78 218 GLN A C 1
ATOM 1590 O O . GLN A 1 218 ? 24.488 0.379 -36.289 1.00 22.78 218 GLN A O 1
ATOM 1595 N N . ALA A 1 219 ? 23.277 -1.347 -35.514 1.00 24.28 219 ALA A N 1
ATOM 1596 C CA . ALA A 1 219 ? 24.285 -1.786 -34.552 1.00 24.28 219 ALA A CA 1
ATOM 1597 C C . ALA A 1 219 ? 25.381 -2.616 -35.260 1.00 24.28 219 ALA A C 1
ATOM 1599 O O . ALA A 1 219 ? 25.040 -3.486 -36.067 1.00 24.28 219 ALA A O 1
ATOM 1600 N N . PRO A 1 220 ? 26.678 -2.389 -34.978 1.00 25.45 220 PRO A N 1
ATOM 1601 C CA . PRO A 1 220 ? 27.755 -3.206 -35.526 1.00 25.45 220 PRO A CA 1
ATOM 1602 C C . PRO A 1 220 ? 27.813 -4.588 -34.856 1.00 25.45 220 PRO A C 1
ATOM 1604 O O . PRO A 1 220 ? 27.590 -4.730 -33.655 1.00 25.45 220 PRO A O 1
ATOM 1607 N N . VAL A 1 221 ? 28.146 -5.612 -35.644 1.00 25.27 221 VAL A N 1
ATOM 1608 C CA . VAL A 1 221 ? 28.307 -7.000 -35.183 1.00 25.27 221 VAL A CA 1
ATOM 1609 C C . VAL A 1 221 ? 29.649 -7.171 -34.465 1.00 25.27 221 VAL A C 1
ATOM 1611 O O . VAL A 1 221 ? 30.680 -6.742 -34.979 1.00 25.27 221 VAL A O 1
ATOM 1614 N N . ALA A 1 222 ? 29.650 -7.850 -33.315 1.00 24.64 222 ALA A N 1
ATOM 1615 C CA . ALA A 1 222 ? 30.861 -8.232 -32.589 1.00 24.64 222 ALA A CA 1
ATOM 1616 C C . ALA A 1 222 ? 31.199 -9.720 -32.807 1.00 24.64 222 ALA A C 1
ATOM 1618 O O . ALA A 1 222 ? 30.344 -10.591 -32.653 1.00 24.64 222 ALA A O 1
ATOM 1619 N N . THR A 1 223 ? 32.455 -10.012 -33.151 1.00 24.42 223 THR A N 1
ATOM 1620 C CA . THR A 1 223 ? 32.993 -11.373 -33.332 1.00 24.42 223 THR A CA 1
ATOM 1621 C C . THR A 1 223 ? 33.756 -11.851 -32.093 1.00 24.42 223 THR A C 1
ATOM 1623 O O . THR A 1 223 ? 34.372 -11.051 -31.394 1.00 24.42 223 THR A O 1
ATOM 1626 N N . ASN A 1 224 ? 33.735 -13.160 -31.828 1.00 24.62 224 ASN A N 1
ATOM 1627 C CA . ASN A 1 224 ? 34.252 -13.763 -30.591 1.00 24.62 224 ASN A CA 1
ATOM 1628 C C . ASN A 1 224 ? 35.753 -14.133 -30.607 1.00 24.62 224 ASN A C 1
ATOM 1630 O O . ASN A 1 224 ? 36.315 -14.407 -31.664 1.00 24.62 224 ASN A O 1
ATOM 1634 N N . ALA A 1 225 ? 36.280 -14.322 -29.383 1.00 22.06 225 ALA A N 1
ATOM 1635 C CA . ALA A 1 225 ? 37.487 -15.080 -28.992 1.00 22.06 225 ALA A CA 1
ATOM 1636 C C . ALA A 1 225 ? 38.882 -14.409 -29.162 1.00 22.06 225 ALA A C 1
ATOM 1638 O O . ALA A 1 225 ? 39.085 -13.642 -30.097 1.00 22.06 225 ALA A O 1
ATOM 1639 N N . PRO A 1 226 ? 39.900 -14.794 -28.349 1.00 28.02 226 PRO A N 1
ATOM 1640 C CA . PRO A 1 226 ? 39.815 -15.192 -26.931 1.00 28.02 226 PRO A CA 1
ATOM 1641 C C . PRO A 1 226 ? 40.954 -14.674 -26.007 1.00 28.02 226 PRO A C 1
ATOM 1643 O O . PRO A 1 226 ? 42.067 -14.404 -26.442 1.00 28.02 226 PRO A O 1
ATOM 1646 N N . SER A 1 227 ? 40.701 -14.752 -24.691 1.00 24.28 227 SER A N 1
ATOM 1647 C CA . SER A 1 227 ? 41.669 -14.917 -23.576 1.00 24.28 227 SER A CA 1
ATOM 1648 C C . SER A 1 227 ? 42.729 -13.835 -23.269 1.00 24.28 227 SER A C 1
ATOM 1650 O O . SER A 1 227 ? 43.540 -13.456 -24.104 1.00 24.28 227 SER A O 1
ATOM 1652 N N . GLY A 1 228 ? 42.807 -13.456 -21.986 1.00 23.52 228 GLY A N 1
ATOM 1653 C CA . GLY A 1 228 ? 43.895 -12.666 -21.394 1.00 23.52 228 GLY A CA 1
ATOM 1654 C C . GLY A 1 228 ? 43.580 -12.298 -19.940 1.00 23.52 228 GLY A C 1
ATOM 1655 O O . GLY A 1 228 ? 42.767 -11.413 -19.697 1.00 23.52 228 GLY A O 1
ATOM 1656 N N . GLN A 1 229 ? 44.164 -13.003 -18.966 1.00 28.41 229 GLN A N 1
ATOM 1657 C CA . GLN A 1 229 ? 43.892 -12.781 -17.537 1.00 28.41 229 GLN A CA 1
ATOM 1658 C C . GLN A 1 229 ? 44.755 -11.652 -16.955 1.00 28.41 229 GLN A C 1
ATOM 1660 O O . GLN A 1 229 ? 45.966 -11.642 -17.155 1.00 28.41 229 GLN A O 1
ATOM 1665 N N . ASN A 1 230 ? 44.146 -10.777 -16.153 1.00 26.59 230 ASN A N 1
ATOM 1666 C CA . ASN A 1 230 ? 44.775 -10.106 -15.009 1.00 26.59 230 ASN A CA 1
ATOM 1667 C C . ASN A 1 230 ? 43.666 -9.574 -14.088 1.00 26.59 230 ASN A C 1
ATOM 1669 O O . ASN A 1 230 ? 42.729 -8.939 -14.565 1.00 26.59 230 ASN A O 1
ATOM 1673 N N . ALA A 1 231 ? 43.749 -9.863 -12.789 1.00 26.70 231 ALA A N 1
ATOM 1674 C CA . ALA A 1 231 ? 42.691 -9.561 -11.824 1.00 26.70 231 ALA A CA 1
ATOM 1675 C C . ALA A 1 231 ? 43.063 -8.391 -10.901 1.00 26.70 231 ALA A C 1
ATOM 1677 O O . ALA A 1 231 ? 44.194 -8.308 -10.427 1.00 26.70 231 ALA A O 1
ATOM 1678 N N . SER A 1 232 ? 42.072 -7.553 -10.585 1.00 25.97 232 SER A N 1
ATOM 1679 C CA . SER A 1 232 ? 42.123 -6.536 -9.527 1.00 25.97 232 SER A CA 1
ATOM 1680 C C . SER A 1 232 ? 40.835 -6.629 -8.698 1.00 25.97 232 SER A C 1
ATOM 1682 O O . SER A 1 232 ? 39.758 -6.675 -9.291 1.00 25.97 232 SER A O 1
ATOM 1684 N N . PRO A 1 233 ? 40.898 -6.672 -7.355 1.00 34.56 233 PRO A N 1
ATOM 1685 C CA . PRO A 1 233 ? 39.728 -6.964 -6.529 1.00 34.56 233 PRO A CA 1
ATOM 1686 C C . PRO A 1 233 ? 38.831 -5.730 -6.341 1.00 34.56 233 PRO A C 1
ATOM 1688 O O . PRO A 1 233 ? 39.194 -4.800 -5.623 1.00 34.56 233 PRO A O 1
ATOM 1691 N N . GLY A 1 234 ? 37.639 -5.730 -6.949 1.00 32.19 234 GLY A N 1
ATOM 1692 C CA . GLY A 1 234 ? 36.673 -4.638 -6.770 1.00 32.19 234 GLY A CA 1
ATOM 1693 C C . GLY A 1 234 ? 35.488 -4.655 -7.737 1.00 32.19 234 GLY A C 1
ATOM 1694 O O . GLY A 1 234 ? 35.394 -3.783 -8.593 1.00 32.19 234 GLY A O 1
ATOM 1695 N N . GLY A 1 235 ? 34.575 -5.621 -7.588 1.00 30.22 235 GLY A N 1
ATOM 1696 C CA . GLY A 1 235 ? 33.301 -5.643 -8.327 1.00 30.22 235 GLY A CA 1
ATOM 1697 C C . GLY A 1 235 ? 32.543 -6.972 -8.254 1.00 30.22 235 GLY A C 1
ATOM 1698 O O . GLY A 1 235 ? 31.317 -6.987 -8.174 1.00 30.22 235 GLY A O 1
ATOM 1699 N N . ASP A 1 236 ? 33.264 -8.093 -8.199 1.00 30.30 236 ASP A N 1
ATOM 1700 C CA . ASP A 1 236 ? 32.671 -9.421 -8.428 1.00 30.30 236 ASP A CA 1
ATOM 1701 C C . ASP A 1 236 ? 31.700 -9.902 -7.338 1.00 30.30 236 ASP A C 1
ATOM 1703 O O . ASP A 1 236 ? 30.886 -10.782 -7.598 1.00 30.30 236 ASP A O 1
ATOM 1707 N N . GLY A 1 237 ? 31.746 -9.333 -6.127 1.00 30.78 237 GLY A N 1
ATOM 1708 C CA . GLY A 1 237 ? 30.924 -9.782 -4.996 1.00 30.78 237 GLY A CA 1
ATOM 1709 C C . GLY A 1 237 ? 29.413 -9.641 -5.221 1.00 30.78 237 GLY A C 1
ATOM 1710 O O . GLY A 1 237 ? 28.652 -10.525 -4.837 1.00 30.78 237 GLY A O 1
ATOM 1711 N N . GLU A 1 238 ? 28.968 -8.570 -5.879 1.00 39.47 238 GLU A N 1
ATOM 1712 C CA . GLU A 1 238 ? 27.537 -8.299 -6.073 1.00 39.47 238 GLU A CA 1
ATOM 1713 C C . GLU A 1 238 ? 26.961 -9.133 -7.229 1.00 39.47 238 GLU A C 1
ATOM 1715 O O . GLU A 1 238 ? 25.927 -9.786 -7.079 1.00 39.47 238 GLU A O 1
ATOM 1720 N N . ALA A 1 239 ? 27.697 -9.241 -8.341 1.00 30.42 239 ALA A N 1
ATOM 1721 C CA . ALA A 1 239 ? 27.373 -10.178 -9.417 1.00 30.42 239 ALA A CA 1
ATOM 1722 C C . ALA A 1 239 ? 27.420 -11.642 -8.937 1.00 30.42 239 ALA A C 1
ATOM 1724 O O . ALA A 1 239 ? 26.587 -12.451 -9.349 1.00 30.42 239 ALA A O 1
ATOM 1725 N N . ALA A 1 240 ? 28.345 -11.987 -8.033 1.00 31.62 240 ALA A N 1
ATOM 1726 C CA . ALA A 1 240 ? 28.400 -13.304 -7.411 1.00 31.62 240 ALA A CA 1
ATOM 1727 C C . ALA A 1 240 ? 27.195 -13.577 -6.503 1.00 31.62 240 ALA A C 1
ATOM 1729 O O . ALA A 1 240 ? 26.722 -14.708 -6.511 1.00 31.62 240 ALA A O 1
ATOM 1730 N N . LEU A 1 241 ? 26.650 -12.597 -5.773 1.00 35.22 241 LEU A N 1
ATOM 1731 C CA . LEU A 1 241 ? 25.441 -12.797 -4.960 1.00 35.22 241 LEU A CA 1
ATOM 1732 C C . LEU A 1 241 ? 24.230 -13.172 -5.830 1.00 35.22 241 LEU A C 1
ATOM 1734 O O . LEU A 1 241 ? 23.618 -14.216 -5.599 1.00 35.22 241 LEU A O 1
ATOM 1738 N N . TYR A 1 242 ? 23.943 -12.408 -6.891 1.00 35.25 242 TYR A N 1
ATOM 1739 C CA . TYR A 1 242 ? 22.837 -12.725 -7.807 1.00 35.25 242 TYR A CA 1
ATOM 1740 C C . TYR A 1 242 ? 23.089 -14.001 -8.628 1.00 35.25 242 TYR A C 1
ATOM 1742 O O . TYR A 1 242 ? 22.183 -14.818 -8.787 1.00 35.25 242 TYR A O 1
ATOM 1750 N N . GLN A 1 243 ? 24.322 -14.255 -9.087 1.00 33.75 243 GLN A N 1
ATOM 1751 C CA . GLN A 1 243 ? 24.638 -15.530 -9.742 1.00 33.75 243 GLN A CA 1
ATOM 1752 C C . GLN A 1 243 ? 24.646 -16.721 -8.776 1.00 33.75 243 GLN A C 1
ATOM 1754 O O . GLN A 1 243 ? 24.418 -17.839 -9.223 1.00 33.75 243 GLN A O 1
ATOM 1759 N N . THR A 1 244 ? 24.876 -16.527 -7.477 1.00 32.62 244 THR A N 1
ATOM 1760 C CA . THR A 1 244 ? 24.743 -17.601 -6.479 1.00 32.62 244 THR A CA 1
ATOM 1761 C C . THR A 1 244 ? 23.271 -17.873 -6.198 1.00 32.62 244 THR A C 1
ATOM 1763 O O . THR A 1 244 ? 22.884 -19.034 -6.192 1.00 32.62 244 THR A O 1
ATOM 1766 N N . ALA A 1 245 ? 22.416 -16.847 -6.112 1.00 32.88 245 ALA A N 1
ATOM 1767 C CA . ALA A 1 245 ? 20.965 -17.042 -6.083 1.00 32.88 245 ALA A CA 1
ATOM 1768 C C . ALA A 1 245 ? 20.468 -17.836 -7.311 1.00 32.88 245 ALA A C 1
ATOM 1770 O O . ALA A 1 245 ? 19.737 -18.810 -7.153 1.00 32.88 245 ALA A O 1
ATOM 1771 N N . ALA A 1 246 ? 20.947 -17.505 -8.517 1.00 31.12 246 ALA A N 1
ATOM 1772 C CA . ALA A 1 246 ? 20.605 -18.221 -9.751 1.00 31.12 246 ALA A CA 1
ATOM 1773 C C . ALA A 1 246 ? 21.249 -19.623 -9.890 1.00 31.12 246 ALA A C 1
ATOM 1775 O O . ALA A 1 246 ? 20.742 -20.457 -10.637 1.00 31.12 246 ALA A O 1
ATOM 1776 N N . ARG A 1 247 ? 22.360 -19.914 -9.196 1.00 31.34 247 ARG A N 1
ATOM 1777 C CA . ARG A 1 247 ? 22.994 -21.253 -9.168 1.00 31.34 247 ARG A CA 1
ATOM 1778 C C . ARG A 1 247 ? 22.480 -22.145 -8.032 1.00 31.34 247 ARG A C 1
ATOM 1780 O O . ARG A 1 247 ? 22.559 -23.365 -8.156 1.00 31.34 247 ARG A O 1
ATOM 1787 N N . ASN A 1 248 ? 21.924 -21.561 -6.969 1.00 31.38 248 ASN A N 1
ATOM 1788 C CA . ASN A 1 248 ? 21.313 -22.277 -5.844 1.00 31.38 248 ASN A CA 1
ATOM 1789 C C . ASN A 1 248 ? 19.984 -22.964 -6.212 1.00 31.38 248 ASN A C 1
ATOM 1791 O O . ASN A 1 248 ? 19.472 -23.751 -5.420 1.00 31.38 248 ASN A O 1
ATOM 1795 N N . ASP A 1 249 ? 19.492 -22.787 -7.444 1.00 37.12 249 ASP A N 1
ATOM 1796 C CA . ASP A 1 249 ? 18.392 -23.551 -8.067 1.00 37.12 249 ASP A CA 1
ATOM 1797 C C . ASP A 1 249 ? 18.708 -25.063 -8.257 1.00 37.12 249 ASP A C 1
ATOM 1799 O O . ASP A 1 249 ? 18.023 -25.794 -8.970 1.00 37.12 249 ASP A O 1
ATOM 1803 N N . ARG A 1 250 ? 19.778 -25.560 -7.616 1.00 34.81 250 ARG A N 1
ATOM 1804 C CA . ARG A 1 250 ? 20.139 -26.982 -7.486 1.00 34.81 250 ARG A CA 1
ATOM 1805 C C . ARG A 1 250 ? 20.464 -27.428 -6.053 1.00 34.81 250 ARG A C 1
ATOM 1807 O O . ARG A 1 250 ? 20.915 -28.557 -5.877 1.00 34.81 250 ARG A O 1
ATOM 1814 N N . SER A 1 251 ? 20.251 -26.586 -5.038 1.00 31.95 251 SER A N 1
ATOM 1815 C CA . SER A 1 251 ? 20.486 -26.950 -3.632 1.00 31.95 251 SER A CA 1
ATOM 1816 C C . SER A 1 251 ? 19.624 -26.135 -2.661 1.00 31.95 251 SER A C 1
ATOM 1818 O O . SER A 1 251 ? 20.068 -25.111 -2.142 1.00 31.95 251 SER A O 1
ATOM 1820 N N . ASP A 1 252 ? 18.402 -26.615 -2.420 1.00 33.19 252 ASP A N 1
ATOM 1821 C CA . ASP A 1 252 ? 17.582 -26.392 -1.216 1.00 33.19 252 ASP A CA 1
ATOM 1822 C C . ASP A 1 252 ? 17.582 -24.979 -0.596 1.00 33.19 252 ASP A C 1
ATOM 1824 O O . ASP A 1 252 ? 17.566 -24.810 0.626 1.00 33.19 252 ASP A O 1
ATOM 1828 N N . ALA A 1 253 ? 17.499 -23.941 -1.434 1.00 38.16 253 ALA A N 1
ATOM 1829 C CA . ALA A 1 253 ? 16.983 -22.649 -0.990 1.00 38.16 253 ALA A CA 1
ATOM 1830 C C . ALA A 1 253 ? 15.583 -22.867 -0.389 1.00 38.16 253 ALA A C 1
ATOM 1832 O O . ALA A 1 253 ? 14.765 -23.559 -1.000 1.00 38.16 253 ALA A O 1
ATOM 1833 N N . VAL A 1 254 ? 15.329 -22.322 0.812 1.00 42.31 254 VAL A N 1
ATOM 1834 C CA . VAL A 1 254 ? 14.176 -22.679 1.664 1.00 42.31 254 VAL A CA 1
ATOM 1835 C C . VAL A 1 254 ? 12.871 -22.637 0.872 1.00 42.31 254 VAL A C 1
ATOM 1837 O O . VAL A 1 254 ? 12.310 -21.577 0.597 1.00 42.31 254 VAL A O 1
ATOM 1840 N N . ARG A 1 255 ? 12.392 -23.825 0.496 1.00 47.03 255 ARG A N 1
ATOM 1841 C CA . ARG A 1 255 ? 11.218 -23.989 -0.352 1.00 47.03 255 ARG A CA 1
ATOM 1842 C C . ARG A 1 255 ? 9.991 -23.653 0.482 1.00 47.03 255 ARG A C 1
ATOM 1844 O O . ARG A 1 255 ? 9.521 -24.503 1.237 1.00 47.03 255 ARG A O 1
ATOM 1851 N N . MET A 1 256 ? 9.503 -22.416 0.371 1.00 51.47 256 MET A N 1
ATOM 1852 C CA . MET A 1 256 ? 8.269 -22.013 1.043 1.00 51.47 256 MET A CA 1
ATOM 1853 C C . MET A 1 256 ? 7.166 -23.013 0.657 1.00 51.47 256 MET A C 1
ATOM 1855 O O . MET A 1 256 ? 6.932 -23.214 -0.540 1.00 51.47 256 MET A O 1
ATOM 1859 N N . PRO A 1 257 ? 6.563 -23.725 1.629 1.00 53.00 257 PRO A N 1
ATOM 1860 C CA . PRO A 1 257 ? 5.578 -24.758 1.332 1.00 53.00 257 PRO A CA 1
ATOM 1861 C C . PRO A 1 257 ? 4.363 -24.115 0.662 1.00 53.00 257 PRO A C 1
ATOM 1863 O O . PRO A 1 257 ? 4.054 -22.967 0.974 1.00 53.00 257 PRO A O 1
ATOM 1866 N N . SER A 1 258 ? 3.681 -24.842 -0.236 1.00 55.34 258 SER A N 1
ATOM 1867 C CA . SER A 1 258 ? 2.513 -24.324 -0.970 1.00 55.34 258 SER A CA 1
ATOM 1868 C C . SER A 1 258 ? 1.556 -23.625 -0.016 1.00 55.34 258 SER A C 1
ATOM 1870 O O . SER A 1 258 ? 0.952 -24.264 0.848 1.00 55.34 258 SER A O 1
ATOM 1872 N N . THR A 1 259 ? 1.438 -22.307 -0.158 1.00 63.03 259 THR A N 1
ATOM 1873 C CA . THR A 1 259 ? 0.589 -21.511 0.723 1.00 63.03 259 THR A CA 1
ATOM 1874 C C . THR A 1 259 ? -0.839 -21.424 0.206 1.00 63.03 259 THR A C 1
ATOM 1876 O O . THR A 1 259 ? -1.729 -21.086 0.981 1.00 63.03 259 THR A O 1
ATOM 1879 N N . CYS A 1 260 ? -1.097 -21.783 -1.052 1.00 75.50 260 CYS A N 1
ATOM 1880 C CA . CYS A 1 260 ? -2.439 -22.068 -1.550 1.00 75.50 260 CYS A CA 1
ATOM 1881 C C . CYS A 1 260 ? -2.903 -23.471 -1.133 1.00 75.50 260 CYS A C 1
ATOM 1883 O O . CYS A 1 260 ? -2.095 -24.400 -1.037 1.00 75.50 260 CYS A O 1
ATOM 1885 N N . ASP A 1 261 ? -4.211 -23.612 -0.903 1.00 66.75 261 ASP A N 1
ATOM 1886 C CA . ASP A 1 261 ? -4.835 -24.907 -0.633 1.00 66.75 261 ASP A CA 1
ATOM 1887 C C . ASP A 1 261 ? -4.993 -25.710 -1.947 1.00 66.75 261 ASP A C 1
ATOM 1889 O O . ASP A 1 261 ? -4.955 -25.160 -3.053 1.00 66.75 261 ASP A O 1
ATOM 1893 N N . ALA A 1 262 ? -5.145 -27.034 -1.836 1.00 60.25 262 ALA A N 1
ATOM 1894 C CA . ALA A 1 262 ? -5.235 -27.943 -2.981 1.00 60.25 262 ALA A CA 1
ATOM 1895 C C . ALA A 1 262 ? -6.627 -27.894 -3.646 1.00 60.25 262 ALA A C 1
ATOM 1897 O O . ALA A 1 262 ? -7.473 -28.760 -3.424 1.00 60.25 262 ALA A O 1
ATOM 1898 N N . GLY A 1 263 ? -6.848 -26.863 -4.464 1.00 61.28 263 GLY A N 1
ATOM 1899 C CA . GLY A 1 263 ? -8.136 -26.535 -5.081 1.00 61.28 263 GLY A CA 1
ATOM 1900 C C . GLY A 1 263 ? -8.794 -25.315 -4.430 1.00 61.28 263 GLY A C 1
ATOM 1901 O O . GLY A 1 263 ? -8.308 -24.792 -3.429 1.00 61.28 263 GLY A O 1
ATOM 1902 N N . ALA A 1 264 ? -9.892 -24.832 -5.017 1.00 72.94 264 ALA A N 1
ATOM 1903 C CA . ALA A 1 264 ? -10.545 -23.608 -4.557 1.00 72.94 264 ALA A CA 1
ATOM 1904 C C . ALA A 1 264 ? -11.172 -23.767 -3.157 1.00 72.94 264 ALA A C 1
ATOM 1906 O O . ALA A 1 264 ? -11.963 -24.682 -2.911 1.00 72.94 264 ALA A O 1
ATOM 1907 N N . SER A 1 265 ? -10.856 -22.839 -2.252 1.00 82.19 265 SER A N 1
ATOM 1908 C CA . SER A 1 265 ? -11.508 -22.698 -0.950 1.00 82.19 265 SER A CA 1
ATOM 1909 C C . SER A 1 265 ? -12.967 -22.255 -1.132 1.00 82.19 265 SER A C 1
ATOM 1911 O O . SER A 1 265 ? -13.298 -21.493 -2.041 1.00 82.19 265 SER A O 1
ATOM 1913 N N . ALA A 1 266 ? -13.858 -22.677 -0.232 1.00 86.38 266 ALA A N 1
ATOM 1914 C CA . ALA A 1 266 ? -15.255 -22.254 -0.278 1.00 86.38 266 ALA A CA 1
ATOM 1915 C C . ALA A 1 266 ? -15.396 -20.740 -0.014 1.00 86.38 266 ALA A C 1
ATOM 1917 O O . ALA A 1 266 ? -14.980 -20.239 1.032 1.00 86.38 266 ALA A O 1
ATOM 1918 N N . LEU A 1 267 ? -16.029 -20.023 -0.948 1.00 90.25 267 LEU A N 1
ATOM 1919 C CA . LEU A 1 267 ? -16.333 -18.593 -0.837 1.00 90.25 267 LEU A CA 1
ATOM 1920 C C . LEU A 1 267 ? -17.170 -18.301 0.433 1.00 90.25 267 LEU A C 1
ATOM 1922 O O . LEU A 1 267 ? -18.288 -18.820 0.529 1.00 90.25 267 LEU A O 1
ATOM 1926 N N . PRO A 1 268 ? -16.699 -17.477 1.396 1.00 91.19 268 PRO A N 1
ATOM 1927 C CA . PRO A 1 268 ? -17.392 -17.309 2.673 1.00 91.19 268 PRO A CA 1
ATOM 1928 C C . PRO A 1 268 ? -18.765 -16.647 2.513 1.00 91.19 268 PRO A C 1
ATOM 1930 O O . PRO A 1 268 ? -18.944 -15.726 1.717 1.00 91.19 268 PRO A O 1
ATOM 1933 N N . ALA A 1 269 ? -19.753 -17.124 3.270 1.00 92.69 269 ALA A N 1
ATOM 1934 C CA . ALA A 1 269 ? -21.163 -16.795 3.064 1.00 92.69 269 ALA A CA 1
ATOM 1935 C C . ALA A 1 269 ? -21.573 -15.375 3.518 1.00 92.69 269 ALA A C 1
ATOM 1937 O O . ALA A 1 269 ? -20.868 -14.686 4.259 1.00 92.69 269 ALA A O 1
ATOM 1938 N N . GLY A 1 270 ? -22.772 -14.952 3.103 1.00 95.69 270 GLY A N 1
ATOM 1939 C CA . GLY A 1 270 ? -23.414 -13.723 3.575 1.00 95.69 270 GLY A CA 1
ATOM 1940 C C . GLY A 1 270 ? -22.698 -12.451 3.115 1.00 95.69 270 GLY A C 1
ATOM 1941 O O . GLY A 1 270 ? -22.423 -12.283 1.927 1.00 95.69 270 GLY A O 1
ATOM 1942 N N . ALA A 1 271 ? -22.399 -11.549 4.054 1.00 97.44 271 ALA A N 1
ATOM 1943 C CA . ALA A 1 271 ? -21.758 -10.267 3.755 1.00 97.44 271 ALA A CA 1
ATOM 1944 C C . ALA A 1 271 ? -20.394 -10.427 3.055 1.00 97.44 271 ALA A C 1
ATOM 1946 O O . ALA A 1 271 ? -20.090 -9.650 2.152 1.00 97.44 271 ALA A O 1
ATOM 1947 N N . TRP A 1 272 ? -19.622 -11.469 3.395 1.00 98.12 272 TRP A N 1
ATOM 1948 C CA . TRP A 1 272 ? -18.377 -11.804 2.696 1.00 98.12 272 TRP A CA 1
ATOM 1949 C C . TRP A 1 272 ? -18.618 -12.104 1.216 1.00 98.12 272 TRP A C 1
ATOM 1951 O O . TRP A 1 272 ? -17.982 -11.495 0.359 1.00 98.12 272 TRP A O 1
ATOM 1961 N N . GLN A 1 273 ? -19.579 -12.974 0.892 1.00 97.88 273 GLN A N 1
ATOM 1962 C CA . GLN A 1 273 ? -19.914 -13.308 -0.493 1.00 97.88 273 GLN A CA 1
ATOM 1963 C C . GLN A 1 273 ? -20.313 -12.063 -1.301 1.00 97.88 273 GLN A C 1
ATOM 1965 O O . GLN A 1 273 ? -19.931 -11.948 -2.466 1.00 97.88 273 GLN A O 1
ATOM 1970 N N . ALA A 1 274 ? -21.047 -11.130 -0.686 1.00 98.31 274 ALA A N 1
ATOM 1971 C CA . ALA A 1 274 ? -21.452 -9.879 -1.320 1.00 98.31 274 ALA A CA 1
ATOM 1972 C C . ALA A 1 274 ? -20.250 -8.967 -1.630 1.00 98.31 274 ALA A C 1
ATOM 1974 O O . ALA A 1 274 ? -20.066 -8.589 -2.789 1.00 98.31 274 ALA A O 1
ATOM 1975 N N . VAL A 1 275 ? -19.395 -8.665 -0.640 1.00 98.69 275 VAL A N 1
ATOM 1976 C CA . VAL A 1 275 ? -18.224 -7.792 -0.865 1.00 98.69 275 VAL A CA 1
ATOM 1977 C C . VAL A 1 275 ? -17.193 -8.437 -1.792 1.00 98.69 275 VAL A C 1
ATOM 1979 O O . VAL A 1 275 ? -16.619 -7.740 -2.617 1.00 98.69 275 VAL A O 1
ATOM 1982 N N . THR A 1 276 ? -17.017 -9.762 -1.746 1.00 98.75 276 THR A N 1
ATOM 1983 C CA . THR A 1 276 ? -16.056 -10.478 -2.609 1.00 98.75 276 THR A CA 1
ATOM 1984 C C . THR A 1 276 ? -16.497 -10.471 -4.074 1.00 98.75 276 THR A C 1
ATOM 1986 O O . THR A 1 276 ? -15.699 -10.168 -4.957 1.00 98.75 276 THR A O 1
ATOM 1989 N N . LYS A 1 277 ? -17.779 -10.757 -4.356 1.00 98.44 277 LYS A N 1
ATOM 1990 C CA . LYS A 1 277 ? -18.316 -10.708 -5.730 1.00 98.44 277 LYS A CA 1
ATOM 1991 C C . LYS A 1 277 ? -18.321 -9.283 -6.285 1.00 98.44 277 LYS A C 1
ATOM 1993 O O . LYS A 1 277 ? -17.942 -9.080 -7.436 1.00 98.44 277 LYS A O 1
ATOM 1998 N N . SER A 1 278 ? -18.696 -8.305 -5.458 1.00 98.75 278 SER A N 1
ATOM 1999 C CA . SER A 1 278 ? -18.606 -6.885 -5.806 1.00 98.75 278 SER A CA 1
ATOM 2000 C C . SER A 1 278 ? -17.161 -6.488 -6.118 1.00 98.75 278 SER A C 1
ATOM 2002 O O . SER A 1 278 ? -16.903 -5.965 -7.199 1.00 98.75 278 SER A O 1
ATOM 2004 N N . ALA A 1 279 ? -16.196 -6.832 -5.262 1.00 98.81 279 ALA A N 1
ATOM 2005 C CA . ALA A 1 279 ? -14.793 -6.509 -5.488 1.00 98.81 279 ALA A CA 1
ATOM 2006 C C . ALA A 1 279 ? -14.213 -7.173 -6.743 1.00 98.81 279 ALA A C 1
ATOM 2008 O O . ALA A 1 279 ? -13.528 -6.508 -7.513 1.00 98.81 279 ALA A O 1
ATOM 2009 N N . TRP A 1 280 ? -14.550 -8.433 -7.031 1.00 98.75 280 TRP A N 1
ATOM 2010 C CA . TRP A 1 280 ? -14.117 -9.090 -8.269 1.00 98.75 280 TRP A CA 1
ATOM 2011 C C . TRP A 1 280 ? -14.672 -8.417 -9.534 1.00 98.75 280 TRP A C 1
ATOM 2013 O O . TRP A 1 280 ? -13.939 -8.254 -10.512 1.00 98.75 280 TRP A O 1
ATOM 2023 N N . SER A 1 281 ? -15.922 -7.933 -9.504 1.00 98.62 281 SER A N 1
ATOM 2024 C CA . SER A 1 281 ? -16.510 -7.203 -10.640 1.00 98.62 281 SER A CA 1
ATOM 2025 C C . SER A 1 281 ? -15.721 -5.939 -11.021 1.00 98.62 281 SER A C 1
ATOM 2027 O O . SER A 1 281 ? -15.700 -5.573 -12.196 1.00 98.62 281 SER A O 1
ATOM 2029 N N . TYR A 1 282 ? -14.990 -5.322 -10.078 1.00 98.62 282 TYR A N 1
ATOM 2030 C CA . TYR A 1 282 ? -14.072 -4.218 -10.376 1.00 98.62 282 TYR A CA 1
ATOM 2031 C C . TYR A 1 282 ? -12.989 -4.626 -11.382 1.00 98.62 282 TYR A C 1
ATOM 2033 O O . TYR A 1 282 ? -12.778 -3.927 -12.374 1.00 98.62 282 TYR A O 1
ATOM 2041 N N . PHE A 1 283 ? -12.315 -5.755 -11.136 1.00 98.69 283 PHE A N 1
ATOM 2042 C CA . PHE A 1 283 ? -11.191 -6.225 -11.950 1.00 98.69 283 PHE A CA 1
ATOM 2043 C C . PHE A 1 283 ? -11.658 -6.629 -13.346 1.00 98.69 283 PHE A C 1
ATOM 2045 O O . PHE A 1 283 ? -11.045 -6.228 -14.334 1.00 98.69 283 PHE A O 1
ATOM 2052 N N . VAL A 1 284 ? -12.790 -7.335 -13.436 1.00 98.06 284 VAL A N 1
ATOM 2053 C CA . VAL A 1 284 ? -13.422 -7.693 -14.717 1.00 98.06 284 VAL A CA 1
ATOM 2054 C C . VAL A 1 284 ? -13.788 -6.439 -15.523 1.00 98.06 284 VAL A C 1
ATOM 2056 O O . VAL A 1 284 ? -13.480 -6.366 -16.710 1.00 98.06 284 VAL A O 1
ATOM 2059 N N . ALA A 1 285 ? -14.378 -5.421 -14.886 1.00 97.12 285 ALA A N 1
ATOM 2060 C CA . ALA A 1 285 ? -14.812 -4.190 -15.553 1.00 97.12 285 ALA A CA 1
ATOM 2061 C C . ALA A 1 285 ? -13.676 -3.205 -15.907 1.00 97.12 285 ALA A C 1
ATOM 2063 O O . ALA A 1 285 ? -13.899 -2.282 -16.689 1.00 97.12 285 ALA A O 1
ATOM 2064 N N . ASN A 1 286 ? -12.476 -3.360 -15.332 1.00 97.50 286 ASN A N 1
ATOM 2065 C CA . ASN A 1 286 ? -11.362 -2.412 -15.488 1.00 97.50 286 ASN A CA 1
ATOM 2066 C C . ASN A 1 286 ? -10.075 -3.024 -16.077 1.00 97.50 286 ASN A C 1
ATOM 2068 O O . ASN A 1 286 ? -9.060 -2.325 -16.140 1.00 97.50 286 ASN A O 1
ATOM 2072 N N . ARG A 1 287 ? -10.098 -4.289 -16.522 1.00 97.81 287 ARG A N 1
ATOM 2073 C CA . ARG A 1 287 ? -8.979 -4.951 -17.219 1.00 97.81 287 ARG A CA 1
ATOM 2074 C C . ARG A 1 287 ? -8.625 -4.242 -18.526 1.00 97.81 287 ARG A C 1
ATOM 2076 O O . ARG A 1 287 ? -9.484 -4.001 -19.369 1.00 97.81 287 ARG A O 1
ATOM 2083 N N . GLN A 1 288 ? -7.333 -4.017 -18.738 1.00 98.25 288 GLN A N 1
ATOM 2084 C CA . GLN A 1 288 ? -6.761 -3.533 -19.988 1.00 98.25 288 GLN A CA 1
ATOM 2085 C C . GLN A 1 288 ? -6.342 -4.714 -20.882 1.00 98.25 288 GLN A C 1
ATOM 2087 O O . GLN A 1 288 ? -5.472 -5.496 -20.487 1.00 98.25 288 GLN A O 1
ATOM 2092 N N . PRO A 1 289 ? -6.927 -4.886 -22.088 1.00 96.88 289 PRO A N 1
ATOM 2093 C CA . PRO A 1 289 ? -6.709 -6.089 -22.898 1.00 96.88 289 PRO A CA 1
ATOM 2094 C C . PRO A 1 289 ? -5.268 -6.320 -23.366 1.00 96.88 289 PRO A C 1
ATOM 2096 O O . PRO A 1 289 ? -4.884 -7.470 -23.559 1.00 96.88 289 PRO A O 1
ATOM 2099 N N . ALA A 1 290 ? -4.471 -5.261 -23.550 1.00 97.19 290 ALA A N 1
ATOM 2100 C CA . ALA A 1 290 ? -3.098 -5.367 -24.052 1.00 97.19 290 ALA A CA 1
ATOM 2101 C C . ALA A 1 290 ? -2.112 -5.898 -22.994 1.00 97.19 290 ALA A C 1
ATOM 2103 O O . ALA A 1 290 ? -1.270 -6.741 -23.293 1.00 97.19 290 ALA A O 1
ATOM 2104 N N . THR A 1 291 ? -2.246 -5.433 -21.753 1.00 98.50 291 THR A N 1
ATOM 2105 C CA . THR A 1 291 ? -1.293 -5.653 -20.651 1.00 98.50 291 THR A CA 1
ATOM 2106 C C . THR A 1 291 ? -1.782 -6.663 -19.609 1.00 98.50 291 THR A C 1
ATOM 2108 O O . THR A 1 291 ? -0.989 -7.213 -18.848 1.00 98.50 291 THR A O 1
ATOM 2111 N N . GLY A 1 292 ? -3.097 -6.878 -19.517 1.00 98.31 292 GLY A N 1
ATOM 2112 C CA . GLY A 1 292 ? -3.727 -7.567 -18.389 1.00 98.31 292 GLY A CA 1
ATOM 2113 C C . GLY A 1 292 ? -3.774 -6.733 -17.100 1.00 98.31 292 GLY A C 1
ATOM 2114 O O . GLY A 1 292 ? -4.380 -7.171 -16.127 1.00 98.31 292 GLY A O 1
ATOM 2115 N N . LEU A 1 293 ? -3.186 -5.536 -17.069 1.00 98.50 293 LEU A N 1
ATOM 2116 C CA . LEU A 1 293 ? -3.261 -4.638 -15.916 1.00 98.50 293 LEU A CA 1
ATOM 2117 C C . LEU A 1 293 ? -4.693 -4.108 -15.743 1.00 98.50 293 LEU A C 1
ATOM 2119 O O . LEU A 1 293 ? -5.502 -4.163 -16.668 1.00 98.50 293 LEU A O 1
ATOM 2123 N N . VAL A 1 294 ? -5.024 -3.598 -14.560 1.00 98.44 294 VAL A N 1
ATOM 2124 C CA . VAL A 1 294 ? -6.364 -3.087 -14.231 1.00 98.44 294 VAL A CA 1
ATOM 2125 C C . VAL A 1 294 ? -6.259 -1.605 -13.872 1.00 98.44 294 VAL A C 1
ATOM 2127 O O . VAL A 1 294 ? -5.268 -1.194 -13.288 1.00 98.44 294 VAL A O 1
ATOM 2130 N N . ASN A 1 295 ? -7.247 -0.781 -14.237 1.00 96.81 295 ASN A N 1
ATOM 2131 C CA . ASN A 1 295 ? -7.245 0.659 -13.919 1.00 96.81 295 ASN A CA 1
ATOM 2132 C C . ASN A 1 295 ? -7.124 0.920 -12.403 1.00 96.81 295 ASN A C 1
ATOM 2134 O O . ASN A 1 295 ? -7.822 0.264 -11.629 1.00 96.81 295 ASN A O 1
ATOM 2138 N N . GLY A 1 296 ? -6.345 1.922 -11.973 1.00 91.81 296 GLY A N 1
ATOM 2139 C CA . GLY A 1 296 ? -6.161 2.256 -10.549 1.00 91.81 296 GLY A CA 1
ATOM 2140 C C . GLY A 1 296 ? -7.417 2.828 -9.875 1.00 91.81 296 GLY A C 1
ATOM 2141 O O . GLY A 1 296 ? -7.670 2.573 -8.696 1.00 91.81 296 GLY A O 1
ATOM 2142 N N . LYS A 1 297 ? -8.272 3.522 -10.640 1.00 91.44 297 LYS A N 1
ATOM 2143 C CA . LYS A 1 297 ? -9.683 3.776 -10.282 1.00 91.44 297 LYS A CA 1
ATOM 2144 C C . LYS A 1 297 ? -10.602 3.444 -11.451 1.00 91.44 297 LYS A C 1
ATOM 2146 O O . LYS A 1 297 ? -10.153 3.387 -12.596 1.00 91.44 297 LYS A O 1
ATOM 2151 N N . ARG A 1 298 ? -11.908 3.318 -11.188 1.00 83.25 298 ARG A N 1
ATOM 2152 C CA . ARG A 1 298 ? -12.939 3.195 -12.235 1.00 83.25 298 ARG A CA 1
ATOM 2153 C C . ARG A 1 298 ? -12.714 4.242 -13.340 1.00 83.25 298 ARG A C 1
ATOM 2155 O O . ARG A 1 298 ? -12.739 5.438 -13.065 1.00 83.25 298 ARG A O 1
ATOM 2162 N N . ALA A 1 299 ? -12.501 3.775 -14.572 1.00 80.12 299 ALA A N 1
ATOM 2163 C CA . ALA A 1 299 ? -12.202 4.593 -15.759 1.00 80.12 299 ALA A CA 1
ATOM 2164 C C . ALA A 1 299 ? -10.955 5.517 -15.676 1.00 80.12 299 ALA A C 1
ATOM 2166 O O . ALA A 1 299 ? -10.801 6.408 -16.511 1.00 80.12 299 ALA A O 1
ATOM 2167 N N . TYR A 1 300 ? -10.039 5.295 -14.725 1.00 88.50 300 TYR A N 1
ATOM 2168 C CA . TYR A 1 300 ? -8.787 6.047 -14.571 1.00 88.50 300 TYR A CA 1
ATOM 2169 C C . TYR A 1 300 ? -7.578 5.102 -14.720 1.00 88.50 300 TYR A C 1
ATOM 2171 O O . TYR A 1 300 ? -7.257 4.376 -13.778 1.00 88.50 300 TYR A O 1
ATOM 2179 N N . PRO A 1 301 ? -6.924 5.056 -15.897 1.00 93.50 301 PRO A N 1
ATOM 2180 C CA . PRO A 1 301 ? -6.019 3.964 -16.269 1.00 93.50 301 PRO A CA 1
ATOM 2181 C C . PRO A 1 301 ? -4.632 4.026 -15.627 1.00 93.50 301 PRO A C 1
ATOM 2183 O O . PRO A 1 301 ? -3.839 3.111 -15.824 1.00 93.50 301 PRO A O 1
ATOM 2186 N N . TYR A 1 302 ? -4.309 5.083 -14.890 1.00 94.81 302 TYR A N 1
ATOM 2187 C CA . TYR A 1 302 ? -3.005 5.207 -14.250 1.00 94.81 302 TYR A CA 1
ATOM 2188 C C . TYR A 1 302 ? -2.974 4.410 -12.942 1.00 94.81 302 TYR A C 1
ATOM 2190 O O . TYR A 1 302 ? -3.967 4.360 -12.211 1.00 94.81 302 TYR A O 1
ATOM 2198 N N . ILE A 1 303 ? -1.848 3.742 -12.702 1.00 95.88 303 ILE A N 1
ATOM 2199 C CA . ILE A 1 303 ? -1.646 2.749 -11.640 1.00 95.88 303 ILE A CA 1
ATOM 2200 C C . ILE A 1 303 ? -0.293 2.933 -10.966 1.00 95.88 303 ILE A C 1
ATOM 2202 O O . ILE A 1 303 ? 0.635 3.462 -11.576 1.00 95.88 303 ILE A O 1
ATOM 2206 N N . THR A 1 304 ? -0.170 2.428 -9.743 1.00 94.88 304 THR A N 1
ATOM 2207 C CA . THR A 1 304 ? 1.085 2.342 -8.991 1.00 94.88 304 THR A CA 1
ATOM 2208 C C . THR A 1 304 ? 1.749 0.965 -9.060 1.00 94.88 304 THR A C 1
ATOM 2210 O O . THR A 1 304 ? 1.174 0.005 -9.574 1.00 94.88 304 THR A O 1
ATOM 2213 N N . ALA A 1 305 ? 2.948 0.825 -8.484 1.00 94.69 305 ALA A N 1
ATOM 2214 C CA . ALA A 1 305 ? 3.543 -0.496 -8.268 1.00 94.69 305 ALA A CA 1
ATOM 2215 C C . ALA A 1 305 ? 2.706 -1.354 -7.285 1.00 94.69 305 ALA A C 1
ATOM 2217 O O . ALA A 1 305 ? 2.587 -2.566 -7.477 1.00 94.69 305 ALA A O 1
ATOM 2218 N N . SER A 1 306 ? 2.033 -0.735 -6.304 1.00 94.81 306 SER A N 1
ATOM 2219 C CA . SER A 1 306 ? 1.092 -1.429 -5.406 1.00 94.81 306 SER A CA 1
ATOM 2220 C C . SER A 1 306 ? -0.129 -1.971 -6.162 1.00 94.81 306 SER A C 1
ATOM 2222 O O . SER A 1 306 ? -0.569 -3.088 -5.904 1.00 94.81 306 SER A O 1
ATOM 2224 N N . ASP A 1 307 ? -0.636 -1.236 -7.156 1.00 98.12 307 ASP A N 1
ATOM 2225 C CA . ASP A 1 307 ? -1.769 -1.663 -7.990 1.00 98.12 307 ASP A CA 1
ATOM 2226 C C . ASP A 1 307 ? -1.435 -2.865 -8.896 1.00 98.12 307 ASP A C 1
ATOM 2228 O O . ASP A 1 307 ? -2.295 -3.709 -9.167 1.00 98.12 307 ASP A O 1
ATOM 2232 N N . ILE A 1 308 ? -0.175 -3.004 -9.331 1.00 98.50 308 ILE A N 1
ATOM 2233 C CA . ILE A 1 308 ? 0.289 -4.212 -10.034 1.00 98.50 308 ILE A CA 1
ATOM 2234 C C . ILE A 1 308 ? 0.240 -5.415 -9.082 1.00 98.50 308 ILE A C 1
ATOM 2236 O O . ILE A 1 308 ? -0.280 -6.470 -9.449 1.00 98.50 308 ILE A O 1
ATOM 2240 N N . ALA A 1 309 ? 0.712 -5.250 -7.842 1.00 98.19 309 ALA A N 1
ATOM 2241 C CA . ALA A 1 309 ? 0.623 -6.293 -6.822 1.00 98.19 309 ALA A CA 1
ATOM 2242 C C . ALA A 1 309 ? -0.838 -6.643 -6.482 1.00 98.19 309 ALA A C 1
ATOM 2244 O O . ALA A 1 309 ? -1.189 -7.818 -6.463 1.00 98.19 309 ALA A O 1
ATOM 2245 N N . GLY A 1 310 ? -1.715 -5.644 -6.335 1.00 98.62 310 GLY A N 1
ATOM 2246 C CA . GLY A 1 310 ? -3.156 -5.841 -6.145 1.00 98.62 310 GLY A CA 1
ATOM 2247 C C . GLY A 1 310 ? -3.845 -6.536 -7.329 1.00 98.62 310 GLY A C 1
ATOM 2248 O O . GLY A 1 310 ? -4.802 -7.286 -7.135 1.00 98.62 310 GLY A O 1
ATOM 2249 N N . THR A 1 311 ? -3.333 -6.362 -8.553 1.00 98.81 311 THR A N 1
ATOM 2250 C CA . THR A 1 311 ? -3.791 -7.117 -9.733 1.00 98.81 311 THR A CA 1
ATOM 2251 C C . THR A 1 311 ? -3.385 -8.591 -9.637 1.00 98.81 311 THR A C 1
ATOM 2253 O O . THR A 1 311 ? -4.217 -9.465 -9.875 1.00 98.81 311 THR A O 1
ATOM 2256 N N . LEU A 1 312 ? -2.139 -8.890 -9.242 1.00 98.75 312 LEU A N 1
ATOM 2257 C CA . LEU A 1 312 ? -1.698 -10.268 -8.977 1.00 98.75 312 LEU A CA 1
ATOM 2258 C C . LEU A 1 312 ? -2.535 -10.904 -7.854 1.00 98.75 312 LEU A C 1
ATOM 2260 O O . LEU A 1 312 ? -3.046 -12.010 -8.030 1.00 98.75 312 LEU A O 1
ATOM 2264 N N . ALA A 1 313 ? -2.739 -10.180 -6.749 1.00 98.50 313 ALA A N 1
ATOM 2265 C CA . ALA A 1 313 ? -3.545 -10.601 -5.607 1.00 98.50 313 ALA A CA 1
ATOM 2266 C C . ALA A 1 313 ? -4.966 -10.999 -6.018 1.00 98.50 313 ALA A C 1
ATOM 2268 O O . ALA A 1 313 ? -5.409 -12.116 -5.747 1.00 98.50 313 ALA A O 1
ATOM 2269 N N . ALA A 1 314 ? -5.658 -10.119 -6.747 1.00 98.75 314 ALA A N 1
ATOM 2270 C CA . ALA A 1 314 ? -7.016 -10.363 -7.215 1.00 98.75 314 ALA A CA 1
ATOM 2271 C C . ALA A 1 314 ? -7.125 -11.605 -8.112 1.00 98.75 314 ALA A C 1
ATOM 2273 O O . ALA A 1 314 ? -8.094 -12.350 -7.990 1.00 98.75 314 ALA A O 1
ATOM 2274 N N . LEU A 1 315 ? -6.136 -11.864 -8.975 1.00 98.56 315 LEU A N 1
ATOM 2275 C CA . LEU A 1 315 ? -6.128 -13.033 -9.862 1.00 98.56 315 LEU A CA 1
ATOM 2276 C C . LEU A 1 315 ? -5.837 -14.337 -9.109 1.00 98.56 315 LEU A C 1
ATOM 2278 O O . LEU A 1 315 ? -6.520 -15.336 -9.339 1.00 98.56 315 LEU A O 1
ATOM 2282 N N . VAL A 1 316 ? -4.892 -14.324 -8.162 1.00 96.81 316 VAL A N 1
ATOM 2283 C CA . VAL A 1 316 ? -4.645 -15.472 -7.274 1.00 96.81 316 VAL A CA 1
ATOM 2284 C C . VAL A 1 316 ? -5.904 -15.796 -6.469 1.00 96.81 316 VAL A C 1
ATOM 2286 O O . VAL A 1 316 ? -6.349 -16.945 -6.476 1.00 96.81 316 VAL A O 1
ATOM 2289 N N . VAL A 1 317 ? -6.517 -14.789 -5.838 1.00 96.88 317 VAL A N 1
ATOM 2290 C CA . VAL A 1 317 ? -7.749 -14.942 -5.052 1.00 96.88 317 VAL A CA 1
ATOM 2291 C C . VAL A 1 317 ? -8.923 -15.410 -5.912 1.00 96.88 317 VAL A C 1
ATOM 2293 O O . VAL A 1 317 ? -9.667 -16.292 -5.489 1.00 96.88 317 VAL A O 1
ATOM 2296 N N . ALA A 1 318 ? -9.105 -14.862 -7.115 1.00 97.06 318 ALA A N 1
ATOM 2297 C CA . ALA A 1 318 ? -10.230 -15.220 -7.974 1.00 97.06 318 ALA A CA 1
ATOM 2298 C C . ALA A 1 318 ? -10.213 -16.697 -8.380 1.00 97.06 318 ALA A C 1
ATOM 2300 O O . ALA A 1 318 ? -11.268 -17.330 -8.385 1.00 97.06 318 ALA A O 1
ATOM 2301 N N . ASN A 1 319 ? -9.033 -17.265 -8.645 1.00 94.25 319 ASN A N 1
ATOM 2302 C CA . ASN A 1 319 ? -8.893 -18.701 -8.880 1.00 94.25 319 ASN A CA 1
ATOM 2303 C C . ASN A 1 319 ? -9.104 -19.498 -7.576 1.00 94.25 319 ASN A C 1
ATOM 2305 O O . ASN A 1 319 ? -9.889 -20.443 -7.533 1.00 94.25 319 ASN A O 1
ATOM 2309 N N . GLN A 1 320 ? -8.467 -19.066 -6.480 1.00 93.56 320 GLN A N 1
ATOM 2310 C CA . GLN A 1 320 ? -8.538 -19.725 -5.168 1.00 93.56 320 GLN A CA 1
ATOM 2311 C C . GLN A 1 320 ? -9.928 -19.694 -4.507 1.00 93.56 320 GLN A C 1
ATOM 2313 O O . GLN A 1 320 ? -10.177 -20.506 -3.624 1.00 93.56 320 GLN A O 1
ATOM 2318 N N . LEU A 1 321 ? -10.836 -18.803 -4.918 1.00 94.88 321 LEU A N 1
ATOM 2319 C CA . LEU A 1 321 ? -12.227 -18.726 -4.443 1.00 94.88 321 LEU A CA 1
ATOM 2320 C C . LEU A 1 321 ? -13.272 -19.071 -5.523 1.00 94.88 321 LEU A C 1
ATOM 2322 O O . LEU A 1 321 ? -14.472 -18.930 -5.275 1.00 94.88 321 LEU A O 1
ATOM 2326 N N . GLY A 1 322 ? -12.847 -19.494 -6.720 1.00 93.88 322 GLY A N 1
ATOM 2327 C CA . GLY A 1 322 ? -13.749 -19.856 -7.821 1.00 93.88 322 GLY A CA 1
ATOM 2328 C C . GLY A 1 322 ? -14.630 -18.703 -8.324 1.00 93.88 322 GLY A C 1
ATOM 2329 O O . GLY A 1 322 ? -15.799 -18.912 -8.646 1.00 93.88 322 GLY A O 1
ATOM 2330 N N . LEU A 1 323 ? -14.100 -17.475 -8.364 1.00 95.75 323 LEU A N 1
ATOM 2331 C CA . LEU A 1 323 ? -14.834 -16.267 -8.782 1.00 95.75 323 LEU A CA 1
ATOM 2332 C C . LEU A 1 323 ? -14.975 -16.136 -10.312 1.00 95.75 323 LEU A C 1
ATOM 2334 O O . LEU A 1 323 ? -15.746 -15.306 -10.794 1.00 95.75 323 LEU A O 1
ATOM 2338 N N . GLY A 1 324 ? -14.254 -16.959 -11.073 1.00 93.69 324 GLY A N 1
ATOM 2339 C CA . GLY A 1 324 ? -14.353 -17.095 -12.525 1.00 93.69 324 GLY A CA 1
ATOM 2340 C C . GLY A 1 324 ? -13.658 -18.376 -13.008 1.00 93.69 324 GLY A C 1
ATOM 2341 O O . GLY A 1 324 ? -13.099 -19.110 -12.188 1.00 93.69 324 GLY A O 1
ATOM 2342 N N . PRO A 1 325 ? -13.683 -18.683 -14.316 1.00 93.31 325 PRO A N 1
ATOM 2343 C CA . PRO A 1 325 ? -13.049 -19.886 -14.850 1.00 93.31 325 PRO A CA 1
ATOM 2344 C C . PRO A 1 325 ? -11.517 -19.817 -14.758 1.00 93.31 325 PRO A C 1
ATOM 2346 O O . PRO A 1 325 ? -10.906 -18.862 -15.237 1.00 93.31 325 PRO A O 1
ATOM 2349 N N . ALA A 1 326 ? -10.873 -20.866 -14.233 1.00 90.44 326 ALA A N 1
ATOM 2350 C CA . ALA A 1 326 ? -9.406 -20.968 -14.189 1.00 90.44 326 ALA A CA 1
ATOM 2351 C C . ALA A 1 326 ? -8.766 -20.788 -15.584 1.00 90.44 326 ALA A C 1
ATOM 2353 O O . ALA A 1 326 ? -7.770 -20.085 -15.734 1.00 90.44 326 ALA A O 1
ATOM 2354 N N . ALA A 1 327 ? -9.418 -21.321 -16.625 1.00 93.50 327 ALA A N 1
ATOM 2355 C CA . ALA A 1 327 ? -9.018 -21.183 -18.028 1.00 93.50 327 ALA A CA 1
ATOM 2356 C C . ALA A 1 327 ? -9.047 -19.736 -18.574 1.00 93.50 327 ALA A C 1
ATOM 2358 O O . ALA A 1 327 ? -8.496 -19.486 -19.642 1.00 93.50 327 ALA A O 1
ATOM 2359 N N . GLU A 1 328 ? -9.659 -18.784 -17.864 1.00 96.06 328 GLU A N 1
ATOM 2360 C CA . GLU A 1 328 ? -9.617 -17.347 -18.177 1.00 96.06 328 GLU A CA 1
ATOM 2361 C C . GLU A 1 328 ? -8.662 -16.586 -17.242 1.00 96.06 328 GLU A C 1
ATOM 2363 O O . GLU A 1 328 ? -7.960 -15.668 -17.677 1.00 96.06 328 GLU A O 1
ATOM 2368 N N . ILE A 1 329 ? -8.609 -16.986 -15.965 1.00 96.44 329 ILE A N 1
ATOM 2369 C CA . ILE A 1 329 ? -7.808 -16.333 -14.921 1.00 96.44 329 ILE A CA 1
ATOM 2370 C C . ILE A 1 329 ? -6.313 -16.655 -15.065 1.00 96.44 329 ILE A C 1
ATOM 2372 O O . ILE A 1 329 ? -5.489 -15.752 -14.954 1.00 96.44 329 ILE A O 1
ATOM 2376 N N . GLU A 1 330 ? -5.927 -17.897 -15.363 1.00 95.31 330 GLU A N 1
ATOM 2377 C CA . GLU A 1 330 ? -4.510 -18.279 -15.476 1.00 95.31 330 GLU A CA 1
ATOM 2378 C C . GLU A 1 330 ? -3.802 -17.668 -16.703 1.00 95.31 330 GLU A C 1
ATOM 2380 O O . GLU A 1 330 ? -2.681 -17.169 -16.549 1.00 95.31 330 GLU A O 1
ATOM 2385 N N . PRO A 1 331 ? -4.413 -17.595 -17.907 1.00 97.69 331 PRO A N 1
ATOM 2386 C CA . PRO A 1 331 ? -3.842 -16.826 -19.014 1.00 97.69 331 PRO A CA 1
ATOM 2387 C C . PRO A 1 331 ? -3.743 -15.328 -18.711 1.00 97.69 331 PRO A C 1
ATOM 2389 O O . PRO A 1 331 ? -2.791 -14.682 -19.146 1.00 97.69 331 PRO A O 1
ATOM 2392 N N . TRP A 1 332 ? -4.687 -14.770 -17.945 1.00 98.50 332 TRP A N 1
ATOM 2393 C CA . TRP A 1 332 ? -4.636 -13.377 -17.497 1.00 98.50 332 TRP A CA 1
ATOM 2394 C C . TRP A 1 332 ? -3.492 -13.154 -16.494 1.00 98.50 332 TRP A C 1
ATOM 2396 O O . TRP A 1 332 ? -2.697 -12.234 -16.681 1.00 98.50 332 TRP A O 1
ATOM 2406 N N . LEU A 1 333 ? -3.314 -14.035 -15.507 1.00 98.50 333 LEU A N 1
ATOM 2407 C CA . LEU A 1 333 ? -2.182 -13.988 -14.577 1.00 98.50 333 LEU A CA 1
ATOM 2408 C C . LEU A 1 333 ? -0.842 -14.069 -15.326 1.00 98.50 333 LEU A C 1
ATOM 2410 O O . LEU A 1 333 ? 0.032 -13.229 -15.111 1.00 98.50 333 LEU A O 1
ATOM 2414 N N . ARG A 1 334 ? -0.708 -14.993 -16.288 1.00 98.25 334 ARG A N 1
ATOM 2415 C CA . ARG A 1 334 ? 0.482 -15.088 -17.153 1.00 98.25 334 ARG A CA 1
ATOM 2416 C C . ARG A 1 334 ? 0.708 -13.818 -17.991 1.00 98.25 334 ARG A C 1
ATOM 2418 O O . ARG A 1 334 ? 1.855 -13.413 -18.163 1.00 98.25 334 ARG A O 1
ATOM 2425 N N . GLN A 1 335 ? -0.353 -13.156 -18.464 1.00 98.62 335 GLN A N 1
ATOM 2426 C CA . GLN A 1 335 ? -0.260 -11.867 -19.166 1.00 98.62 335 GLN A CA 1
ATOM 2427 C C . GLN A 1 335 ? 0.278 -10.749 -18.254 1.00 98.62 335 GLN A C 1
ATOM 2429 O O . GLN A 1 335 ? 1.138 -9.981 -18.680 1.00 98.62 335 GLN A O 1
ATOM 2434 N N . VAL A 1 336 ? -0.172 -10.677 -16.995 1.00 98.69 336 VAL A N 1
ATOM 2435 C CA . VAL A 1 336 ? 0.312 -9.676 -16.025 1.00 98.69 336 VAL A CA 1
ATOM 2436 C C . VAL A 1 336 ? 1.781 -9.918 -15.666 1.00 98.69 336 VAL A C 1
ATOM 2438 O O . VAL A 1 336 ? 2.553 -8.962 -15.627 1.00 98.69 336 VAL A O 1
ATOM 2441 N N . LEU A 1 337 ? 2.199 -11.176 -15.481 1.00 98.62 337 LEU A N 1
ATOM 2442 C CA . LEU A 1 337 ? 3.609 -11.527 -15.250 1.00 98.62 337 LEU A CA 1
ATOM 2443 C C . LEU A 1 337 ? 4.507 -11.168 -16.445 1.00 98.62 337 LEU A C 1
ATOM 2445 O O . LEU A 1 337 ? 5.590 -10.613 -16.257 1.00 98.62 337 LEU A O 1
ATOM 2449 N N . ALA A 1 338 ? 4.052 -11.446 -17.672 1.00 98.38 338 ALA A N 1
ATOM 2450 C CA . ALA A 1 338 ? 4.772 -11.070 -18.887 1.00 98.38 338 ALA A CA 1
ATOM 2451 C C . ALA A 1 338 ? 4.916 -9.544 -19.008 1.00 98.38 338 ALA A C 1
ATOM 2453 O O . ALA A 1 338 ? 6.017 -9.058 -19.253 1.00 98.38 338 ALA A O 1
ATOM 2454 N N . THR A 1 339 ? 3.842 -8.790 -18.747 1.00 98.44 339 THR A N 1
ATOM 2455 C CA . THR A 1 339 ? 3.899 -7.324 -18.706 1.00 98.44 339 THR A CA 1
ATOM 2456 C C . THR A 1 339 ? 4.871 -6.837 -17.635 1.00 98.44 339 THR A C 1
ATOM 2458 O O . THR A 1 339 ? 5.728 -6.023 -17.948 1.00 98.44 339 THR A O 1
ATOM 2461 N N . LEU A 1 340 ? 4.800 -7.351 -16.399 1.00 98.38 340 LEU A N 1
ATOM 2462 C CA . LEU A 1 340 ? 5.680 -6.952 -15.290 1.00 98.38 340 LEU A CA 1
ATOM 2463 C C . LEU A 1 340 ? 7.172 -7.130 -15.619 1.00 98.38 340 LEU A C 1
ATOM 2465 O O . LEU A 1 340 ? 7.972 -6.253 -15.299 1.00 98.38 340 LEU A O 1
ATOM 2469 N N . ARG A 1 341 ? 7.536 -8.235 -16.283 1.00 97.50 341 ARG A N 1
ATOM 2470 C CA . ARG A 1 341 ? 8.899 -8.487 -16.782 1.00 97.50 341 ARG A CA 1
ATOM 2471 C C . ARG A 1 341 ? 9.350 -7.417 -17.784 1.00 97.50 341 ARG A C 1
ATOM 2473 O O . ARG A 1 341 ? 10.494 -6.967 -17.727 1.00 97.50 341 ARG A O 1
ATOM 2480 N N . ASP A 1 342 ? 8.448 -7.036 -18.686 1.00 96.50 342 ASP A N 1
ATOM 2481 C CA . ASP A 1 342 ? 8.719 -6.154 -19.825 1.00 96.50 342 ASP A CA 1
ATOM 2482 C C . ASP A 1 342 ? 8.500 -4.658 -19.506 1.00 96.50 342 ASP A C 1
ATOM 2484 O O . ASP A 1 342 ? 8.782 -3.802 -20.349 1.00 96.50 342 ASP A O 1
ATOM 2488 N N . LEU A 1 343 ? 8.025 -4.314 -18.297 1.00 96.12 343 LEU A N 1
ATOM 2489 C CA . LEU A 1 343 ? 7.804 -2.926 -17.886 1.00 96.12 343 LEU A CA 1
ATOM 2490 C C . LEU A 1 343 ? 9.118 -2.118 -17.893 1.00 96.12 343 LEU A C 1
ATOM 2492 O O . LEU A 1 343 ? 10.123 -2.550 -17.313 1.00 96.12 343 LEU A O 1
ATOM 2496 N N . PRO A 1 344 ? 9.118 -0.892 -18.451 1.00 96.00 344 PRO A N 1
ATOM 2497 C CA . PRO A 1 344 ? 10.246 0.021 -18.328 1.00 96.00 344 PRO A CA 1
ATOM 2498 C C . PRO A 1 344 ? 10.493 0.361 -16.852 1.00 96.00 344 PRO A C 1
ATOM 2500 O O . PRO A 1 344 ? 9.600 0.816 -16.137 1.00 96.00 344 PRO A O 1
ATOM 2503 N N . ARG A 1 345 ? 11.722 0.131 -16.384 1.00 95.38 345 ARG A N 1
ATOM 2504 C CA . ARG A 1 345 ? 12.151 0.370 -14.996 1.00 95.38 345 ARG A CA 1
ATOM 2505 C C . ARG A 1 345 ? 12.681 1.798 -14.824 1.00 95.38 345 ARG A C 1
ATOM 2507 O O . ARG A 1 345 ? 13.419 2.284 -15.681 1.00 95.38 345 ARG A O 1
ATOM 2514 N N . TYR A 1 346 ? 12.376 2.451 -13.703 1.00 94.94 346 TYR A N 1
ATOM 2515 C CA . TYR A 1 346 ? 12.951 3.754 -13.355 1.00 94.94 346 TYR A CA 1
ATOM 2516 C C . TYR A 1 346 ? 14.476 3.630 -13.200 1.00 94.94 346 TYR A C 1
ATOM 2518 O O . TYR A 1 346 ? 14.947 2.733 -12.502 1.00 94.94 346 TYR A O 1
ATOM 2526 N N . GLY A 1 347 ? 15.258 4.453 -13.911 1.00 91.12 347 GLY A N 1
ATOM 2527 C CA . GLY A 1 347 ? 16.725 4.303 -14.013 1.00 91.12 347 GLY A CA 1
ATOM 2528 C C . GLY A 1 347 ? 17.198 2.969 -14.632 1.00 91.12 347 GLY A C 1
ATOM 2529 O O . GLY A 1 347 ? 18.377 2.611 -14.564 1.00 91.12 347 GLY A O 1
ATOM 2530 N N . GLY A 1 348 ? 16.277 2.175 -15.188 1.00 93.12 348 GLY A N 1
ATOM 2531 C CA . GLY A 1 348 ? 16.491 0.759 -15.488 1.00 93.12 348 GLY A CA 1
ATOM 2532 C C . GLY A 1 348 ? 16.663 -0.130 -14.242 1.00 93.12 348 GLY A C 1
ATOM 2533 O O . GLY A 1 348 ? 17.095 -1.275 -14.383 1.00 93.12 348 GLY A O 1
ATOM 2534 N N . GLU A 1 349 ? 16.453 0.392 -13.030 1.00 94.38 349 GLU A N 1
ATOM 2535 C CA . GLU A 1 349 ? 16.787 -0.248 -11.748 1.00 94.38 349 GLU A CA 1
ATOM 2536 C C . GLU A 1 349 ? 15.607 -1.031 -11.172 1.00 94.38 349 GLU A C 1
ATOM 2538 O O . GLU A 1 349 ? 15.723 -2.232 -10.942 1.00 94.38 349 GLU A O 1
ATOM 2543 N N . LEU A 1 350 ? 14.474 -0.361 -10.966 1.00 97.31 350 LEU A N 1
ATOM 2544 C CA . LEU A 1 350 ? 13.303 -0.872 -10.247 1.00 97.31 350 LEU A CA 1
ATOM 2545 C C . LEU A 1 350 ? 12.001 -0.437 -10.944 1.00 97.31 350 LEU A C 1
ATOM 2547 O O . LEU A 1 350 ? 12.040 0.498 -11.749 1.00 97.31 350 LEU A O 1
ATOM 2551 N N . PRO A 1 351 ? 10.844 -1.067 -10.664 1.00 97.19 351 PRO A N 1
ATOM 2552 C CA . PRO A 1 351 ? 9.551 -0.552 -11.113 1.00 97.19 351 PRO A CA 1
ATOM 2553 C C . PRO A 1 351 ? 9.362 0.920 -10.727 1.00 97.19 351 PRO A C 1
ATOM 2555 O O . PRO A 1 351 ? 9.720 1.335 -9.624 1.00 97.19 351 PRO A O 1
ATOM 2558 N N . ALA A 1 352 ? 8.816 1.718 -11.641 1.00 96.12 352 ALA A N 1
ATOM 2559 C CA . ALA A 1 352 ? 8.505 3.113 -11.369 1.00 96.12 352 ALA A CA 1
ATOM 2560 C C . ALA A 1 352 ? 7.313 3.241 -10.407 1.00 96.12 352 ALA A C 1
ATOM 2562 O O . ALA A 1 352 ? 6.505 2.319 -10.292 1.00 96.12 352 ALA A O 1
ATOM 2563 N N . ARG A 1 353 ? 7.161 4.408 -9.760 1.00 92.94 353 ARG A N 1
ATOM 2564 C CA . ARG A 1 353 ? 5.982 4.686 -8.913 1.00 92.94 353 ARG A CA 1
ATOM 2565 C C . ARG A 1 353 ? 4.678 4.541 -9.683 1.00 92.94 353 ARG A C 1
ATOM 2567 O O . ARG A 1 353 ? 3.678 4.186 -9.078 1.00 92.94 353 ARG A O 1
ATOM 2574 N N . GLN A 1 354 ? 4.668 4.902 -10.971 1.00 93.44 354 GLN A N 1
ATOM 2575 C CA . GLN A 1 354 ? 3.445 5.018 -11.762 1.00 93.44 354 GLN A CA 1
ATOM 2576 C C . GLN A 1 354 ? 3.609 4.596 -13.224 1.00 93.44 354 GLN A C 1
ATOM 2578 O O . GLN A 1 354 ? 4.617 4.901 -13.870 1.00 93.44 354 GLN A O 1
ATOM 2583 N N . TYR A 1 355 ? 2.555 3.968 -13.745 1.00 97.12 355 TYR A N 1
ATOM 2584 C CA . TYR A 1 355 ? 2.420 3.511 -15.127 1.00 97.12 355 TYR A CA 1
ATOM 2585 C C . TYR A 1 355 ? 1.021 3.807 -15.685 1.00 97.12 355 TYR A C 1
ATOM 2587 O O . TYR A 1 355 ? 0.047 3.916 -14.941 1.00 97.12 355 TYR A O 1
ATOM 2595 N N . ASP A 1 356 ? 0.898 3.861 -17.011 1.00 97.50 356 ASP A N 1
ATOM 2596 C CA . ASP A 1 356 ? -0.389 3.753 -17.704 1.00 97.50 356 ASP A CA 1
ATOM 2597 C C . ASP A 1 356 ? -0.743 2.274 -17.934 1.00 97.50 356 ASP A C 1
ATOM 2599 O O . ASP A 1 356 ? -0.115 1.598 -18.753 1.00 97.50 356 ASP A O 1
ATOM 2603 N N . ALA A 1 357 ? -1.779 1.764 -17.259 1.00 97.81 357 ALA A N 1
ATOM 2604 C CA . ALA A 1 357 ? -2.206 0.368 -17.364 1.00 97.81 357 ALA A CA 1
ATOM 2605 C C . ALA A 1 357 ? -2.581 -0.052 -18.795 1.00 97.81 357 ALA A C 1
ATOM 2607 O O . ALA A 1 357 ? -2.511 -1.239 -19.110 1.00 97.81 357 ALA A O 1
ATOM 2608 N N . ARG A 1 358 ? -2.952 0.884 -19.684 1.00 97.56 358 ARG A N 1
ATOM 2609 C CA . ARG A 1 358 ? -3.296 0.585 -21.090 1.00 97.56 358 ARG A CA 1
ATOM 2610 C C . ARG A 1 358 ? -2.095 0.097 -21.901 1.00 97.56 358 ARG A C 1
ATOM 2612 O O . ARG A 1 358 ? -2.285 -0.603 -22.892 1.00 97.56 358 ARG A O 1
ATOM 2619 N N . SER A 1 359 ? -0.883 0.499 -21.514 1.00 97.19 359 SER A N 1
ATOM 2620 C CA . SER A 1 359 ? 0.333 0.358 -22.329 1.00 97.19 359 SER A CA 1
ATOM 2621 C C . SER A 1 359 ? 1.558 -0.171 -21.580 1.00 97.19 359 SER A C 1
ATOM 2623 O O . SER A 1 359 ? 2.501 -0.618 -22.225 1.00 97.19 359 SER A O 1
ATOM 2625 N N . GLY A 1 360 ? 1.582 -0.095 -20.245 1.00 96.88 360 GLY A N 1
ATOM 2626 C CA . GLY A 1 360 ? 2.800 -0.288 -19.454 1.00 96.88 360 GLY A CA 1
ATOM 2627 C C . GLY A 1 360 ? 3.798 0.874 -19.574 1.00 96.88 360 GLY A C 1
ATOM 2628 O O . GLY A 1 360 ? 4.934 0.758 -19.124 1.00 96.88 360 GLY A O 1
ATOM 2629 N N . GLY A 1 361 ? 3.410 1.997 -20.190 1.00 97.31 361 GLY A N 1
ATOM 2630 C CA . GLY A 1 361 ? 4.272 3.166 -20.357 1.00 97.31 361 GLY A CA 1
ATOM 2631 C C . GLY A 1 361 ? 4.523 3.918 -19.047 1.00 97.31 361 GLY A C 1
ATOM 2632 O O . GLY A 1 361 ? 3.631 4.022 -18.203 1.00 97.31 361 GLY A O 1
ATOM 2633 N N . LEU A 1 362 ? 5.732 4.472 -18.899 1.00 95.25 362 LEU A N 1
ATOM 2634 C CA . LEU A 1 362 ? 6.089 5.371 -17.797 1.00 95.25 362 LEU A CA 1
ATOM 2635 C C . LEU A 1 362 ? 5.261 6.661 -17.844 1.00 95.25 362 LEU A C 1
ATOM 2637 O O . LEU A 1 362 ? 5.138 7.292 -18.899 1.00 95.25 362 LEU A O 1
ATOM 2641 N N . VAL A 1 363 ? 4.779 7.101 -16.680 1.00 92.94 363 VAL A N 1
ATOM 2642 C CA . VAL A 1 363 ? 4.137 8.413 -16.513 1.00 92.94 363 VAL A CA 1
ATOM 2643 C C . VAL A 1 363 ? 4.812 9.247 -15.422 1.00 92.94 363 VAL A C 1
ATOM 2645 O O . VAL A 1 363 ? 5.457 8.719 -14.510 1.00 92.94 363 VAL A O 1
ATOM 2648 N N . GLY A 1 364 ? 4.706 10.568 -15.553 1.00 88.19 364 GLY A N 1
ATOM 2649 C CA . GLY A 1 364 ? 5.098 11.530 -14.528 1.00 88.19 364 GLY A CA 1
ATOM 2650 C C . GLY A 1 364 ? 4.077 11.604 -13.390 1.00 88.19 364 GLY A C 1
ATOM 2651 O O . GLY A 1 364 ? 2.990 11.041 -13.475 1.00 88.19 364 GLY A O 1
ATOM 2652 N N . LEU A 1 365 ? 4.413 12.355 -12.337 1.00 84.38 365 LEU A N 1
ATOM 2653 C CA . LEU A 1 365 ? 3.547 12.594 -11.165 1.00 84.38 365 LEU A CA 1
ATOM 2654 C C . LEU A 1 365 ? 2.286 13.432 -11.482 1.00 84.38 365 LEU A C 1
ATOM 2656 O O . LEU A 1 365 ? 1.460 13.686 -10.609 1.00 84.38 365 LEU A O 1
ATOM 2660 N N . ASP A 1 366 ? 2.163 13.911 -12.717 1.00 82.81 366 ASP A N 1
ATOM 2661 C CA . ASP A 1 366 ? 0.994 14.557 -13.315 1.00 82.81 366 ASP A CA 1
ATOM 2662 C C . ASP A 1 366 ? 0.115 13.572 -14.114 1.00 82.81 366 ASP A C 1
ATOM 2664 O O . ASP A 1 366 ? -0.987 13.928 -14.528 1.00 82.81 366 ASP A O 1
ATOM 2668 N N . ASN A 1 367 ? 0.566 12.319 -14.252 1.00 86.38 367 ASN A N 1
ATOM 2669 C CA . ASN A 1 367 ? 0.007 11.232 -15.057 1.00 86.38 367 ASN A CA 1
ATOM 2670 C C . ASN A 1 367 ? 0.135 11.425 -16.587 1.00 86.38 367 ASN A C 1
ATOM 2672 O O . ASN A 1 367 ? -0.512 10.711 -17.354 1.00 86.38 367 ASN A O 1
ATOM 2676 N N . ASN A 1 368 ? 0.999 12.335 -17.059 1.00 87.62 368 ASN A N 1
ATOM 2677 C CA . ASN A 1 368 ? 1.354 12.428 -18.480 1.00 87.62 368 ASN A CA 1
ATOM 2678 C C . ASN A 1 368 ? 2.493 11.450 -18.842 1.00 87.62 368 ASN A C 1
ATOM 2680 O O . ASN A 1 368 ? 3.315 11.128 -17.980 1.00 87.62 368 ASN A O 1
ATOM 2684 N N . PRO A 1 369 ? 2.600 10.984 -20.105 1.00 92.25 369 PRO A N 1
ATOM 2685 C CA . PRO A 1 369 ? 3.709 10.136 -20.549 1.00 92.25 369 PRO A CA 1
ATOM 2686 C C . PRO A 1 369 ? 5.072 10.791 -20.291 1.00 92.25 369 PRO A C 1
ATOM 2688 O O . PRO A 1 369 ? 5.309 11.919 -20.720 1.00 92.25 369 PRO A O 1
ATOM 2691 N N . SER A 1 370 ? 5.978 10.079 -19.615 1.00 91.19 370 SER A N 1
ATOM 2692 C CA . SER A 1 370 ? 7.284 10.610 -19.202 1.00 91.19 370 SER A CA 1
ATOM 2693 C C . SER A 1 370 ? 8.427 9.712 -19.685 1.00 91.19 370 SER A C 1
ATOM 2695 O O . SER A 1 370 ? 8.383 8.507 -19.441 1.00 91.19 370 SER A O 1
ATOM 2697 N N . PRO A 1 371 ? 9.488 10.257 -20.316 1.00 87.44 371 PRO A N 1
ATOM 2698 C CA . PRO A 1 371 ? 10.637 9.462 -20.755 1.00 87.44 371 PRO A CA 1
ATOM 2699 C C . PRO A 1 371 ? 11.487 8.942 -19.585 1.00 87.44 371 PRO A C 1
ATOM 2701 O O . PRO A 1 371 ? 12.246 7.993 -19.761 1.00 87.44 371 PRO A O 1
ATOM 2704 N N . THR A 1 372 ? 11.375 9.554 -18.401 1.00 85.31 372 THR A N 1
ATOM 2705 C CA . THR A 1 372 ? 12.087 9.148 -17.180 1.00 85.31 372 THR A CA 1
ATOM 2706 C C . THR A 1 372 ? 11.182 8.452 -16.166 1.00 85.31 372 THR A C 1
ATOM 2708 O O . THR A 1 372 ? 11.680 7.682 -15.352 1.00 85.31 372 THR A O 1
ATOM 2711 N N . GLY A 1 373 ? 9.869 8.692 -16.199 1.00 90.88 373 GLY A N 1
ATOM 2712 C CA . GLY A 1 373 ? 8.930 8.260 -15.160 1.00 90.88 373 GLY A CA 1
ATOM 2713 C C . GLY A 1 373 ? 8.949 9.150 -13.911 1.00 90.88 373 GLY A C 1
ATOM 2714 O O . GLY A 1 373 ? 9.382 10.302 -13.951 1.00 90.88 373 GLY A O 1
ATOM 2715 N N . SER A 1 374 ? 8.452 8.605 -12.800 1.00 90.25 374 SER A N 1
ATOM 2716 C CA . SER A 1 374 ? 8.063 9.326 -11.573 1.00 90.25 374 SER A CA 1
ATOM 2717 C C . SER A 1 374 ? 8.906 8.997 -10.323 1.00 90.25 374 SER A C 1
ATOM 2719 O O . SER A 1 374 ? 8.584 9.445 -9.220 1.00 90.25 374 SER A O 1
ATOM 2721 N N . GLY A 1 375 ? 10.004 8.249 -10.475 1.00 94.88 375 GLY A N 1
ATOM 2722 C CA . GLY A 1 375 ? 10.819 7.704 -9.380 1.00 94.88 375 GLY A CA 1
ATOM 2723 C C . GLY A 1 375 ? 10.401 6.274 -9.022 1.00 94.88 375 GLY A C 1
ATOM 2724 O O . GLY A 1 375 ? 9.814 5.591 -9.858 1.00 94.88 375 GLY A O 1
ATOM 2725 N N . TYR A 1 376 ? 10.623 5.838 -7.779 1.00 95.69 376 TYR A N 1
ATOM 2726 C CA . TYR A 1 376 ? 10.152 4.549 -7.242 1.00 95.69 376 TYR A CA 1
ATOM 2727 C C . TYR A 1 376 ? 9.817 4.637 -5.738 1.00 95.69 376 TYR A C 1
ATOM 2729 O O . TYR A 1 376 ? 10.405 5.455 -5.030 1.00 95.69 376 TYR A O 1
ATOM 2737 N N . SER A 1 377 ? 8.913 3.788 -5.229 1.00 93.56 377 SER A N 1
ATOM 2738 C CA . SER A 1 377 ? 8.712 3.573 -3.779 1.00 93.56 377 SER A CA 1
ATOM 2739 C C . SER A 1 377 ? 8.978 2.122 -3.420 1.00 93.56 377 SER A C 1
ATOM 2741 O O . SER A 1 377 ? 8.484 1.208 -4.082 1.00 93.56 377 SER A O 1
ATOM 2743 N N . LEU A 1 378 ? 9.744 1.900 -2.359 1.00 92.94 378 LEU A N 1
ATOM 2744 C CA . LEU A 1 378 ? 10.250 0.578 -2.025 1.00 92.94 378 LEU A CA 1
ATOM 2745 C C . LEU A 1 378 ? 9.185 -0.307 -1.367 1.00 92.94 378 LEU A C 1
ATOM 2747 O O . LEU A 1 378 ? 9.202 -1.515 -1.589 1.00 92.94 378 LEU A O 1
ATOM 2751 N N . TYR A 1 379 ? 8.222 0.266 -0.635 1.00 89.56 379 TYR A N 1
ATOM 2752 C CA . TYR A 1 379 ? 7.110 -0.514 -0.072 1.00 89.56 379 TYR A CA 1
ATOM 2753 C C . TYR A 1 379 ? 6.125 -1.011 -1.150 1.00 89.56 379 TYR A C 1
ATOM 2755 O O . TYR A 1 379 ? 5.618 -2.129 -1.061 1.00 89.56 379 TYR A O 1
ATOM 2763 N N . GLU A 1 380 ? 5.891 -0.217 -2.200 1.00 94.75 380 GLU A N 1
ATOM 2764 C CA . GLU A 1 380 ? 5.034 -0.598 -3.330 1.00 94.75 380 GLU A CA 1
ATOM 2765 C C . GLU A 1 380 ? 5.680 -1.745 -4.128 1.00 94.75 380 GLU A C 1
ATOM 2767 O O . GLU A 1 380 ? 5.048 -2.766 -4.399 1.00 94.75 380 GLU A O 1
ATOM 2772 N N . ILE A 1 381 ? 6.982 -1.618 -4.418 1.00 97.19 381 ILE A N 1
ATOM 2773 C CA . ILE A 1 381 ? 7.807 -2.669 -5.036 1.00 97.19 381 ILE A CA 1
ATOM 2774 C C . ILE A 1 381 ? 7.818 -3.933 -4.169 1.00 97.19 381 ILE A C 1
ATOM 2776 O O . ILE A 1 381 ? 7.670 -5.039 -4.687 1.00 97.19 381 ILE A O 1
ATOM 2780 N N . ALA A 1 382 ? 7.952 -3.783 -2.849 1.00 95.88 382 ALA A N 1
ATOM 2781 C CA . ALA A 1 382 ? 7.916 -4.888 -1.900 1.00 95.88 382 ALA A CA 1
ATOM 2782 C C . ALA A 1 382 ? 6.598 -5.678 -1.941 1.00 95.88 382 ALA A C 1
ATOM 2784 O O . ALA A 1 382 ? 6.634 -6.899 -1.813 1.00 95.88 382 ALA A O 1
ATOM 2785 N N . ARG A 1 383 ? 5.446 -5.040 -2.188 1.00 96.56 383 ARG A N 1
ATOM 2786 C CA . ARG A 1 383 ? 4.184 -5.777 -2.379 1.00 96.56 383 ARG A CA 1
ATOM 2787 C C . ARG A 1 383 ? 4.226 -6.642 -3.647 1.00 96.56 383 ARG A C 1
ATOM 2789 O O . ARG A 1 383 ? 3.759 -7.776 -3.612 1.00 96.56 383 ARG A O 1
ATOM 2796 N N . ILE A 1 384 ? 4.880 -6.192 -4.726 1.00 98.06 384 ILE A N 1
ATOM 2797 C CA . ILE A 1 384 ? 5.119 -7.045 -5.909 1.00 98.06 384 ILE A CA 1
ATOM 2798 C C . ILE A 1 384 ? 6.067 -8.212 -5.571 1.00 98.06 384 ILE A C 1
ATOM 2800 O O . ILE A 1 384 ? 5.845 -9.329 -6.040 1.00 98.06 384 ILE A O 1
ATOM 2804 N N . LEU A 1 385 ? 7.094 -8.000 -4.736 1.00 96.19 385 LEU A N 1
ATOM 2805 C CA . LEU A 1 385 ? 7.969 -9.089 -4.268 1.00 96.19 385 LEU A CA 1
ATOM 2806 C C . LEU A 1 385 ? 7.170 -10.175 -3.530 1.00 96.19 385 LEU A C 1
ATOM 2808 O O . LEU A 1 385 ? 7.314 -11.354 -3.840 1.00 96.19 385 LEU A O 1
ATOM 2812 N N . VAL A 1 386 ? 6.282 -9.786 -2.609 1.00 95.38 386 VAL A N 1
ATOM 2813 C CA . VAL A 1 386 ? 5.435 -10.736 -1.867 1.00 95.38 386 VAL A CA 1
ATOM 2814 C C . VAL A 1 386 ? 4.488 -11.489 -2.806 1.00 95.38 386 VAL A C 1
ATOM 2816 O O . VAL A 1 386 ? 4.461 -12.719 -2.780 1.00 95.38 386 VAL A O 1
ATOM 2819 N N . TRP A 1 387 ? 3.776 -10.798 -3.703 1.00 96.69 387 TRP A N 1
ATOM 2820 C CA . TRP A 1 387 ? 2.838 -11.469 -4.612 1.00 96.69 387 TRP A CA 1
ATOM 2821 C C . TRP A 1 387 ? 3.506 -12.312 -5.700 1.00 96.69 387 TRP A C 1
ATOM 2823 O O . TRP A 1 387 ? 2.934 -13.324 -6.101 1.00 96.69 387 TRP A O 1
ATOM 2833 N N . THR A 1 388 ? 4.724 -11.982 -6.140 1.00 95.75 388 THR A N 1
ATOM 2834 C CA . THR A 1 388 ? 5.487 -12.872 -7.036 1.00 95.75 388 THR A CA 1
ATOM 2835 C C . THR A 1 388 ? 5.956 -14.142 -6.324 1.00 95.75 388 THR A C 1
ATOM 2837 O O . THR A 1 388 ? 5.873 -15.209 -6.930 1.00 95.75 388 THR A O 1
ATOM 2840 N N . GLU A 1 389 ? 6.331 -14.088 -5.039 1.00 92.50 389 GLU A N 1
ATOM 2841 C CA . GLU A 1 389 ? 6.577 -15.302 -4.240 1.00 92.50 389 GLU A CA 1
ATOM 2842 C C . GLU A 1 389 ? 5.296 -16.120 -3.997 1.00 92.50 389 GLU A C 1
ATOM 2844 O O . GLU A 1 389 ? 5.322 -17.343 -4.140 1.00 92.50 389 GLU A O 1
ATOM 2849 N N . ILE A 1 390 ? 4.158 -15.477 -3.696 1.00 93.38 390 ILE A N 1
ATOM 2850 C CA . ILE A 1 390 ? 2.868 -16.174 -3.534 1.00 93.38 390 ILE A CA 1
ATOM 2851 C C . ILE A 1 390 ? 2.480 -16.883 -4.839 1.00 93.38 390 ILE A C 1
ATOM 2853 O O . ILE A 1 390 ? 2.161 -18.072 -4.813 1.00 93.38 390 ILE A O 1
ATOM 2857 N N . VAL A 1 391 ? 2.572 -16.216 -5.996 1.00 94.75 391 VAL A N 1
ATOM 2858 C CA . VAL A 1 391 ? 2.329 -16.861 -7.299 1.00 94.75 391 VAL A CA 1
ATOM 2859 C C . VAL A 1 391 ? 3.315 -18.013 -7.529 1.00 94.75 391 VAL A C 1
ATOM 2861 O O . VAL A 1 391 ? 2.893 -19.107 -7.893 1.00 94.75 391 VAL A O 1
ATOM 2864 N N . ALA A 1 392 ? 4.604 -17.817 -7.242 1.00 92.12 392 ALA A N 1
ATOM 2865 C CA . ALA A 1 392 ? 5.647 -18.832 -7.394 1.00 92.12 392 ALA A CA 1
ATOM 2866 C C . ALA A 1 392 ? 5.531 -20.034 -6.429 1.00 92.12 392 ALA A C 1
ATOM 2868 O O . ALA A 1 392 ? 6.193 -21.054 -6.657 1.00 92.12 392 ALA A O 1
ATOM 2869 N N . ALA A 1 393 ? 4.732 -19.924 -5.363 1.00 88.12 393 ALA A N 1
ATOM 2870 C CA . ALA A 1 393 ? 4.393 -21.007 -4.437 1.00 88.12 393 ALA A CA 1
ATOM 2871 C C . ALA A 1 393 ? 3.051 -21.683 -4.779 1.00 88.12 393 ALA A C 1
ATOM 2873 O O . ALA A 1 393 ? 2.921 -22.895 -4.621 1.00 88.12 393 ALA A O 1
ATOM 2874 N N . CYS A 1 394 ? 2.070 -20.913 -5.255 1.00 89.06 394 CYS A N 1
ATOM 2875 C CA . CYS A 1 394 ? 0.723 -21.379 -5.591 1.00 89.06 394 CYS A CA 1
ATOM 2876 C C . CYS A 1 394 ? 0.594 -21.984 -7.000 1.00 89.06 394 CYS A C 1
ATOM 2878 O O . CYS A 1 394 ? -0.273 -22.825 -7.219 1.00 89.06 394 CYS A O 1
ATOM 2880 N N . TYR A 1 395 ? 1.436 -21.561 -7.947 1.00 90.62 395 TYR A N 1
ATOM 2881 C CA . TYR A 1 395 ? 1.377 -21.949 -9.359 1.00 90.62 395 TYR A CA 1
ATOM 2882 C C . TYR A 1 395 ? 2.749 -22.468 -9.814 1.00 90.62 395 TYR A C 1
ATOM 2884 O O . TYR A 1 395 ? 3.555 -21.695 -10.338 1.00 90.62 395 TYR A O 1
ATOM 2892 N N . PRO A 1 396 ? 3.048 -23.771 -9.634 1.00 88.62 396 PRO A N 1
ATOM 2893 C CA . PRO A 1 396 ? 4.327 -24.356 -10.046 1.00 88.62 396 PRO A CA 1
ATOM 2894 C C . PRO A 1 396 ? 4.668 -24.078 -11.519 1.00 88.62 396 PRO A C 1
ATOM 2896 O O . PRO A 1 396 ? 5.796 -23.693 -11.822 1.00 88.62 396 PRO A O 1
ATOM 2899 N N . ASP A 1 397 ? 3.666 -24.150 -12.398 1.00 91.19 397 ASP A N 1
ATOM 2900 C CA . ASP A 1 397 ? 3.773 -23.929 -13.850 1.00 91.19 397 ASP A CA 1
ATOM 2901 C C . ASP A 1 397 ? 3.865 -22.441 -14.260 1.00 91.19 397 ASP A C 1
ATOM 2903 O O . ASP A 1 397 ? 3.911 -22.131 -15.450 1.00 91.19 397 ASP A O 1
ATOM 2907 N N . LEU A 1 398 ? 3.862 -21.517 -13.289 1.00 93.94 398 LEU A N 1
ATOM 2908 C CA . LEU A 1 398 ? 4.143 -20.082 -13.464 1.00 93.94 398 LEU A CA 1
ATOM 2909 C C . LEU A 1 398 ? 5.359 -19.621 -12.644 1.00 93.94 398 LEU A C 1
ATOM 2911 O O . LEU A 1 398 ? 5.684 -18.431 -12.629 1.00 93.94 398 LEU A O 1
ATOM 2915 N N . ARG A 1 399 ? 6.034 -20.529 -11.922 1.00 93.75 399 ARG A N 1
ATOM 2916 C CA . ARG A 1 399 ? 7.130 -20.185 -11.002 1.00 93.75 399 ARG A CA 1
ATOM 2917 C C . ARG A 1 399 ? 8.299 -19.507 -11.717 1.00 93.75 399 ARG A C 1
ATOM 2919 O O . ARG A 1 399 ? 8.890 -18.579 -11.166 1.00 93.75 399 ARG A O 1
ATOM 2926 N N . ALA A 1 400 ? 8.618 -19.955 -12.930 1.00 94.06 400 ALA A N 1
ATOM 2927 C CA . ALA A 1 400 ? 9.690 -19.381 -13.735 1.00 94.06 400 ALA A CA 1
ATOM 2928 C C . ALA A 1 400 ? 9.341 -17.958 -14.205 1.00 94.06 400 ALA A C 1
ATOM 2930 O O . ALA A 1 400 ? 10.162 -17.054 -14.064 1.00 94.06 400 ALA A O 1
ATOM 2931 N N . GLU A 1 401 ? 8.118 -17.731 -14.695 1.00 95.50 401 GLU A N 1
ATOM 2932 C CA . GLU A 1 401 ? 7.645 -16.400 -15.086 1.00 95.50 401 GLU A CA 1
ATOM 2933 C C . GLU A 1 401 ? 7.559 -15.439 -13.889 1.00 95.50 401 GLU A C 1
ATOM 2935 O O . GLU A 1 401 ? 8.002 -14.295 -13.994 1.00 95.50 401 GLU A O 1
ATOM 2940 N N . ALA A 1 402 ? 7.035 -15.896 -12.747 1.00 94.94 402 ALA A N 1
ATOM 2941 C CA . ALA A 1 402 ? 6.813 -15.063 -11.566 1.00 94.94 402 ALA A CA 1
ATOM 2942 C C . ALA A 1 402 ? 8.117 -14.562 -10.929 1.00 94.94 402 ALA A C 1
ATOM 2944 O O . ALA A 1 402 ? 8.238 -13.377 -10.622 1.00 94.94 402 ALA A O 1
ATOM 2945 N N . LEU A 1 403 ? 9.113 -15.440 -10.779 1.00 93.88 403 LEU A N 1
ATOM 2946 C CA . LEU A 1 403 ? 10.427 -15.058 -10.256 1.00 93.88 403 LEU A CA 1
ATOM 2947 C C . LEU A 1 403 ? 11.281 -14.358 -11.327 1.00 93.88 403 LEU A C 1
ATOM 2949 O O . LEU A 1 403 ? 11.998 -13.403 -11.024 1.00 93.88 403 LEU A O 1
ATOM 2953 N N . GLY A 1 404 ? 11.160 -14.776 -12.591 1.00 94.44 404 GLY A N 1
ATOM 2954 C CA . GLY A 1 404 ? 11.863 -14.177 -13.727 1.00 94.44 404 GLY A CA 1
ATOM 2955 C C . GLY A 1 404 ? 11.475 -12.719 -13.990 1.00 94.44 404 GLY A C 1
ATOM 2956 O O . GLY A 1 404 ? 12.339 -11.917 -14.341 1.00 94.44 404 GLY A O 1
ATOM 2957 N N . ALA A 1 405 ? 10.217 -12.335 -13.742 1.00 93.62 405 ALA A N 1
ATOM 2958 C CA . ALA A 1 405 ? 9.737 -10.958 -13.903 1.00 93.62 405 ALA A CA 1
ATOM 2959 C C . ALA A 1 405 ? 10.470 -9.921 -13.023 1.00 93.62 405 ALA A C 1
ATOM 2961 O O . ALA A 1 405 ? 10.433 -8.725 -13.319 1.00 93.62 405 ALA A O 1
ATOM 2962 N N . ARG A 1 406 ? 11.170 -10.373 -11.972 1.00 91.88 406 ARG A N 1
ATOM 2963 C CA . ARG A 1 406 ? 11.946 -9.534 -11.045 1.00 91.88 406 ARG A CA 1
ATOM 2964 C C . ARG A 1 406 ? 13.454 -9.824 -11.012 1.00 91.88 406 ARG A C 1
ATOM 2966 O O . ARG A 1 406 ? 14.140 -9.346 -10.112 1.00 91.88 406 ARG A O 1
ATOM 2973 N N . ALA A 1 407 ? 13.981 -10.594 -11.969 1.00 88.44 407 ALA A N 1
ATOM 2974 C CA . ALA A 1 407 ? 15.376 -11.054 -11.955 1.00 88.44 407 ALA A CA 1
ATOM 2975 C C . ALA A 1 407 ? 16.418 -9.925 -12.116 1.00 88.44 407 ALA A C 1
ATOM 2977 O O . ALA A 1 407 ? 17.457 -9.951 -11.463 1.00 88.44 407 ALA A O 1
ATOM 2978 N N . ASP A 1 408 ? 16.124 -8.914 -12.940 1.00 88.81 408 ASP A N 1
ATOM 2979 C CA . ASP A 1 408 ? 17.042 -7.803 -13.254 1.00 88.81 408 ASP A CA 1
ATOM 2980 C C . ASP A 1 408 ? 16.939 -6.600 -12.287 1.00 88.81 408 ASP A C 1
ATOM 2982 O O . ASP A 1 408 ? 17.429 -5.505 -12.590 1.00 88.81 408 ASP A O 1
ATOM 2986 N N . TRP A 1 409 ? 16.210 -6.727 -11.175 1.00 95.56 409 TRP A N 1
ATOM 2987 C CA . TRP A 1 409 ? 15.900 -5.590 -10.303 1.00 95.56 409 TRP A CA 1
ATOM 2988 C C . TRP A 1 409 ? 17.103 -5.206 -9.430 1.00 95.56 409 TRP A C 1
ATOM 2990 O O . TRP A 1 409 ? 17.690 -6.040 -8.744 1.00 95.56 409 TRP A O 1
ATOM 3000 N N . ARG A 1 410 ? 17.479 -3.922 -9.447 1.00 95.00 410 ARG A N 1
ATOM 3001 C CA . ARG A 1 410 ? 18.713 -3.407 -8.830 1.00 95.00 410 ARG A CA 1
ATOM 3002 C C . ARG A 1 410 ? 18.402 -2.552 -7.606 1.00 95.00 410 ARG A C 1
ATOM 3004 O O . ARG A 1 410 ? 18.100 -1.370 -7.715 1.00 95.00 410 ARG A O 1
ATOM 3011 N N . PHE A 1 411 ? 18.516 -3.153 -6.425 1.00 93.44 411 PHE A N 1
ATOM 3012 C CA . PHE A 1 411 ? 18.136 -2.524 -5.156 1.00 93.44 411 PHE A CA 1
ATOM 3013 C C . PHE A 1 411 ? 19.174 -1.565 -4.548 1.00 93.44 411 PHE A C 1
ATOM 3015 O O . PHE A 1 411 ? 18.832 -0.852 -3.613 1.00 93.44 411 PHE A O 1
ATOM 3022 N N . GLY A 1 412 ? 20.409 -1.497 -5.061 1.00 89.38 412 GLY A N 1
ATOM 3023 C CA . GLY A 1 412 ? 21.537 -0.832 -4.383 1.00 89.38 412 GLY A CA 1
ATOM 3024 C C . GLY A 1 412 ? 21.320 0.633 -3.963 1.00 89.38 412 GLY A C 1
ATOM 3025 O O . GLY A 1 412 ? 21.789 1.028 -2.896 1.00 89.38 412 GLY A O 1
ATOM 3026 N N . ARG A 1 413 ? 20.572 1.440 -4.739 1.00 89.62 413 ARG A N 1
ATOM 3027 C CA . ARG A 1 413 ? 20.162 2.798 -4.315 1.00 89.62 413 ARG A CA 1
ATOM 3028 C C . ARG A 1 413 ? 19.043 2.776 -3.271 1.00 89.62 413 ARG A C 1
ATOM 3030 O O . ARG A 1 413 ? 19.048 3.581 -2.347 1.00 89.62 413 ARG A O 1
ATOM 3037 N N . ALA A 1 414 ? 18.095 1.855 -3.413 1.00 91.50 414 ALA A N 1
ATOM 3038 C CA . ALA A 1 414 ? 16.913 1.726 -2.565 1.00 91.50 414 ALA A CA 1
ATOM 3039 C C . ALA A 1 414 ? 17.213 1.127 -1.174 1.00 91.50 414 ALA A C 1
ATOM 3041 O O . ALA A 1 414 ? 16.499 1.430 -0.225 1.00 91.50 414 ALA A O 1
ATOM 3042 N N . THR A 1 415 ? 18.274 0.326 -1.024 1.00 89.44 415 THR A N 1
ATOM 3043 C CA . THR A 1 415 ? 18.703 -0.285 0.256 1.00 89.44 415 THR A CA 1
ATOM 3044 C C . THR A 1 415 ? 19.997 0.319 0.830 1.00 89.44 415 THR A C 1
ATOM 3046 O O . THR A 1 415 ? 20.644 -0.260 1.711 1.00 89.44 415 THR A O 1
ATOM 3049 N N . ALA A 1 416 ? 20.409 1.488 0.326 1.00 80.31 416 ALA A N 1
ATOM 3050 C CA . ALA A 1 416 ? 21.691 2.107 0.650 1.00 80.31 416 ALA A CA 1
ATOM 3051 C C . ALA A 1 416 ? 21.877 2.361 2.160 1.00 80.31 416 ALA A C 1
ATOM 3053 O O . ALA A 1 416 ? 20.971 2.809 2.865 1.00 80.31 416 ALA A O 1
ATOM 3054 N N . LEU A 1 417 ? 23.094 2.118 2.661 1.00 77.38 417 LEU A N 1
ATOM 3055 C CA . LEU A 1 417 ? 23.475 2.301 4.073 1.00 77.38 417 LEU A CA 1
ATOM 3056 C C . LEU A 1 417 ? 22.621 1.498 5.083 1.00 77.38 417 LEU A C 1
ATOM 3058 O O . LEU A 1 417 ? 22.573 1.860 6.254 1.00 77.38 417 LEU A O 1
ATOM 3062 N N . GLY A 1 418 ? 21.960 0.415 4.650 1.00 78.38 418 GLY A N 1
ATOM 3063 C CA . GLY A 1 418 ? 21.093 -0.410 5.507 1.00 78.38 418 GLY A CA 1
ATOM 3064 C C . GLY A 1 418 ? 19.688 0.163 5.730 1.00 78.38 418 GLY A C 1
ATOM 3065 O O . GLY A 1 418 ? 18.914 -0.404 6.500 1.00 78.38 418 GLY A O 1
ATOM 3066 N N . ARG A 1 419 ? 19.352 1.257 5.038 1.00 84.81 419 ARG A N 1
ATOM 3067 C CA . ARG A 1 419 ? 18.085 1.993 5.137 1.00 84.81 419 ARG A CA 1
ATOM 3068 C C . ARG A 1 419 ? 17.219 1.810 3.898 1.00 84.81 419 ARG A C 1
ATOM 3070 O O . ARG A 1 419 ? 17.720 1.409 2.851 1.00 84.81 419 ARG A O 1
ATOM 3077 N N . LEU A 1 420 ? 15.929 2.114 4.020 1.00 89.06 420 LEU A N 1
ATOM 3078 C CA . LEU A 1 420 ? 14.988 2.084 2.897 1.00 89.06 420 LEU A CA 1
ATOM 3079 C C . LEU A 1 420 ? 14.877 3.480 2.272 1.00 89.06 420 LEU A C 1
ATOM 3081 O O . LEU A 1 420 ? 14.557 4.453 2.956 1.00 89.06 420 LEU A O 1
ATOM 3085 N N . HIS A 1 421 ? 15.114 3.576 0.967 1.00 88.69 421 HIS A N 1
ATOM 3086 C CA . HIS A 1 421 ? 15.051 4.823 0.203 1.00 88.69 421 HIS A CA 1
ATOM 3087 C C . HIS A 1 421 ? 14.058 4.702 -0.943 1.00 88.69 421 HIS A C 1
ATOM 3089 O O . HIS A 1 421 ? 14.000 3.683 -1.631 1.00 88.69 421 HIS A O 1
ATOM 3095 N N . GLY A 1 422 ? 13.325 5.782 -1.177 1.00 90.81 422 GLY A N 1
ATOM 3096 C CA . GLY A 1 422 ? 12.479 5.990 -2.340 1.00 90.81 422 GLY A CA 1
ATOM 3097 C C . GLY A 1 422 ? 13.002 7.159 -3.168 1.00 90.81 422 GLY A C 1
ATOM 3098 O O . GLY A 1 422 ? 13.806 7.973 -2.708 1.00 90.81 422 GLY A O 1
ATOM 3099 N N . VAL A 1 423 ? 12.520 7.255 -4.401 1.00 92.50 423 VAL A N 1
ATOM 3100 C CA . VAL A 1 423 ? 12.773 8.388 -5.293 1.00 92.50 423 VAL A CA 1
ATOM 3101 C C . VAL A 1 423 ? 11.434 8.982 -5.705 1.00 92.50 423 VAL A C 1
ATOM 3103 O O . VAL A 1 423 ? 10.506 8.261 -6.076 1.00 92.50 423 VAL A O 1
ATOM 3106 N N . LEU A 1 424 ? 11.337 10.305 -5.657 1.00 88.06 424 LEU A N 1
ATOM 3107 C CA . LEU A 1 424 ? 10.329 11.087 -6.365 1.00 88.06 424 LEU A CA 1
ATOM 3108 C C . LEU A 1 424 ? 11.021 11.772 -7.541 1.00 88.06 424 LEU A C 1
ATOM 3110 O O . LEU A 1 424 ? 12.038 12.431 -7.341 1.00 88.06 424 LEU A O 1
ATOM 3114 N N . ALA A 1 425 ? 10.484 11.631 -8.751 1.00 87.00 425 ALA A N 1
ATOM 3115 C CA . ALA A 1 425 ? 11.008 12.315 -9.929 1.00 87.00 425 ALA A CA 1
ATOM 3116 C C . ALA A 1 425 ? 9.962 13.259 -10.525 1.00 87.00 425 ALA A C 1
ATOM 3118 O O . ALA A 1 425 ? 8.833 12.854 -10.808 1.00 87.00 425 ALA A O 1
ATOM 3119 N N . ARG A 1 426 ? 10.351 14.517 -10.742 1.00 82.38 426 ARG A N 1
ATOM 3120 C CA . ARG A 1 426 ? 9.546 15.533 -11.431 1.00 82.38 426 ARG A CA 1
ATOM 3121 C C . ARG A 1 426 ? 10.434 16.273 -12.421 1.00 82.38 426 ARG A C 1
ATOM 3123 O O . ARG A 1 426 ? 11.525 16.691 -12.056 1.00 82.38 426 ARG A O 1
ATOM 3130 N N . ASP A 1 427 ? 9.981 16.397 -13.664 1.00 75.50 427 ASP A N 1
ATOM 3131 C CA . ASP A 1 427 ? 10.653 17.159 -14.728 1.00 75.50 427 ASP A CA 1
ATOM 3132 C C . ASP A 1 427 ? 12.136 16.768 -14.936 1.00 75.50 427 ASP A C 1
ATOM 3134 O O . ASP A 1 427 ? 12.991 17.589 -15.252 1.00 75.50 427 ASP A O 1
ATOM 3138 N N . GLY A 1 428 ? 12.450 15.482 -14.721 1.00 73.44 428 GLY A N 1
ATOM 3139 C CA . GLY A 1 428 ? 13.809 14.925 -14.786 1.00 73.44 428 GLY A CA 1
ATOM 3140 C C . GLY A 1 428 ? 14.661 15.104 -13.520 1.00 73.44 428 GLY A C 1
ATOM 3141 O O . GLY A 1 428 ? 15.741 14.524 -13.443 1.00 73.44 428 GLY A O 1
ATOM 3142 N N . VAL A 1 429 ? 14.189 15.848 -12.517 1.00 81.69 429 VAL A N 1
ATOM 3143 C CA . VAL A 1 429 ? 14.875 16.056 -11.234 1.00 81.69 429 VAL A CA 1
ATOM 3144 C C . VAL A 1 429 ? 14.494 14.950 -10.246 1.00 81.69 429 VAL A C 1
ATOM 3146 O O . VAL A 1 429 ? 13.316 14.770 -9.935 1.00 81.69 429 VAL A O 1
ATOM 3149 N N . GLU A 1 430 ? 15.491 14.223 -9.735 1.00 88.38 430 GLU A N 1
ATOM 3150 C CA . GLU A 1 430 ? 15.326 13.254 -8.643 1.00 88.38 430 GLU A CA 1
ATOM 3151 C C . GLU A 1 430 ? 15.357 13.937 -7.265 1.00 88.38 430 GLU A C 1
ATOM 3153 O O . GLU A 1 430 ? 16.270 14.701 -6.949 1.00 88.38 430 GLU A O 1
ATOM 3158 N N . HIS A 1 431 ? 14.420 13.563 -6.395 1.00 85.38 431 HIS A N 1
ATOM 3159 C CA . HIS A 1 431 ? 14.518 13.726 -4.950 1.00 85.38 431 HIS A CA 1
ATOM 3160 C C . HIS A 1 431 ? 14.523 12.342 -4.288 1.00 85.38 431 HIS A C 1
ATOM 3162 O O . HIS A 1 431 ? 13.499 11.656 -4.241 1.00 85.38 431 HIS A O 1
ATOM 3168 N N . VAL A 1 432 ? 15.691 11.930 -3.788 1.00 83.88 432 VAL A N 1
ATOM 3169 C CA . VAL A 1 432 ? 15.840 10.731 -2.952 1.00 83.88 432 VAL A CA 1
ATOM 3170 C C . VAL A 1 432 ? 15.389 11.063 -1.529 1.00 83.88 432 VAL A C 1
ATOM 3172 O O . VAL A 1 432 ? 15.811 12.078 -0.971 1.00 83.88 432 VAL A O 1
ATOM 3175 N N . TYR A 1 433 ? 14.558 10.208 -0.938 1.00 81.62 433 TYR A N 1
ATOM 3176 C CA . TYR A 1 433 ? 14.054 10.353 0.428 1.00 81.62 433 TYR A CA 1
ATOM 3177 C C . TYR A 1 433 ? 14.014 8.994 1.143 1.00 81.62 433 TYR A C 1
ATOM 3179 O O . TYR A 1 433 ? 14.114 7.938 0.522 1.00 81.62 433 TYR A O 1
ATOM 3187 N N . ILE A 1 434 ? 13.864 9.022 2.466 1.00 85.12 434 ILE A N 1
ATOM 3188 C CA . ILE A 1 434 ? 13.816 7.829 3.318 1.00 85.12 434 ILE A CA 1
ATOM 3189 C C . ILE A 1 434 ? 12.384 7.258 3.313 1.00 85.12 434 ILE A C 1
ATOM 3191 O O . ILE A 1 434 ? 11.473 7.874 3.865 1.00 85.12 434 ILE A O 1
ATOM 3195 N N . ASP A 1 435 ? 12.184 6.075 2.727 1.00 85.00 435 ASP A N 1
ATOM 3196 C CA . ASP A 1 435 ? 10.871 5.421 2.536 1.00 85.00 435 ASP A CA 1
ATOM 3197 C C . ASP A 1 435 ? 10.532 4.500 3.726 1.00 85.00 435 ASP A C 1
ATOM 3199 O O . ASP A 1 435 ? 10.189 3.330 3.577 1.00 85.00 435 ASP A O 1
ATOM 3203 N N . GLU A 1 436 ? 10.706 5.025 4.945 1.00 87.69 436 GLU A N 1
ATOM 3204 C CA . GLU A 1 436 ? 10.670 4.260 6.203 1.00 87.69 436 GLU A CA 1
ATOM 3205 C C . GLU A 1 436 ? 9.441 4.570 7.087 1.00 87.69 436 GLU A C 1
ATOM 3207 O O . GLU A 1 436 ? 9.542 4.540 8.317 1.00 87.69 436 GLU A O 1
ATOM 3212 N N . THR A 1 437 ? 8.278 4.882 6.509 1.00 87.62 437 THR A N 1
ATOM 3213 C CA . THR A 1 437 ? 7.022 5.096 7.264 1.00 87.62 437 THR A CA 1
ATOM 3214 C C . THR A 1 437 ? 6.638 3.850 8.074 1.00 87.62 437 THR A C 1
ATOM 3216 O O . THR A 1 437 ? 6.747 2.730 7.575 1.00 87.62 437 THR A O 1
ATOM 3219 N N . LEU A 1 438 ? 6.187 4.031 9.323 1.00 91.44 438 LEU A N 1
ATOM 3220 C CA . LEU A 1 438 ? 5.802 2.930 10.219 1.00 91.44 438 LEU A CA 1
ATOM 3221 C C . LEU A 1 438 ? 4.750 2.007 9.572 1.00 91.44 438 LEU A C 1
ATOM 3223 O O . LEU A 1 438 ? 3.788 2.477 8.965 1.00 91.44 438 LEU A O 1
ATOM 3227 N N . GLY A 1 439 ? 4.936 0.694 9.708 1.00 93.25 439 GLY A N 1
ATOM 3228 C CA . GLY A 1 439 ? 4.132 -0.336 9.055 1.00 93.25 439 GLY A CA 1
ATOM 3229 C C . GLY A 1 439 ? 4.697 -0.693 7.678 1.00 93.25 439 GLY A C 1
ATOM 3230 O O . GLY A 1 439 ? 5.111 -1.829 7.455 1.00 93.25 439 GLY A O 1
ATOM 3231 N N . TYR A 1 440 ? 4.765 0.280 6.764 1.00 93.62 440 TYR A N 1
ATOM 3232 C CA . TYR A 1 440 ? 5.279 0.073 5.400 1.00 93.62 440 TYR A CA 1
ATOM 3233 C C . TYR A 1 440 ? 6.774 -0.277 5.358 1.00 93.62 440 TYR A C 1
ATOM 3235 O O . TYR A 1 440 ? 7.195 -1.100 4.548 1.00 93.62 440 TYR A O 1
ATOM 3243 N N . LYS A 1 441 ? 7.571 0.305 6.257 1.00 92.62 441 LYS A N 1
ATOM 3244 C CA . LYS A 1 441 ? 8.999 0.017 6.447 1.00 92.62 441 LYS A CA 1
ATOM 3245 C C . LYS A 1 441 ? 9.233 -1.439 6.853 1.00 92.62 441 LYS A C 1
ATOM 3247 O O . LYS A 1 441 ? 10.032 -2.134 6.232 1.00 92.62 441 LYS A O 1
ATOM 3252 N N . GLU A 1 442 ? 8.524 -1.909 7.876 1.00 93.06 442 GLU A N 1
ATOM 3253 C CA . GLU A 1 442 ? 8.605 -3.286 8.364 1.00 93.06 442 GLU A CA 1
ATOM 3254 C C . GLU A 1 442 ? 8.098 -4.285 7.313 1.00 93.06 442 GLU A C 1
ATOM 3256 O O . GLU A 1 442 ? 8.721 -5.325 7.098 1.00 93.06 442 GLU A O 1
ATOM 3261 N N . TYR A 1 443 ? 7.025 -3.931 6.598 1.00 94.81 443 TYR A N 1
ATOM 3262 C CA . TYR A 1 443 ? 6.511 -4.686 5.455 1.00 94.81 443 TYR A CA 1
ATOM 3263 C C . TYR A 1 443 ? 7.564 -4.840 4.345 1.00 94.81 443 TYR A C 1
ATOM 3265 O O . TYR A 1 443 ? 7.855 -5.952 3.898 1.00 94.81 443 TYR A O 1
ATOM 3273 N N . ALA A 1 444 ? 8.190 -3.733 3.936 1.00 94.81 444 ALA A N 1
ATOM 3274 C CA . ALA A 1 444 ? 9.230 -3.726 2.913 1.00 94.81 444 ALA A CA 1
ATOM 3275 C C . ALA A 1 444 ? 10.477 -4.511 3.343 1.00 94.81 444 ALA A C 1
ATOM 3277 O O . ALA A 1 444 ? 11.021 -5.287 2.559 1.00 94.81 444 ALA A O 1
ATOM 3278 N N . ALA A 1 445 ? 10.897 -4.370 4.603 1.00 92.19 445 ALA A N 1
ATOM 3279 C CA . ALA A 1 445 ? 12.003 -5.129 5.174 1.00 92.19 445 ALA A CA 1
ATOM 3280 C C . ALA A 1 445 ? 11.728 -6.643 5.176 1.00 92.19 445 ALA A C 1
ATOM 3282 O O . ALA A 1 445 ? 12.619 -7.431 4.851 1.00 92.19 445 ALA A O 1
ATOM 3283 N N . ALA A 1 446 ? 10.496 -7.058 5.490 1.00 91.38 446 ALA A N 1
ATOM 3284 C CA . ALA A 1 446 ? 10.083 -8.457 5.441 1.00 91.38 446 ALA A CA 1
ATOM 3285 C C . ALA A 1 446 ? 10.086 -9.000 4.004 1.00 91.38 446 ALA A C 1
ATOM 3287 O O . ALA A 1 446 ? 10.710 -10.029 3.753 1.00 91.38 446 ALA A O 1
ATOM 3288 N N . ALA A 1 447 ? 9.486 -8.281 3.053 1.00 92.44 447 ALA A N 1
ATOM 3289 C CA . ALA A 1 447 ? 9.469 -8.654 1.638 1.00 92.44 447 ALA A CA 1
ATOM 3290 C C . ALA A 1 447 ? 10.880 -8.792 1.036 1.00 92.44 447 ALA A C 1
ATOM 3292 O O . ALA A 1 447 ? 11.194 -9.802 0.408 1.00 92.44 447 ALA A O 1
ATOM 3293 N N . LEU A 1 448 ? 11.760 -7.815 1.282 1.00 91.50 448 LEU A N 1
ATOM 3294 C CA . LEU A 1 448 ? 13.159 -7.872 0.850 1.00 91.50 448 LEU A CA 1
ATOM 3295 C C . LEU A 1 448 ? 13.865 -9.095 1.453 1.00 91.50 448 LEU A C 1
ATOM 3297 O O . LEU A 1 448 ? 14.507 -9.850 0.719 1.00 91.50 448 LEU A O 1
ATOM 3301 N N . THR A 1 449 ? 13.656 -9.361 2.748 1.00 87.50 449 THR A N 1
ATOM 3302 C CA . THR A 1 449 ? 14.231 -10.524 3.444 1.00 87.50 449 THR A CA 1
ATOM 3303 C C . THR A 1 449 ? 13.747 -11.853 2.851 1.00 87.50 449 THR A C 1
ATOM 3305 O O . THR A 1 449 ? 14.574 -12.738 2.634 1.00 87.50 449 THR A O 1
ATOM 3308 N N . LEU A 1 450 ? 12.455 -11.988 2.515 1.00 83.56 450 LEU A N 1
ATOM 3309 C CA . LEU A 1 450 ? 11.910 -13.169 1.820 1.00 83.56 450 LEU A CA 1
ATOM 3310 C C . LEU A 1 450 ? 12.595 -13.410 0.465 1.00 83.56 450 LEU A C 1
ATOM 3312 O O . LEU A 1 450 ? 12.821 -14.555 0.087 1.00 83.56 450 LEU A O 1
ATOM 3316 N N . THR A 1 451 ? 12.976 -12.342 -0.240 1.00 83.12 451 THR A N 1
ATOM 3317 C CA . THR A 1 451 ? 13.676 -12.427 -1.536 1.00 83.12 451 THR A CA 1
ATOM 3318 C C . THR A 1 451 ? 15.206 -12.509 -1.443 1.00 83.12 451 THR A C 1
ATOM 3320 O O . THR A 1 451 ? 15.879 -12.461 -2.471 1.00 83.12 451 THR A O 1
ATOM 3323 N N . GLY A 1 452 ? 15.767 -12.662 -0.236 1.00 84.25 452 GLY A N 1
ATOM 3324 C CA . GLY A 1 452 ? 17.209 -12.835 -0.010 1.00 84.25 452 GLY A CA 1
ATOM 3325 C C . GLY A 1 452 ? 18.001 -11.551 0.269 1.00 84.25 452 GLY A C 1
ATOM 3326 O O . GLY A 1 452 ? 19.228 -11.605 0.330 1.00 84.25 452 GLY A O 1
ATOM 3327 N N . LEU A 1 453 ? 17.331 -10.412 0.475 1.00 85.75 453 LEU A N 1
ATOM 3328 C CA . LEU A 1 453 ? 17.938 -9.121 0.823 1.00 85.75 453 LEU A CA 1
ATOM 3329 C C . LEU A 1 453 ? 17.567 -8.726 2.271 1.00 85.75 453 LEU A C 1
ATOM 3331 O O . LEU A 1 453 ? 16.623 -7.963 2.480 1.00 85.75 453 LEU A O 1
ATOM 3335 N N . PRO A 1 454 ? 18.256 -9.258 3.300 1.00 85.50 454 PRO A N 1
ATOM 3336 C CA . PRO A 1 454 ? 17.900 -9.013 4.696 1.00 85.50 454 PRO A CA 1
ATOM 3337 C C . PRO A 1 454 ? 18.176 -7.562 5.119 1.00 85.50 454 PRO A C 1
ATOM 3339 O O . PRO A 1 454 ? 19.309 -7.091 5.045 1.00 85.50 454 PRO A O 1
ATOM 3342 N N . MET A 1 455 ? 17.152 -6.880 5.644 1.00 84.56 455 MET A N 1
ATOM 3343 C CA . MET A 1 455 ? 17.225 -5.478 6.094 1.00 84.56 455 MET A CA 1
ATOM 3344 C C . MET A 1 455 ? 17.029 -5.349 7.620 1.00 84.56 455 MET A C 1
ATOM 3346 O O . MET A 1 455 ? 16.026 -4.792 8.069 1.00 84.56 455 MET A O 1
ATOM 3350 N N . PRO A 1 456 ? 17.961 -5.846 8.462 1.00 82.06 456 PRO A N 1
ATOM 3351 C CA . PRO A 1 456 ? 17.762 -5.941 9.914 1.00 82.06 456 PRO A CA 1
ATOM 3352 C C . PRO A 1 456 ? 17.563 -4.584 10.609 1.00 82.06 456 PRO A C 1
ATOM 3354 O O . PRO A 1 456 ? 16.837 -4.504 11.596 1.00 82.06 456 PRO A O 1
ATOM 3357 N N . GLN A 1 457 ? 18.166 -3.509 10.089 1.00 80.31 457 GLN A N 1
ATOM 3358 C CA . GLN A 1 457 ? 18.020 -2.156 10.646 1.00 80.31 457 GLN A CA 1
ATOM 3359 C C . GLN A 1 457 ? 16.609 -1.583 10.434 1.00 80.31 457 GLN A C 1
ATOM 3361 O O . GLN A 1 457 ? 16.114 -0.833 11.275 1.00 80.31 457 GLN A O 1
ATOM 3366 N N . ALA A 1 458 ? 15.934 -1.968 9.347 1.00 81.62 458 ALA A N 1
ATOM 3367 C CA . ALA A 1 458 ? 14.603 -1.474 9.011 1.00 81.62 458 ALA A CA 1
ATOM 3368 C C . ALA A 1 458 ? 13.505 -2.010 9.954 1.00 81.62 458 ALA A C 1
ATOM 3370 O O . ALA A 1 458 ? 12.452 -1.394 10.062 1.00 81.62 458 ALA A O 1
ATOM 3371 N N . PHE A 1 459 ? 13.764 -3.070 10.728 1.00 83.31 459 PHE A N 1
ATOM 3372 C CA . PHE A 1 459 ? 12.878 -3.514 11.816 1.00 83.31 459 PHE A CA 1
ATOM 3373 C C . PHE A 1 459 ? 13.094 -2.754 13.146 1.00 83.31 459 PHE A C 1
ATOM 3375 O O . PHE A 1 459 ? 12.634 -3.186 14.201 1.00 83.31 459 PHE A O 1
ATOM 3382 N N . SER A 1 460 ? 13.813 -1.625 13.139 1.00 83.81 460 SER A N 1
ATOM 3383 C CA . SER A 1 460 ? 13.984 -0.784 14.329 1.00 83.81 460 SER A CA 1
ATOM 3384 C C . SER A 1 460 ? 12.717 0.015 14.654 1.00 83.81 460 SER A C 1
ATOM 3386 O O . SER A 1 460 ? 12.278 0.848 13.859 1.00 83.81 460 SER A O 1
ATOM 3388 N N . TYR A 1 461 ? 12.175 -0.172 15.860 1.00 88.25 461 TYR A N 1
ATOM 3389 C CA . TYR A 1 461 ? 11.047 0.598 16.409 1.00 88.25 461 TYR A CA 1
ATOM 3390 C C . TYR A 1 461 ? 11.493 1.817 17.245 1.00 88.25 461 TYR A C 1
ATOM 3392 O O . TYR A 1 461 ? 10.736 2.304 18.082 1.00 88.25 461 TYR A O 1
ATOM 3400 N N . ALA A 1 462 ? 12.711 2.335 17.034 1.00 85.88 462 ALA A N 1
ATOM 3401 C CA . ALA A 1 462 ? 13.291 3.426 17.834 1.00 85.88 462 ALA A CA 1
ATOM 3402 C C . ALA A 1 462 ? 12.463 4.731 17.851 1.00 85.88 462 ALA A C 1
ATOM 3404 O O . ALA A 1 462 ? 12.504 5.467 18.837 1.00 85.88 462 ALA A O 1
ATOM 3405 N N . GLU A 1 463 ? 11.665 4.994 16.812 1.00 86.19 463 GLU A N 1
ATOM 3406 C CA . GLU A 1 463 ? 10.776 6.167 16.713 1.00 86.19 463 GLU A CA 1
ATOM 3407 C C . GLU A 1 463 ? 9.369 5.935 17.288 1.00 86.19 463 GLU A C 1
ATOM 3409 O O . GLU A 1 463 ? 8.557 6.857 17.342 1.00 86.19 463 GLU A O 1
ATOM 3414 N N . LEU A 1 464 ? 9.060 4.714 17.732 1.00 90.62 464 LEU A N 1
ATOM 3415 C CA . LEU A 1 464 ? 7.744 4.369 18.256 1.00 90.62 464 LEU A CA 1
ATOM 3416 C C . LEU A 1 464 ? 7.583 4.880 19.697 1.00 90.62 464 LEU A C 1
ATOM 3418 O O . LEU A 1 464 ? 8.465 4.709 20.546 1.00 90.62 464 LEU A O 1
ATOM 3422 N N . ARG A 1 465 ? 6.451 5.516 19.992 1.00 91.81 465 ARG A N 1
ATOM 3423 C CA . ARG A 1 465 ? 6.087 6.031 21.321 1.00 91.81 465 ARG A CA 1
ATOM 3424 C C . ARG A 1 465 ? 4.683 5.564 21.693 1.00 91.81 465 ARG A C 1
ATOM 3426 O O . ARG A 1 465 ? 3.899 5.182 20.827 1.00 91.81 465 ARG A O 1
ATOM 3433 N N . THR A 1 466 ? 4.366 5.613 22.982 1.00 93.69 466 THR A N 1
ATOM 3434 C CA . THR A 1 466 ? 3.032 5.290 23.502 1.00 93.69 466 THR A CA 1
ATOM 3435 C C . THR A 1 466 ? 2.301 6.582 23.859 1.00 93.69 466 THR A C 1
ATOM 3437 O O . THR A 1 466 ? 2.889 7.488 24.443 1.00 93.69 466 THR A O 1
ATOM 3440 N N . THR A 1 467 ? 1.016 6.666 23.527 1.00 94.06 467 THR A N 1
ATOM 3441 C CA . THR A 1 467 ? 0.096 7.719 23.983 1.00 94.06 467 THR A CA 1
ATOM 3442 C C . THR A 1 467 ? -1.243 7.098 24.391 1.00 94.06 467 THR A C 1
ATOM 3444 O O . THR A 1 467 ? -1.461 5.905 24.174 1.00 94.06 467 THR A O 1
ATOM 3447 N N . SER A 1 468 ? -2.145 7.880 24.986 1.00 95.38 468 SER A N 1
ATOM 3448 C CA . SER A 1 468 ? -3.511 7.444 25.299 1.00 95.38 468 SER A CA 1
ATOM 3449 C C . SER A 1 468 ? -4.503 8.082 24.331 1.00 95.38 468 SER A C 1
ATOM 3451 O O . SER A 1 468 ? -4.542 9.303 24.191 1.00 95.38 468 SER A O 1
ATOM 3453 N N . VAL A 1 469 ? -5.321 7.256 23.679 1.00 95.38 469 VAL A N 1
ATOM 3454 C CA . VAL A 1 469 ? -6.429 7.697 22.822 1.00 95.38 469 VAL A CA 1
ATOM 3455 C C . VAL A 1 469 ? -7.696 6.976 23.257 1.00 95.38 469 VAL A C 1
ATOM 3457 O O . VAL A 1 469 ? -7.705 5.750 23.416 1.00 95.38 469 VAL A O 1
ATOM 3460 N N . ASP A 1 470 ? -8.763 7.746 23.475 1.00 94.75 470 ASP A N 1
ATOM 3461 C CA . ASP A 1 470 ? -10.065 7.267 23.947 1.00 94.75 470 ASP A CA 1
ATOM 3462 C C . ASP A 1 470 ? -9.932 6.300 25.145 1.00 94.75 470 ASP A C 1
ATOM 3464 O O . ASP A 1 470 ? -10.490 5.203 25.157 1.00 94.75 470 ASP A O 1
ATOM 3468 N N . GLY A 1 471 ? -9.129 6.696 26.142 1.00 92.56 471 GLY A N 1
ATOM 3469 C CA . GLY A 1 471 ? -8.973 5.985 27.416 1.00 92.56 471 GLY A CA 1
ATOM 3470 C C . GLY A 1 471 ? -8.115 4.715 27.387 1.00 92.56 471 GLY A C 1
ATOM 3471 O O . GLY A 1 471 ? -8.183 3.935 28.331 1.00 92.56 471 GLY A O 1
ATOM 3472 N N . GLY A 1 472 ? -7.317 4.477 26.342 1.00 95.06 472 GLY A N 1
ATOM 3473 C CA . GLY A 1 472 ? -6.404 3.330 26.294 1.00 95.06 472 GLY A CA 1
ATOM 3474 C C . GLY A 1 472 ? -5.180 3.560 25.403 1.00 95.06 472 GLY A C 1
ATOM 3475 O O . GLY A 1 472 ? -5.166 4.512 24.618 1.00 95.06 472 GLY A O 1
ATOM 3476 N N . PRO A 1 473 ? -4.155 2.696 25.499 1.00 95.56 473 PRO A N 1
ATOM 3477 C CA . PRO A 1 473 ? -2.886 2.902 24.818 1.00 95.56 473 PRO A CA 1
ATOM 3478 C C . PRO A 1 473 ? -3.016 2.829 23.291 1.00 95.56 473 PRO A C 1
ATOM 3480 O O . PRO A 1 473 ? -3.815 2.060 22.746 1.00 95.56 473 PRO A O 1
ATOM 3483 N N . VAL A 1 474 ? -2.184 3.626 22.623 1.00 94.06 474 VAL A N 1
ATOM 3484 C CA . VAL A 1 474 ? -1.900 3.608 21.184 1.00 94.06 474 VAL A CA 1
ATOM 3485 C C . VAL A 1 474 ? -0.395 3.752 20.997 1.00 94.06 474 VAL A C 1
ATOM 3487 O O . VAL A 1 474 ? 0.223 4.649 21.574 1.00 94.06 474 VAL A O 1
ATOM 3490 N N . LEU A 1 475 ? 0.187 2.876 20.181 1.00 93.31 475 LEU A N 1
ATOM 3491 C CA . LEU A 1 475 ? 1.556 3.019 19.694 1.00 93.31 475 LEU A CA 1
ATOM 3492 C C . LEU A 1 475 ? 1.552 3.887 18.430 1.00 93.31 475 LEU A C 1
ATOM 3494 O O . LEU A 1 475 ? 0.782 3.625 17.508 1.00 93.31 475 LEU A O 1
ATOM 3498 N N . TYR A 1 476 ? 2.392 4.921 18.393 1.00 90.81 476 TYR A N 1
ATOM 3499 C CA . TYR A 1 476 ? 2.448 5.888 17.295 1.00 90.81 476 TYR A CA 1
ATOM 3500 C C . TYR A 1 476 ? 3.888 6.248 16.910 1.00 90.81 476 TYR A C 1
ATOM 3502 O O . TYR A 1 476 ? 4.820 6.120 17.705 1.00 90.81 476 TYR A O 1
ATOM 3510 N N . ASP A 1 477 ? 4.059 6.707 15.674 1.00 90.94 477 ASP A N 1
ATOM 3511 C CA . ASP A 1 477 ? 5.332 7.172 15.121 1.00 90.94 477 ASP A CA 1
ATOM 3512 C C . ASP A 1 477 ? 5.606 8.622 15.549 1.00 90.94 477 ASP A C 1
ATOM 3514 O O . ASP A 1 477 ? 4.810 9.518 15.260 1.00 90.94 477 ASP A O 1
ATOM 3518 N N . ALA A 1 478 ? 6.721 8.869 16.240 1.00 88.56 478 ALA A N 1
ATOM 3519 C CA . ALA A 1 478 ? 7.067 10.199 16.739 1.00 88.56 478 ALA A CA 1
ATOM 3520 C C . ALA A 1 478 ? 7.521 11.187 15.652 1.00 88.56 478 ALA A C 1
ATOM 3522 O O . ALA A 1 478 ? 7.619 12.386 15.925 1.00 88.56 478 ALA A O 1
ATOM 3523 N N . ARG A 1 479 ? 7.813 10.721 14.430 1.00 83.62 479 ARG A N 1
ATOM 3524 C CA . ARG A 1 479 ? 8.328 11.579 13.353 1.00 83.62 479 ARG A CA 1
ATOM 3525 C C . ARG A 1 479 ? 7.240 12.557 12.868 1.00 83.62 479 ARG A C 1
ATOM 3527 O O . ARG A 1 479 ? 6.188 12.094 12.426 1.00 83.62 479 ARG A O 1
ATOM 3534 N N . PRO A 1 480 ? 7.473 13.889 12.859 1.00 71.19 480 PRO A N 1
ATOM 3535 C CA . PRO A 1 480 ? 6.417 14.888 12.626 1.00 71.19 480 PRO A CA 1
ATOM 3536 C C . PRO A 1 480 ? 5.616 14.759 11.320 1.00 71.19 480 PRO A C 1
ATOM 3538 O O . PRO A 1 480 ? 4.455 15.159 11.276 1.00 71.19 480 PRO A O 1
ATOM 3541 N N . ALA A 1 481 ? 6.224 14.207 10.264 1.00 76.38 481 ALA A N 1
ATOM 3542 C CA . ALA A 1 481 ? 5.600 14.019 8.951 1.00 76.38 481 ALA A CA 1
ATOM 3543 C C . ALA A 1 481 ? 4.938 12.637 8.754 1.00 76.38 481 ALA A C 1
ATOM 3545 O O . ALA A 1 481 ? 4.459 12.346 7.660 1.00 76.38 481 ALA A O 1
ATOM 3546 N N . SER A 1 482 ? 4.929 11.769 9.773 1.00 84.38 482 SER A N 1
ATOM 3547 C CA . SER A 1 482 ? 4.377 10.416 9.652 1.00 84.38 482 SER A CA 1
ATOM 3548 C C . SER A 1 482 ? 2.851 10.404 9.770 1.00 84.38 482 SER A C 1
ATOM 3550 O O . SER A 1 482 ? 2.274 11.056 10.643 1.00 84.38 482 SER A O 1
ATOM 3552 N N . LEU A 1 483 ? 2.199 9.632 8.896 1.00 88.38 483 LEU A N 1
ATOM 3553 C CA . LEU A 1 483 ? 0.749 9.425 8.847 1.00 88.38 483 LEU A CA 1
ATOM 3554 C C . LEU A 1 483 ? 0.439 7.911 8.818 1.00 88.38 483 LEU A C 1
ATOM 3556 O O . LEU A 1 483 ? 0.052 7.388 7.773 1.00 88.38 483 LEU A O 1
ATOM 3560 N N . PRO A 1 484 ? 0.640 7.172 9.928 1.00 90.62 484 PRO A N 1
ATOM 3561 C CA . PRO A 1 484 ? 0.383 5.732 9.975 1.00 90.62 484 PRO A CA 1
ATOM 3562 C C . PRO A 1 484 ? -1.125 5.432 9.920 1.00 90.62 484 PRO A C 1
ATOM 3564 O O . PRO A 1 484 ? -1.860 5.649 10.888 1.00 90.62 484 PRO A O 1
ATOM 3567 N N . THR A 1 485 ? -1.584 4.928 8.775 1.00 94.50 485 THR A N 1
ATOM 3568 C CA . THR A 1 485 ? -2.953 4.439 8.543 1.00 94.50 485 THR A CA 1
ATOM 3569 C C . THR A 1 485 ? -3.057 2.929 8.814 1.00 94.50 485 THR A C 1
ATOM 3571 O O . THR A 1 485 ? -2.047 2.274 9.067 1.00 94.50 485 THR A O 1
ATOM 3574 N N . SER A 1 486 ? -4.267 2.351 8.782 1.00 97.56 486 SER A N 1
ATOM 3575 C CA . SER A 1 486 ? -4.474 0.912 9.060 1.00 97.56 486 SER A CA 1
ATOM 3576 C C . SER A 1 486 ? -3.923 -0.033 7.979 1.00 97.56 486 SER A C 1
ATOM 3578 O O . SER A 1 486 ? -3.668 -1.203 8.253 1.00 97.56 486 SER A O 1
ATOM 3580 N N . ASP A 1 487 ? -3.760 0.453 6.751 1.00 96.44 487 ASP A N 1
ATOM 3581 C CA . ASP A 1 487 ? -3.483 -0.322 5.534 1.00 96.44 487 ASP A CA 1
ATOM 3582 C C . ASP A 1 487 ? -2.244 -1.238 5.629 1.00 96.44 487 ASP A C 1
ATOM 3584 O O . ASP A 1 487 ? -2.410 -2.450 5.466 1.00 96.44 487 ASP A O 1
ATOM 3588 N N . PRO A 1 488 ? -1.026 -0.756 5.973 1.00 96.12 488 PRO A N 1
ATOM 3589 C CA . PRO A 1 488 ? 0.141 -1.635 6.073 1.00 96.12 488 PRO A CA 1
ATOM 3590 C C . PRO A 1 488 ? -0.014 -2.694 7.166 1.00 96.12 488 PRO A C 1
ATOM 3592 O O . PRO A 1 488 ? 0.512 -3.794 7.028 1.00 96.12 488 PRO A O 1
ATOM 3595 N N . PHE A 1 489 ? -0.743 -2.390 8.243 1.00 97.69 489 PHE A N 1
ATOM 3596 C CA . PHE A 1 489 ? -0.966 -3.301 9.367 1.00 97.69 489 PHE A CA 1
ATOM 3597 C C . PHE A 1 489 ? -1.975 -4.404 9.030 1.00 97.69 489 PHE A C 1
ATOM 3599 O O . PHE A 1 489 ? -1.804 -5.549 9.461 1.00 97.69 489 PHE A O 1
ATOM 3606 N N . ILE A 1 490 ? -2.980 -4.085 8.209 1.00 98.44 490 ILE A N 1
ATOM 3607 C CA . ILE A 1 490 ? -3.896 -5.062 7.615 1.00 98.44 490 ILE A CA 1
ATOM 3608 C C . ILE A 1 490 ? -3.123 -5.952 6.636 1.00 98.44 490 ILE A C 1
ATOM 3610 O O . ILE A 1 490 ? -3.065 -7.160 6.856 1.00 98.44 490 ILE A O 1
ATOM 3614 N N . LEU A 1 491 ? -2.457 -5.384 5.624 1.00 97.12 491 LEU A N 1
ATOM 3615 C CA . LEU A 1 491 ? -1.707 -6.156 4.621 1.00 97.12 491 LEU A CA 1
ATOM 3616 C C . LEU A 1 491 ? -0.601 -7.010 5.260 1.00 97.12 491 LEU A C 1
ATOM 3618 O O . LEU A 1 491 ? -0.502 -8.203 4.993 1.00 97.12 491 LEU A O 1
ATOM 3622 N N . GLY A 1 492 ? 0.167 -6.459 6.203 1.00 95.50 492 GLY A N 1
ATOM 3623 C CA . GLY A 1 492 ? 1.172 -7.209 6.960 1.00 95.50 492 GLY A CA 1
ATOM 3624 C C . GLY A 1 492 ? 0.590 -8.356 7.795 1.00 95.50 492 GLY A C 1
ATOM 3625 O O . GLY A 1 492 ? 1.268 -9.362 7.989 1.00 95.50 492 GLY A O 1
ATOM 3626 N N . THR A 1 493 ? -0.664 -8.257 8.250 1.00 95.94 493 THR A N 1
ATOM 3627 C CA . THR A 1 493 ? -1.388 -9.350 8.926 1.00 95.94 493 THR A CA 1
ATOM 3628 C C . THR A 1 493 ? -1.890 -10.411 7.939 1.00 95.94 493 THR A C 1
ATOM 3630 O O . THR A 1 493 ? -1.679 -11.600 8.183 1.00 95.94 493 THR A O 1
ATOM 3633 N N . LEU A 1 494 ? -2.516 -10.006 6.827 1.00 96.19 494 LEU A N 1
ATOM 3634 C CA . LEU A 1 494 ? -3.104 -10.916 5.832 1.00 96.19 494 LEU A CA 1
ATOM 3635 C C . LEU A 1 494 ? -2.029 -11.635 4.996 1.00 96.19 494 LEU A C 1
ATOM 3637 O O . LEU A 1 494 ? -2.015 -12.865 4.915 1.00 96.19 494 LEU A O 1
ATOM 3641 N N . GLU A 1 495 ? -1.100 -10.875 4.413 1.00 95.06 495 GLU A N 1
ATOM 3642 C CA . GLU A 1 495 ? -0.038 -11.391 3.550 1.00 95.06 495 GLU A CA 1
ATOM 3643 C C . GLU A 1 495 ? 1.070 -12.070 4.378 1.00 95.06 495 GLU A C 1
ATOM 3645 O O . GLU A 1 495 ? 1.416 -13.226 4.126 1.00 95.06 495 GLU A O 1
ATOM 3650 N N . LEU A 1 496 ? 1.584 -11.387 5.412 1.00 92.44 496 LEU A N 1
ATOM 3651 C CA . LEU A 1 496 ? 2.822 -11.746 6.135 1.00 92.44 496 LEU A CA 1
ATOM 3652 C C . LEU A 1 496 ? 2.610 -12.215 7.592 1.00 92.44 496 LEU A C 1
ATOM 3654 O O . LEU A 1 496 ? 3.555 -12.267 8.386 1.00 92.44 496 LEU A O 1
ATOM 3658 N N . GLY A 1 497 ? 1.372 -12.534 7.983 1.00 89.25 497 GLY A N 1
ATOM 3659 C CA . GLY A 1 497 ? 1.042 -13.122 9.290 1.00 89.25 497 GLY A CA 1
ATOM 3660 C C . GLY A 1 497 ? 1.328 -12.236 10.503 1.00 89.25 497 GLY A C 1
ATOM 3661 O O . GLY A 1 497 ? 1.416 -12.738 11.627 1.00 89.25 497 GLY A O 1
ATOM 3662 N N . GLY A 1 498 ? 1.503 -10.934 10.290 1.00 86.62 498 GLY A N 1
ATOM 3663 C CA . GLY A 1 498 ? 1.789 -9.929 11.307 1.00 86.62 498 GLY A CA 1
ATOM 3664 C C . GLY A 1 498 ? 3.276 -9.731 11.599 1.00 86.62 498 GLY A C 1
ATOM 3665 O O . GLY A 1 498 ? 3.586 -9.135 12.620 1.00 86.62 498 GLY A O 1
ATOM 3666 N N . ILE A 1 499 ? 4.191 -10.227 10.755 1.00 88.88 499 ILE A N 1
ATOM 3667 C CA . ILE A 1 499 ? 5.644 -9.981 10.851 1.00 88.88 499 ILE A CA 1
ATOM 3668 C C . ILE A 1 499 ? 6.205 -10.377 12.240 1.00 88.88 499 ILE A C 1
ATOM 3670 O O . ILE A 1 499 ? 6.347 -11.572 12.522 1.00 88.88 499 ILE A O 1
ATOM 3674 N N . ASP A 1 500 ? 6.448 -9.422 13.146 1.00 87.50 500 ASP A N 1
ATOM 3675 C CA . ASP A 1 500 ? 7.070 -9.610 14.469 1.00 87.50 500 ASP A CA 1
ATOM 3676 C C . ASP A 1 500 ? 6.128 -9.301 15.667 1.00 87.50 500 ASP A C 1
ATOM 3678 O O . ASP A 1 500 ? 4.929 -9.051 15.516 1.00 87.50 500 ASP A O 1
ATOM 3682 N N . GLY A 1 501 ? 6.639 -9.407 16.898 1.00 87.00 501 GLY A N 1
ATOM 3683 C CA . GLY A 1 501 ? 5.848 -9.210 18.123 1.00 87.00 501 GLY A CA 1
ATOM 3684 C C . GLY A 1 501 ? 5.475 -7.753 18.444 1.00 87.00 501 GLY A C 1
ATOM 3685 O O . GLY A 1 501 ? 4.587 -7.523 19.266 1.00 87.00 501 GLY A O 1
ATOM 3686 N N . CYS A 1 502 ? 6.127 -6.771 17.820 1.00 89.62 502 CYS A N 1
ATOM 3687 C CA . CYS A 1 502 ? 5.807 -5.352 17.951 1.00 89.62 502 CYS A CA 1
ATOM 3688 C C . CYS A 1 502 ? 4.808 -4.905 16.882 1.00 89.62 502 CYS A C 1
ATOM 3690 O O . CYS A 1 502 ? 3.839 -4.223 17.207 1.00 89.62 502 CYS A O 1
ATOM 3692 N N . PHE A 1 503 ? 4.965 -5.375 15.642 1.00 92.69 503 PHE A N 1
ATOM 3693 C CA . PHE A 1 503 ? 4.011 -5.138 14.559 1.00 92.69 503 PHE A CA 1
ATOM 3694 C C . PHE A 1 503 ? 2.590 -5.578 14.953 1.00 92.69 503 PHE A C 1
ATOM 3696 O O . PHE A 1 503 ? 1.643 -4.796 14.855 1.00 92.69 503 PHE A O 1
ATOM 3703 N N . ARG A 1 504 ? 2.450 -6.789 15.519 1.00 92.81 504 ARG A N 1
ATOM 3704 C CA . ARG A 1 504 ? 1.174 -7.293 16.070 1.00 92.81 504 ARG A CA 1
ATOM 3705 C C . ARG A 1 504 ? 0.637 -6.425 17.219 1.00 92.81 504 ARG A C 1
ATOM 3707 O O . ARG A 1 504 ? -0.553 -6.159 17.278 1.00 92.81 504 ARG A O 1
ATOM 3714 N N . ARG A 1 505 ? 1.504 -5.876 18.075 1.00 93.12 505 ARG A N 1
ATOM 3715 C CA . ARG A 1 505 ? 1.100 -4.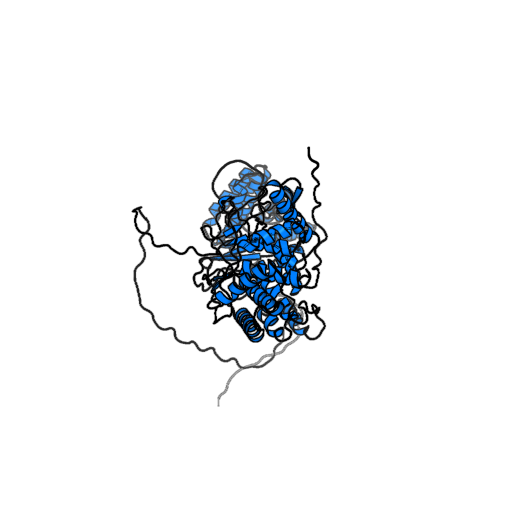955 19.156 1.00 93.12 505 ARG A CA 1
ATOM 3716 C C . ARG A 1 505 ? 0.584 -3.608 18.628 1.00 93.12 505 ARG A C 1
ATOM 3718 O O . ARG A 1 505 ? -0.310 -3.010 19.232 1.00 93.12 505 ARG A O 1
ATOM 3725 N N . ILE A 1 506 ? 1.128 -3.121 17.511 1.00 95.12 506 ILE A N 1
ATOM 3726 C CA . ILE A 1 506 ? 0.617 -1.925 16.826 1.00 95.12 506 ILE A CA 1
ATOM 3727 C C . ILE A 1 506 ? -0.754 -2.236 16.205 1.00 95.12 506 ILE A C 1
ATOM 3729 O O . ILE A 1 506 ? -1.690 -1.479 16.446 1.00 95.12 506 ILE A O 1
ATOM 3733 N N . VAL A 1 507 ? -0.904 -3.380 15.518 1.00 97.12 507 VAL A N 1
ATOM 3734 C CA . VAL A 1 507 ? -2.199 -3.904 15.026 1.00 97.12 507 VAL A CA 1
ATOM 3735 C C . VAL A 1 507 ? -3.248 -3.923 16.149 1.00 97.12 507 VAL A C 1
ATOM 3737 O O . VAL A 1 507 ? -4.294 -3.284 16.021 1.00 97.12 507 VAL A O 1
ATOM 3740 N N . ASP A 1 508 ? -2.947 -4.578 17.275 1.00 96.69 508 ASP A N 1
ATOM 3741 C CA . ASP A 1 508 ? -3.866 -4.731 18.409 1.00 96.69 508 ASP A CA 1
ATOM 3742 C C . ASP A 1 508 ? -4.282 -3.379 19.009 1.00 96.69 508 ASP A C 1
ATOM 3744 O O . ASP A 1 508 ? -5.469 -3.124 19.223 1.00 96.69 508 ASP A O 1
ATOM 3748 N N . THR A 1 509 ? -3.323 -2.481 19.267 1.00 96.50 509 THR A N 1
ATOM 3749 C CA . THR A 1 509 ? -3.618 -1.169 19.876 1.00 96.50 509 THR A CA 1
ATOM 3750 C C . THR A 1 509 ? -4.347 -0.223 18.918 1.00 96.50 509 THR A C 1
ATOM 3752 O O . THR A 1 509 ? -5.254 0.495 19.349 1.00 96.50 509 THR A O 1
ATOM 3755 N N . MET A 1 510 ? -4.026 -0.258 17.620 1.00 97.25 510 MET A N 1
ATOM 3756 C CA . MET A 1 510 ? -4.688 0.532 16.577 1.00 97.25 510 MET A CA 1
ATOM 3757 C C . MET A 1 510 ? -6.135 0.078 16.334 1.00 97.25 510 MET A C 1
ATOM 3759 O O . MET A 1 510 ? -7.030 0.921 16.203 1.00 97.25 510 MET A O 1
ATOM 3763 N N . TYR A 1 511 ? -6.390 -1.232 16.309 1.00 98.38 511 TYR A N 1
ATOM 3764 C CA . TYR A 1 511 ? -7.744 -1.785 16.223 1.00 98.38 511 TYR A CA 1
ATOM 3765 C C . TYR A 1 511 ? -8.548 -1.486 17.496 1.00 98.38 511 TYR A C 1
ATOM 3767 O O . TYR A 1 511 ? -9.650 -0.935 17.428 1.00 98.38 511 TYR A O 1
ATOM 3775 N N . ALA A 1 512 ? -7.974 -1.747 18.677 1.00 98.12 512 ALA A N 1
ATOM 3776 C CA . ALA A 1 512 ? -8.643 -1.500 19.952 1.00 98.12 512 ALA A CA 1
ATOM 3777 C C . ALA A 1 512 ? -9.004 -0.018 20.158 1.00 98.12 512 ALA A C 1
ATOM 3779 O O . ALA A 1 512 ? -10.034 0.277 20.764 1.00 98.12 512 ALA A O 1
ATOM 3780 N N . ALA A 1 513 ? -8.201 0.925 19.654 1.00 98.19 513 ALA A N 1
ATOM 3781 C CA . ALA A 1 513 ? -8.538 2.347 19.689 1.00 98.19 513 ALA A CA 1
ATOM 3782 C C . ALA A 1 513 ? -9.771 2.678 18.836 1.00 98.19 513 ALA A C 1
ATOM 3784 O O . ALA A 1 513 ? -10.673 3.364 19.317 1.00 98.19 513 ALA A O 1
ATOM 3785 N N . GLN A 1 514 ? -9.848 2.158 17.606 1.00 98.12 514 GLN A N 1
ATOM 3786 C CA . GLN A 1 514 ? -11.009 2.343 16.723 1.00 98.12 514 GLN A CA 1
ATOM 3787 C C . GLN A 1 514 ? -12.273 1.711 17.336 1.00 98.12 514 GLN A C 1
ATOM 3789 O O . GLN A 1 514 ? -13.327 2.349 17.363 1.00 98.12 514 GLN A O 1
ATOM 3794 N N . ALA A 1 515 ? -12.146 0.535 17.962 1.00 98.25 515 ALA A N 1
ATOM 3795 C CA . ALA A 1 515 ? -13.228 -0.117 18.701 1.00 98.25 515 ALA A CA 1
ATOM 3796 C C . ALA A 1 515 ? -13.715 0.694 19.922 1.00 98.25 515 ALA A C 1
ATOM 3798 O O . ALA A 1 515 ? -14.927 0.800 20.151 1.00 98.25 515 ALA A O 1
ATOM 3799 N N . ARG A 1 516 ? -12.800 1.306 20.695 1.00 97.62 516 ARG A N 1
ATOM 3800 C CA . ARG A 1 516 ? -13.149 2.221 21.803 1.00 97.62 516 ARG A CA 1
ATOM 3801 C C . ARG A 1 516 ? -13.871 3.465 21.290 1.00 97.62 516 ARG A C 1
ATOM 3803 O O . ARG A 1 516 ? -14.930 3.797 21.819 1.00 97.62 516 ARG A O 1
ATOM 3810 N N . HIS A 1 517 ? -13.353 4.103 20.240 1.00 97.06 517 HIS A N 1
ATOM 3811 C CA . HIS A 1 517 ? -13.965 5.297 19.656 1.00 97.06 517 HIS A CA 1
ATOM 3812 C C . HIS A 1 517 ? -15.378 5.009 19.147 1.00 97.06 517 HIS A C 1
ATOM 3814 O O . HIS A 1 517 ? -16.309 5.715 19.522 1.00 97.06 517 HIS A O 1
ATOM 3820 N N . ALA A 1 518 ? -15.558 3.922 18.389 1.00 96.75 518 ALA A N 1
ATOM 3821 C CA . ALA A 1 518 ? -16.864 3.501 17.888 1.00 96.75 518 ALA A CA 1
ATOM 3822 C C . ALA A 1 518 ? -17.869 3.214 19.015 1.00 96.75 518 ALA A C 1
ATOM 3824 O O . ALA A 1 518 ? -19.041 3.579 18.925 1.00 96.75 518 ALA A O 1
ATOM 3825 N N . THR A 1 519 ? -17.404 2.613 20.116 1.00 96.44 519 THR A N 1
ATOM 3826 C CA . THR A 1 519 ? -18.228 2.385 21.314 1.00 96.44 519 THR A CA 1
ATOM 3827 C C . THR A 1 519 ? -18.621 3.703 21.995 1.00 96.44 519 THR A C 1
ATOM 3829 O O . THR A 1 519 ? -19.738 3.819 22.493 1.00 96.44 519 THR A O 1
ATOM 3832 N N . ARG A 1 520 ? -17.732 4.707 22.010 1.00 95.81 520 ARG A N 1
ATOM 3833 C CA . ARG A 1 520 ? -17.964 6.014 22.648 1.00 95.81 520 ARG A CA 1
ATOM 3834 C C . ARG A 1 520 ? -18.827 6.961 21.804 1.00 95.81 520 ARG A C 1
ATOM 3836 O O . ARG A 1 520 ? -19.561 7.762 22.376 1.00 95.81 520 ARG A O 1
ATOM 3843 N N . THR A 1 521 ? -18.735 6.911 20.475 1.00 94.44 521 THR A N 1
ATOM 3844 C CA . THR A 1 521 ? -19.508 7.779 19.561 1.00 94.44 521 THR A CA 1
ATOM 3845 C C . THR A 1 521 ? -20.805 7.148 19.061 1.00 94.44 521 THR A C 1
ATOM 3847 O O . THR A 1 521 ? -21.667 7.863 18.555 1.00 94.44 521 THR A O 1
ATOM 3850 N N . GLY A 1 522 ? -20.944 5.822 19.160 1.00 94.19 522 GLY A N 1
ATOM 3851 C CA . GLY A 1 522 ? -22.045 5.075 18.549 1.00 94.19 522 GLY A CA 1
ATOM 3852 C C . GLY A 1 522 ? -21.948 4.955 17.022 1.00 94.19 522 GLY A C 1
ATOM 3853 O O . GLY A 1 522 ? -22.898 4.488 16.399 1.00 94.19 522 GLY A O 1
ATOM 3854 N N . GLN A 1 523 ? -20.830 5.369 16.413 1.00 91.75 523 GLN A N 1
ATOM 3855 C CA . GLN A 1 523 ? -20.607 5.334 14.963 1.00 91.75 523 GLN A CA 1
ATOM 3856 C C . GLN A 1 523 ? -19.540 4.293 14.589 1.00 91.75 523 GLN A C 1
ATOM 3858 O O . GLN A 1 523 ? -18.550 4.166 15.307 1.00 91.75 523 GLN A O 1
ATOM 3863 N N . PRO A 1 524 ? -19.674 3.554 13.472 1.00 94.19 524 PRO A N 1
ATOM 3864 C CA . PRO A 1 524 ? -18.604 2.693 12.966 1.00 94.19 524 PRO A CA 1
ATOM 3865 C C . PRO A 1 524 ? -17.333 3.493 12.634 1.00 94.19 524 PRO A C 1
ATOM 3867 O O . PRO A 1 524 ? -17.414 4.552 12.018 1.00 94.19 524 PRO A O 1
ATOM 3870 N N . VAL A 1 525 ? -16.155 2.968 12.993 1.00 96.56 525 VAL A N 1
ATOM 3871 C CA . VAL A 1 525 ? -14.849 3.619 12.768 1.00 96.56 525 VAL A CA 1
ATOM 3872 C C . VAL A 1 525 ? -13.913 2.658 12.043 1.00 96.56 525 VAL A C 1
ATOM 3874 O O . VAL A 1 525 ? -13.653 1.566 12.536 1.00 96.56 525 VAL A O 1
ATOM 3877 N N . ALA A 1 526 ? -13.396 3.074 10.888 1.00 97.56 526 ALA A N 1
ATOM 3878 C CA . ALA A 1 526 ? -12.394 2.340 10.121 1.00 97.56 526 ALA A CA 1
ATOM 3879 C C . ALA A 1 526 ? -11.563 3.340 9.307 1.00 97.56 526 ALA A C 1
ATOM 3881 O O . ALA A 1 526 ? -12.089 3.963 8.386 1.00 97.56 526 ALA A O 1
ATOM 3882 N N . LEU A 1 527 ? -10.296 3.533 9.680 1.00 95.25 527 LEU A N 1
ATOM 3883 C CA . LEU A 1 527 ? -9.461 4.645 9.212 1.00 95.25 527 LEU A CA 1
ATOM 3884 C C . LEU A 1 527 ? -8.283 4.147 8.362 1.00 95.25 527 LEU A C 1
ATOM 3886 O O . LEU A 1 527 ? -7.431 3.403 8.853 1.00 95.25 527 LEU A O 1
ATOM 3890 N N . GLY A 1 528 ? -8.234 4.568 7.099 1.00 94.12 528 GLY A N 1
ATOM 3891 C CA . GLY A 1 528 ? -7.247 4.122 6.114 1.00 94.12 528 GLY A CA 1
ATOM 3892 C C . GLY A 1 528 ? -6.706 5.245 5.227 1.00 94.12 528 GLY A C 1
ATOM 3893 O O . GLY A 1 528 ? -7.013 6.426 5.422 1.00 94.12 528 GLY A O 1
ATOM 3894 N N . ALA A 1 529 ? -5.895 4.848 4.252 1.00 93.12 529 ALA A N 1
ATOM 3895 C CA . ALA A 1 529 ? -5.374 5.671 3.168 1.00 93.12 529 ALA A CA 1
ATOM 3896 C C . ALA A 1 529 ? -6.275 5.518 1.927 1.00 93.12 529 ALA A C 1
ATOM 3898 O O . ALA A 1 529 ? -6.313 4.447 1.320 1.00 93.12 529 ALA A O 1
ATOM 3899 N N . GLU A 1 530 ? -7.012 6.566 1.552 1.00 93.31 530 GLU A N 1
ATOM 3900 C CA . GLU A 1 530 ? -8.074 6.496 0.541 1.00 93.31 530 GLU A CA 1
ATOM 3901 C C . GLU A 1 530 ? -7.916 7.483 -0.613 1.00 93.31 530 GLU A C 1
ATOM 3903 O O . GLU A 1 530 ? -7.705 8.681 -0.419 1.00 93.31 530 GLU A O 1
ATOM 3908 N N . ALA A 1 531 ? -8.151 6.984 -1.827 1.00 89.19 531 ALA A N 1
ATOM 3909 C CA . ALA A 1 531 ? -8.339 7.805 -3.015 1.00 89.19 531 ALA A CA 1
ATOM 3910 C C . ALA A 1 531 ? -9.777 8.346 -3.054 1.00 89.19 531 ALA A C 1
ATOM 3912 O O . ALA A 1 531 ? -10.734 7.573 -3.035 1.00 89.19 531 ALA A O 1
ATOM 3913 N N . ILE A 1 532 ? -9.938 9.667 -3.142 1.00 90.31 532 ILE A N 1
ATOM 3914 C CA . ILE A 1 532 ? -11.236 10.343 -2.995 1.00 90.31 532 ILE A CA 1
ATOM 3915 C C . ILE A 1 532 ? -11.733 10.999 -4.297 1.00 90.31 532 ILE A C 1
ATOM 3917 O O . ILE A 1 532 ? -11.048 11.017 -5.325 1.00 90.31 532 ILE A O 1
ATOM 3921 N N . ASP A 1 533 ? -12.972 11.488 -4.258 1.00 90.31 533 ASP A N 1
ATOM 3922 C CA . ASP A 1 533 ? -13.766 12.013 -5.380 1.00 90.31 533 ASP A CA 1
ATOM 3923 C C . ASP A 1 533 ? -13.653 13.537 -5.586 1.00 90.31 533 ASP A C 1
ATOM 3925 O O . ASP A 1 533 ? -14.236 14.091 -6.518 1.00 90.31 533 ASP A O 1
ATOM 3929 N N . ARG A 1 534 ? -12.863 14.216 -4.750 1.00 86.69 534 ARG A N 1
ATOM 3930 C CA . ARG A 1 534 ? -12.612 15.664 -4.776 1.00 86.69 534 ARG A CA 1
ATOM 3931 C C . ARG A 1 534 ? -11.180 15.984 -4.363 1.00 86.69 534 ARG A C 1
ATOM 3933 O O . ARG A 1 534 ? -10.543 15.180 -3.686 1.00 86.69 534 ARG A O 1
ATOM 3940 N N . ALA A 1 535 ? -10.679 17.165 -4.729 1.00 82.81 535 ALA A N 1
ATOM 3941 C CA . ALA A 1 535 ? -9.390 17.668 -4.242 1.00 82.81 535 ALA A CA 1
ATOM 3942 C C . ALA A 1 535 ? -9.332 17.615 -2.694 1.00 82.81 535 ALA A C 1
ATOM 3944 O O . ALA A 1 535 ? -10.343 17.930 -2.061 1.00 82.81 535 ALA A O 1
ATOM 3945 N N . PRO A 1 536 ? -8.202 17.214 -2.077 1.00 87.81 536 PRO A N 1
ATOM 3946 C CA . PRO A 1 536 ? -6.876 16.958 -2.660 1.00 87.81 536 PRO A CA 1
ATOM 3947 C C . PRO A 1 536 ? -6.677 15.548 -3.266 1.00 87.81 536 PRO A C 1
ATOM 3949 O O . PRO A 1 536 ? -5.546 15.111 -3.451 1.00 87.81 536 PRO A O 1
ATOM 3952 N N . TRP A 1 537 ? -7.758 14.837 -3.603 1.00 85.19 537 TRP A N 1
ATOM 3953 C CA . TRP A 1 537 ? -7.798 13.533 -4.292 1.00 85.19 537 TRP A CA 1
ATOM 3954 C C . TRP A 1 537 ? -7.285 12.330 -3.491 1.00 85.19 537 TRP A C 1
ATOM 3956 O O . TRP A 1 537 ? -7.581 11.194 -3.861 1.00 85.19 537 TRP A O 1
ATOM 3966 N N . PHE A 1 538 ? -6.629 12.558 -2.353 1.00 88.94 538 PHE A N 1
ATOM 3967 C CA . PHE A 1 538 ? -6.247 11.520 -1.400 1.00 88.94 538 PHE A CA 1
ATOM 3968 C C . PHE A 1 538 ? -6.468 11.966 0.057 1.00 88.94 538 PHE A C 1
ATOM 3970 O O . PHE A 1 538 ? -6.297 13.146 0.377 1.00 88.94 538 PHE A O 1
ATOM 3977 N N . SER A 1 539 ? -6.819 11.021 0.935 1.00 93.75 539 SER A N 1
ATOM 3978 C CA . SER A 1 539 ? -6.981 11.205 2.384 1.00 93.75 539 SER A CA 1
ATOM 3979 C C . SER A 1 539 ? -6.197 10.150 3.165 1.00 93.75 539 SER A C 1
ATOM 3981 O O . SER A 1 539 ? -6.309 8.958 2.891 1.00 93.75 539 SER A O 1
ATOM 3983 N N . TYR A 1 540 ? -5.450 10.581 4.180 1.00 94.88 540 TYR A N 1
ATOM 3984 C CA . TYR A 1 540 ? -4.849 9.722 5.198 1.00 94.88 540 TYR A CA 1
ATOM 3985 C C . TYR A 1 540 ? -5.618 9.907 6.503 1.00 94.88 540 TYR A C 1
ATOM 3987 O O . TYR A 1 540 ? -5.465 10.932 7.169 1.00 94.88 540 TYR A O 1
ATOM 3995 N N . SER A 1 541 ? -6.441 8.930 6.885 1.00 95.19 541 SER A N 1
ATOM 3996 C CA . SER A 1 541 ? -7.128 8.921 8.180 1.00 95.19 541 SER A CA 1
ATOM 3997 C C . SER A 1 541 ? -6.367 8.043 9.177 1.00 95.19 541 SER A C 1
ATOM 3999 O O . SER A 1 541 ? -6.157 6.856 8.942 1.00 95.19 541 SER A O 1
ATOM 4001 N N . THR A 1 542 ? -5.949 8.628 10.302 1.00 95.31 542 THR A N 1
ATOM 4002 C CA . THR A 1 542 ? -5.048 8.002 11.289 1.00 95.31 542 THR A CA 1
ATOM 4003 C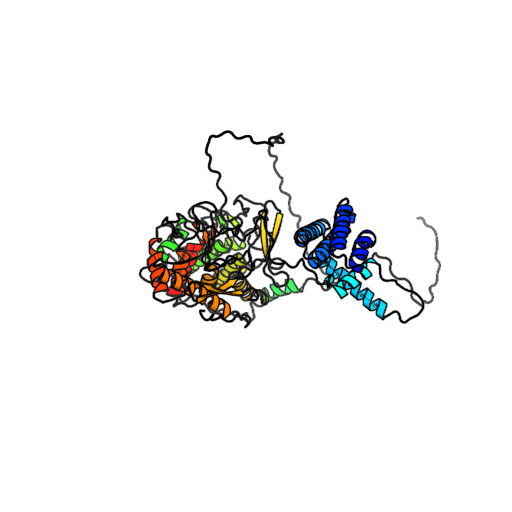 C . THR A 1 542 ? -5.659 7.987 12.693 1.00 95.31 542 THR A C 1
ATOM 4005 O O . THR A 1 542 ? -6.455 8.860 13.048 1.00 95.31 542 THR A O 1
ATOM 4008 N N . VAL A 1 543 ? -5.266 7.014 13.525 1.00 96.62 543 VAL A N 1
ATOM 4009 C CA . VAL A 1 543 ? -5.658 6.974 14.951 1.00 96.62 543 VAL A CA 1
ATOM 4010 C C . VAL A 1 543 ? -4.934 8.062 15.749 1.00 96.62 543 VAL A C 1
ATOM 4012 O O . VAL A 1 543 ? -5.553 8.739 16.570 1.00 96.62 543 VAL A O 1
ATOM 4015 N N . TYR A 1 544 ? -3.637 8.259 15.498 1.00 95.31 544 TYR A N 1
ATOM 4016 C CA . TYR A 1 544 ? -2.835 9.323 16.102 1.00 95.31 544 TYR A CA 1
ATOM 4017 C C . TYR A 1 544 ? -1.637 9.663 15.209 1.00 95.31 544 TYR A C 1
ATOM 4019 O O . TYR A 1 544 ? -0.879 8.768 14.836 1.00 95.31 544 TYR A O 1
ATOM 4027 N N . ALA A 1 545 ? -1.447 10.944 14.889 1.00 92.19 545 ALA A N 1
ATOM 4028 C CA . ALA A 1 545 ? -0.321 11.422 14.087 1.00 92.19 545 ALA A CA 1
ATOM 4029 C C . ALA A 1 545 ? -0.008 12.898 14.383 1.00 92.19 545 ALA A C 1
ATOM 4031 O O . ALA A 1 545 ? -0.917 13.711 14.550 1.00 92.19 545 ALA A O 1
ATOM 4032 N N . GLY A 1 546 ? 1.279 13.264 14.434 1.00 87.38 546 GLY A N 1
ATOM 4033 C CA . GLY A 1 546 ? 1.717 14.659 14.607 1.00 87.38 546 GLY A CA 1
ATOM 4034 C C . GLY A 1 546 ? 1.147 15.365 15.847 1.00 87.38 546 GLY A C 1
ATOM 4035 O O . GLY A 1 546 ? 0.778 16.532 15.763 1.00 87.38 546 GLY A O 1
ATOM 4036 N N . GLY A 1 547 ? 1.005 14.651 16.970 1.00 90.06 547 GLY A N 1
ATOM 4037 C CA . GLY A 1 547 ? 0.430 15.173 18.219 1.00 90.06 547 GLY A CA 1
ATOM 4038 C C . GLY A 1 547 ? -1.103 15.106 18.318 1.00 90.06 547 GLY A C 1
ATOM 4039 O O . GLY A 1 547 ? -1.655 15.333 19.394 1.00 90.06 547 GLY A O 1
ATOM 4040 N N . GLN A 1 548 ? -1.800 14.762 17.230 1.00 93.31 548 GLN A N 1
ATOM 4041 C CA . GLN A 1 548 ? -3.257 14.813 17.133 1.00 93.31 548 GLN A CA 1
ATOM 4042 C C . GLN A 1 548 ? -3.875 13.410 17.023 1.00 93.31 548 GLN A C 1
ATOM 4044 O O . GLN A 1 548 ? -3.565 12.645 16.108 1.00 93.31 548 GLN A O 1
ATOM 4049 N N . ALA A 1 549 ? -4.813 13.102 17.922 1.00 95.69 549 ALA A N 1
ATOM 4050 C CA . ALA A 1 549 ? -5.692 11.941 17.796 1.00 95.69 549 ALA A CA 1
ATOM 4051 C C . ALA A 1 549 ? -6.721 12.152 16.675 1.00 95.69 549 ALA A C 1
ATOM 4053 O O . ALA A 1 549 ? -7.207 13.267 16.473 1.00 95.69 549 ALA A O 1
ATOM 4054 N N . TRP A 1 550 ? -7.085 11.075 15.978 1.00 95.44 550 TRP A N 1
ATOM 4055 C CA . TRP A 1 550 ? -8.104 11.085 14.922 1.00 95.44 550 TRP A CA 1
ATOM 4056 C C . TRP A 1 550 ? -7.778 12.072 13.786 1.00 95.44 550 TRP A C 1
ATOM 4058 O O . TRP A 1 550 ? -8.666 12.709 13.209 1.00 95.44 550 TRP A O 1
ATOM 4068 N N . LYS A 1 551 ? -6.488 12.244 13.472 1.00 94.88 551 LYS A N 1
ATOM 4069 C CA . LYS A 1 551 ? -6.025 13.156 12.422 1.00 94.88 551 LYS A CA 1
ATOM 4070 C C . LYS A 1 551 ? -6.358 12.585 11.042 1.00 94.88 551 LYS A C 1
ATOM 4072 O O . LYS A 1 551 ? -5.909 11.491 10.696 1.00 94.88 551 LYS A O 1
ATOM 4077 N N . ALA A 1 552 ? -7.112 13.358 10.266 1.00 95.00 552 ALA A N 1
ATOM 4078 C CA . ALA A 1 552 ? -7.220 13.212 8.820 1.00 95.00 552 ALA A CA 1
ATOM 4079 C C . ALA A 1 552 ? -6.357 14.293 8.149 1.00 95.00 552 ALA A C 1
ATOM 4081 O O . ALA A 1 552 ? -6.250 15.405 8.674 1.00 95.00 552 ALA A O 1
ATOM 4082 N N . ALA A 1 553 ? -5.686 13.944 7.053 1.00 92.12 553 ALA A N 1
ATOM 4083 C CA . ALA A 1 553 ? -4.705 14.795 6.379 1.00 92.12 553 ALA A CA 1
ATOM 4084 C C . ALA A 1 553 ? -4.533 14.420 4.900 1.00 92.12 553 ALA A C 1
ATOM 4086 O O . ALA A 1 553 ? -5.003 13.367 4.465 1.00 92.12 553 ALA A O 1
ATOM 4087 N N . SER A 1 554 ? -3.810 15.247 4.142 1.00 87.56 554 SER A N 1
ATOM 4088 C CA . SER A 1 554 ? -3.360 14.925 2.783 1.00 87.56 554 SER A CA 1
ATOM 4089 C C . SER A 1 554 ? -1.828 14.829 2.689 1.00 87.56 554 SER A C 1
ATOM 4091 O O . SER A 1 554 ? -1.128 14.759 3.701 1.00 87.56 554 SER A O 1
ATOM 4093 N N . TYR A 1 555 ? -1.293 14.820 1.464 1.00 78.75 555 TYR A N 1
ATOM 4094 C CA . TYR A 1 555 ? 0.144 14.766 1.154 1.00 78.75 555 TYR A CA 1
ATOM 4095 C C . TYR A 1 555 ? 0.946 15.994 1.634 1.00 78.75 555 TYR A C 1
ATOM 4097 O O . TYR A 1 555 ? 2.164 16.016 1.502 1.00 78.75 555 TYR A O 1
ATOM 4105 N N . ASP A 1 556 ? 0.295 17.025 2.169 1.00 77.31 556 ASP A N 1
ATOM 4106 C CA . ASP A 1 556 ? 0.909 18.198 2.806 1.00 77.31 556 ASP A CA 1
ATOM 4107 C C . ASP A 1 556 ? 1.052 18.043 4.336 1.00 77.31 556 ASP A C 1
ATOM 4109 O O . ASP A 1 556 ? 1.504 18.962 5.023 1.00 77.31 556 ASP A O 1
ATOM 4113 N N . VAL A 1 557 ? 0.631 16.886 4.866 1.00 83.56 557 VAL A N 1
ATOM 4114 C CA . VAL A 1 557 ? 0.495 16.516 6.285 1.00 83.56 557 VAL A CA 1
ATOM 4115 C C . VAL A 1 557 ? -0.331 17.484 7.146 1.00 83.56 557 VAL A C 1
ATOM 4117 O O . VAL A 1 557 ? -0.332 17.352 8.376 1.00 83.56 557 VAL A O 1
ATOM 4120 N N . GLN A 1 558 ? -1.064 18.424 6.543 1.00 86.12 558 GLN A N 1
ATOM 4121 C CA . GLN A 1 558 ? -1.914 19.362 7.276 1.00 86.12 558 GLN A CA 1
ATOM 4122 C C . GLN A 1 558 ? -3.189 18.667 7.754 1.00 86.12 558 GLN A C 1
ATOM 4124 O O . GLN A 1 558 ? -3.675 17.725 7.133 1.00 86.12 558 GLN A O 1
ATOM 4129 N N . ALA A 1 559 ? -3.707 19.089 8.906 1.00 92.12 559 ALA A N 1
ATOM 4130 C CA . ALA A 1 559 ? -4.900 18.484 9.484 1.00 92.12 559 ALA A CA 1
ATOM 4131 C C . ALA A 1 559 ? -6.168 19.053 8.831 1.00 92.12 559 ALA A C 1
ATOM 4133 O O . ALA A 1 559 ? -6.503 20.216 9.047 1.00 92.12 559 ALA A O 1
ATOM 4134 N N . ASP A 1 560 ? -6.902 18.216 8.099 1.00 93.56 560 ASP A N 1
ATOM 4135 C CA . ASP A 1 560 ? -8.210 18.548 7.531 1.00 93.56 560 ASP A CA 1
ATOM 4136 C C . ASP A 1 560 ? -9.232 17.475 7.927 1.00 93.56 560 ASP A C 1
ATOM 4138 O O . ASP A 1 560 ? -9.261 16.360 7.402 1.00 93.56 560 ASP A O 1
ATOM 4142 N N . ALA A 1 561 ? -10.102 17.828 8.875 1.00 93.12 561 ALA A N 1
ATOM 4143 C CA . ALA A 1 561 ? -11.159 16.946 9.358 1.00 93.12 561 ALA A CA 1
ATOM 4144 C C . ALA A 1 561 ? -12.234 16.647 8.295 1.00 93.12 561 ALA A C 1
ATOM 4146 O O . ALA A 1 561 ? -12.928 15.640 8.416 1.00 93.12 561 ALA A O 1
ATOM 4147 N N . THR A 1 562 ? -12.368 17.461 7.240 1.00 93.12 562 THR A N 1
ATOM 4148 C CA . THR A 1 562 ? -13.342 17.226 6.157 1.00 93.12 562 THR A CA 1
ATOM 4149 C C . THR A 1 562 ? -12.961 16.051 5.251 1.00 93.12 562 THR A C 1
ATOM 4151 O O . THR A 1 562 ? -13.809 15.550 4.503 1.00 93.12 562 THR A O 1
ATOM 4154 N N . LEU A 1 563 ? -11.710 15.582 5.358 1.00 93.81 563 LEU A N 1
ATOM 4155 C CA . LEU A 1 563 ? -11.184 14.394 4.689 1.00 93.81 563 LEU A CA 1
ATOM 4156 C C . LEU A 1 563 ? -11.386 13.100 5.496 1.00 93.81 563 LEU A C 1
ATOM 4158 O O . LEU A 1 563 ? -11.041 12.031 4.987 1.00 93.81 563 LEU A O 1
ATOM 4162 N N . ARG A 1 564 ? -11.913 13.152 6.733 1.00 94.19 564 ARG A N 1
ATOM 4163 C CA . ARG A 1 564 ? -12.090 11.951 7.567 1.00 94.19 564 ARG A CA 1
ATOM 4164 C C . ARG A 1 564 ? -13.219 11.066 7.024 1.00 94.19 564 ARG A C 1
ATOM 4166 O O . ARG A 1 564 ? -14.324 11.537 6.744 1.00 94.19 564 ARG A O 1
ATOM 4173 N N . ILE A 1 565 ? -12.910 9.782 6.848 1.00 93.81 565 ILE A N 1
ATOM 4174 C CA . ILE A 1 565 ? -13.727 8.800 6.122 1.00 93.81 565 ILE A CA 1
ATOM 4175 C C . ILE A 1 565 ? -13.848 7.510 6.938 1.00 93.81 565 ILE A C 1
ATOM 4177 O O . ILE A 1 565 ? -12.860 7.023 7.486 1.00 93.81 565 ILE A O 1
ATOM 4181 N N . PHE A 1 566 ? -15.044 6.918 6.949 1.00 97.56 566 PHE A N 1
ATOM 4182 C CA . PHE A 1 566 ? -15.225 5.492 7.216 1.00 97.56 566 PHE A CA 1
ATOM 4183 C C . PHE A 1 566 ? -14.841 4.708 5.955 1.00 97.56 566 PHE A C 1
ATOM 4185 O O . PHE A 1 566 ? -15.574 4.737 4.962 1.00 97.56 566 PHE A O 1
ATOM 4192 N N . SER A 1 567 ? -13.693 4.031 5.989 1.00 98.38 567 SER A N 1
ATOM 4193 C CA . SER A 1 567 ? -13.177 3.223 4.880 1.00 98.38 567 SER A CA 1
ATOM 4194 C C . SER A 1 567 ? -13.829 1.840 4.836 1.00 98.38 567 SER A C 1
ATOM 4196 O O . SER A 1 567 ? -13.785 1.079 5.809 1.00 98.38 567 SER A O 1
ATOM 4198 N N . ALA A 1 568 ? -14.373 1.471 3.675 1.00 98.50 568 ALA A N 1
ATOM 4199 C CA . ALA A 1 568 ? -14.905 0.135 3.435 1.00 98.50 568 ALA A CA 1
ATOM 4200 C C . ALA A 1 568 ? -13.791 -0.930 3.400 1.00 98.50 568 ALA A C 1
ATOM 4202 O O . ALA A 1 568 ? -13.948 -1.983 4.025 1.00 98.50 568 ALA A O 1
ATOM 4203 N N . LYS A 1 569 ? -12.647 -0.662 2.743 1.00 98.25 569 LYS A N 1
ATOM 4204 C CA . LYS A 1 569 ? -11.524 -1.621 2.682 1.00 98.25 569 LYS A CA 1
ATOM 4205 C C . LYS A 1 569 ? -10.897 -1.858 4.056 1.00 98.25 569 LYS A C 1
ATOM 4207 O O . LYS A 1 569 ? -10.572 -3.001 4.376 1.00 98.25 569 LYS A O 1
ATOM 4212 N N . THR A 1 570 ? -10.774 -0.825 4.893 1.00 98.69 570 THR A N 1
ATOM 4213 C CA . THR A 1 570 ? -10.250 -0.952 6.261 1.00 98.69 570 THR A CA 1
ATOM 4214 C C . THR A 1 570 ? -11.241 -1.686 7.160 1.00 98.69 570 THR A C 1
ATOM 4216 O O . THR A 1 570 ? -10.836 -2.568 7.911 1.00 98.69 570 THR A O 1
ATOM 4219 N N . ALA A 1 571 ? -12.541 -1.391 7.055 1.00 98.81 571 ALA A N 1
ATOM 4220 C CA . ALA A 1 571 ? -13.573 -2.082 7.825 1.00 98.81 571 ALA A CA 1
ATOM 4221 C C . ALA A 1 571 ? -13.619 -3.590 7.516 1.00 98.81 571 ALA A C 1
ATOM 4223 O O . ALA A 1 571 ? -13.716 -4.408 8.431 1.00 98.81 571 ALA A O 1
ATOM 4224 N N . ILE A 1 572 ? -13.497 -3.963 6.238 1.00 98.88 572 ILE A N 1
ATOM 4225 C CA . ILE A 1 572 ? -13.449 -5.364 5.797 1.00 98.88 572 ILE A CA 1
ATOM 4226 C C . ILE A 1 572 ? -12.113 -6.020 6.190 1.00 98.88 572 ILE A C 1
ATOM 4228 O O . ILE A 1 572 ? -12.112 -7.148 6.677 1.00 98.88 572 ILE A O 1
ATOM 4232 N N . GLY A 1 573 ? -10.987 -5.310 6.068 1.00 98.69 573 GLY A N 1
ATOM 4233 C CA . GLY A 1 573 ? -9.673 -5.796 6.499 1.00 98.69 573 GLY A CA 1
ATOM 4234 C C . GLY A 1 573 ? -9.603 -6.096 8.001 1.00 98.69 573 GLY A C 1
ATOM 4235 O O . GLY A 1 573 ? -9.172 -7.181 8.395 1.00 98.69 573 GLY A O 1
ATOM 4236 N N . TRP A 1 574 ? -10.124 -5.204 8.851 1.00 98.69 574 TRP A N 1
ATOM 4237 C CA . TRP A 1 574 ? -10.255 -5.473 10.287 1.00 98.69 574 TRP A CA 1
ATOM 4238 C C . TRP A 1 574 ? -11.237 -6.611 10.592 1.00 98.69 574 TRP A C 1
ATOM 4240 O O . TRP A 1 574 ? -10.979 -7.398 11.501 1.00 98.69 574 TRP A O 1
ATOM 4250 N N . ALA A 1 575 ? -12.312 -6.769 9.813 1.00 98.62 575 ALA A N 1
ATOM 4251 C CA . ALA A 1 575 ? -13.229 -7.904 9.950 1.00 98.62 575 ALA A CA 1
ATOM 4252 C C . ALA A 1 575 ? -12.624 -9.262 9.530 1.00 98.62 575 ALA A C 1
ATOM 4254 O O . ALA A 1 575 ? -13.101 -10.315 9.967 1.00 98.62 575 ALA A O 1
ATOM 4255 N N . ALA A 1 576 ? -11.573 -9.257 8.703 1.00 98.44 576 ALA A N 1
ATOM 4256 C CA . ALA A 1 576 ? -10.776 -10.444 8.409 1.00 98.44 576 ALA A CA 1
ATOM 4257 C C . ALA A 1 576 ? -9.750 -10.730 9.513 1.00 98.44 576 ALA A C 1
ATOM 4259 O O . ALA A 1 576 ? -9.654 -11.874 9.958 1.00 98.44 576 ALA A O 1
ATOM 4260 N N . ALA A 1 577 ? -9.022 -9.713 9.983 1.00 97.75 577 ALA A N 1
ATOM 4261 C CA . ALA A 1 577 ? -7.999 -9.859 11.020 1.00 97.75 577 ALA A CA 1
ATOM 4262 C C . ALA A 1 577 ? -8.581 -10.266 12.391 1.00 97.75 577 ALA A C 1
ATOM 4264 O O . ALA A 1 577 ? -8.036 -11.151 13.050 1.00 97.75 577 ALA A O 1
ATOM 4265 N N . PHE A 1 578 ? -9.711 -9.677 12.792 1.00 98.06 578 PHE A N 1
ATOM 4266 C CA . PHE A 1 578 ? -10.370 -9.915 14.080 1.00 98.06 578 PHE A CA 1
ATOM 4267 C C . PHE A 1 578 ? -11.693 -10.691 13.922 1.00 98.06 578 PHE A C 1
ATOM 4269 O O . PHE A 1 578 ? -12.214 -10.876 12.822 1.00 98.06 578 PHE A O 1
ATOM 4276 N N . ASN A 1 579 ? -12.237 -11.206 15.031 1.00 95.81 579 ASN A N 1
ATOM 4277 C CA . ASN A 1 579 ? -13.446 -12.047 15.040 1.00 95.81 579 ASN A CA 1
ATOM 4278 C C . ASN A 1 579 ? -14.339 -11.783 16.270 1.00 95.81 579 ASN A C 1
ATOM 4280 O O . ASN A 1 579 ? -14.880 -12.709 16.874 1.00 95.81 579 ASN A O 1
ATOM 4284 N N . ASP A 1 580 ? -14.460 -10.518 16.670 1.00 97.25 580 ASP A N 1
ATOM 4285 C CA . ASP A 1 580 ? -15.330 -10.075 17.763 1.00 97.25 580 ASP A CA 1
ATOM 4286 C C . ASP A 1 580 ? -16.561 -9.283 17.258 1.00 97.25 580 ASP A C 1
ATOM 4288 O O . ASP A 1 580 ? -16.813 -9.158 16.056 1.00 97.25 580 ASP A O 1
ATOM 4292 N N . ARG A 1 581 ? -17.365 -8.753 18.189 1.00 96.31 581 ARG A N 1
ATOM 4293 C CA . ARG A 1 581 ? -18.598 -7.999 17.893 1.00 96.31 581 ARG A CA 1
ATOM 4294 C C . ARG A 1 581 ? -18.373 -6.712 17.084 1.00 96.31 581 ARG A C 1
ATOM 4296 O O . ARG A 1 581 ? -19.246 -6.335 16.308 1.00 96.31 581 ARG A O 1
ATOM 4303 N N . HIS A 1 582 ? -17.240 -6.033 17.262 1.00 97.50 582 HIS A N 1
ATOM 4304 C CA . HIS A 1 582 ? -16.876 -4.829 16.520 1.00 97.50 582 HIS A CA 1
ATOM 4305 C C . HIS A 1 582 ? -16.436 -5.197 15.101 1.00 97.50 582 HIS A C 1
ATOM 4307 O O . HIS A 1 582 ? -16.987 -4.647 14.155 1.00 97.50 582 HIS A O 1
ATOM 4313 N N . ALA A 1 583 ? -15.575 -6.207 14.936 1.00 98.12 583 ALA A N 1
ATOM 4314 C CA . ALA A 1 583 ? -15.231 -6.782 13.630 1.00 98.12 583 ALA A CA 1
ATOM 4315 C C . ALA A 1 583 ? -16.483 -7.172 12.812 1.00 98.12 583 ALA A C 1
ATOM 4317 O O . ALA A 1 583 ? -16.613 -6.804 11.642 1.00 98.12 583 ALA A O 1
ATOM 4318 N N . ALA A 1 584 ? -17.456 -7.841 13.441 1.00 97.62 584 ALA A N 1
ATOM 4319 C CA . ALA A 1 584 ? -18.733 -8.170 12.805 1.00 97.62 584 ALA A CA 1
ATOM 4320 C C . ALA A 1 584 ? -19.551 -6.918 12.418 1.00 97.62 584 ALA A C 1
ATOM 4322 O O . ALA A 1 584 ? -20.106 -6.856 11.319 1.00 97.62 584 ALA A O 1
ATOM 4323 N N . ALA A 1 585 ? -19.596 -5.900 13.286 1.00 98.00 585 ALA A N 1
ATOM 4324 C CA . ALA A 1 585 ? -20.271 -4.631 13.010 1.00 98.00 585 ALA A CA 1
ATOM 4325 C C . ALA A 1 585 ? -19.585 -3.811 11.899 1.00 98.00 585 ALA A C 1
ATOM 4327 O O . ALA A 1 585 ? -20.276 -3.137 11.135 1.00 98.00 585 ALA A O 1
ATOM 4328 N N . LEU A 1 586 ? -18.256 -3.892 11.759 1.00 98.56 586 LEU A N 1
ATOM 4329 C CA . LEU A 1 586 ? -17.505 -3.267 10.667 1.00 98.56 586 LEU A CA 1
ATOM 4330 C C . LEU A 1 586 ? -17.862 -3.894 9.314 1.00 98.56 586 LEU A C 1
ATOM 4332 O O . LEU A 1 586 ? -18.187 -3.160 8.383 1.00 98.56 586 LEU A O 1
ATOM 4336 N N . LEU A 1 587 ? -17.908 -5.227 9.213 1.00 98.56 587 LEU A N 1
ATOM 4337 C CA . LEU A 1 587 ? -18.343 -5.916 7.990 1.00 98.56 587 LEU A CA 1
ATOM 4338 C C . LEU A 1 587 ? -19.807 -5.604 7.638 1.00 98.56 587 LEU A C 1
ATOM 4340 O O . LEU A 1 587 ? -20.113 -5.272 6.492 1.00 98.56 587 LEU A O 1
ATOM 4344 N N . ALA A 1 588 ? -20.705 -5.665 8.628 1.00 97.94 588 ALA A N 1
ATOM 4345 C CA . ALA A 1 588 ? -22.116 -5.315 8.455 1.00 97.94 588 ALA A CA 1
ATOM 4346 C C . ALA A 1 588 ? -22.315 -3.835 8.076 1.00 97.94 588 ALA A C 1
ATOM 4348 O O . ALA A 1 588 ? -23.262 -3.498 7.370 1.00 97.94 588 ALA A O 1
ATOM 4349 N N . SER A 1 589 ? -21.399 -2.955 8.489 1.00 97.62 589 SER A N 1
ATOM 4350 C CA . SER A 1 589 ? -21.362 -1.561 8.046 1.00 97.62 589 SER A CA 1
ATOM 4351 C C . SER A 1 589 ? -20.856 -1.438 6.608 1.00 97.62 589 SER A C 1
ATOM 4353 O O . SER A 1 589 ? -21.454 -0.710 5.820 1.00 97.62 589 SER A O 1
ATOM 4355 N N . ALA A 1 590 ? -19.773 -2.132 6.254 1.00 98.12 590 ALA A N 1
ATOM 4356 C CA . ALA A 1 590 ? -19.089 -1.986 4.971 1.00 98.12 590 ALA A CA 1
ATOM 4357 C C . ALA A 1 590 ? -19.849 -2.596 3.783 1.00 98.12 590 ALA A C 1
ATOM 4359 O O . ALA A 1 590 ? -19.756 -2.078 2.672 1.00 98.12 590 ALA A O 1
ATOM 4360 N N . VAL A 1 591 ? -20.649 -3.648 4.001 1.00 98.00 591 VAL A N 1
ATOM 4361 C CA . VAL A 1 591 ? -21.401 -4.319 2.921 1.00 98.00 591 VAL A CA 1
ATOM 4362 C C . VAL A 1 591 ? -22.351 -3.375 2.163 1.00 98.00 591 VAL A C 1
ATOM 4364 O O . VAL A 1 591 ? -22.632 -3.617 0.993 1.00 98.00 591 VAL A O 1
ATOM 4367 N N . ARG A 1 592 ? -22.775 -2.250 2.766 1.00 97.25 592 ARG A N 1
ATOM 4368 C CA . ARG A 1 592 ? -23.609 -1.224 2.102 1.00 97.25 592 ARG A CA 1
ATOM 4369 C C . ARG A 1 592 ? -22.929 -0.513 0.924 1.00 97.25 592 ARG A C 1
ATOM 4371 O O . ARG A 1 592 ? -23.618 0.128 0.139 1.00 97.25 592 ARG A O 1
ATOM 4378 N N . PHE A 1 593 ? -21.602 -0.605 0.810 1.00 98.19 593 PHE A N 1
ATOM 4379 C CA . PHE A 1 593 ? -20.827 -0.020 -0.290 1.00 98.19 593 PHE A CA 1
ATOM 4380 C C . PHE A 1 593 ? -20.561 -1.008 -1.435 1.00 98.19 593 PHE A C 1
ATOM 4382 O O . PHE A 1 593 ? -19.976 -0.619 -2.447 1.00 98.19 593 PHE A O 1
ATOM 4389 N N . ALA A 1 594 ? -20.984 -2.271 -1.304 1.00 98.38 594 ALA A N 1
ATOM 4390 C CA . ALA A 1 594 ? -20.884 -3.259 -2.372 1.00 98.38 594 ALA A CA 1
ATOM 4391 C C . ALA A 1 594 ? -21.864 -2.920 -3.508 1.00 98.38 594 ALA A C 1
ATOM 4393 O O . ALA A 1 594 ? -23.081 -2.937 -3.321 1.00 98.38 594 ALA A O 1
ATOM 4394 N N . ARG A 1 595 ? -21.327 -2.624 -4.695 1.00 97.00 595 ARG A N 1
ATOM 4395 C CA . ARG A 1 595 ? -22.082 -2.365 -5.931 1.00 97.00 595 ARG A CA 1
ATOM 4396 C C . ARG A 1 595 ? -21.484 -3.142 -7.108 1.00 97.00 595 ARG A C 1
ATOM 4398 O O . ARG A 1 595 ? -20.433 -3.772 -6.976 1.00 97.00 595 ARG A O 1
ATOM 4405 N N . ASP A 1 596 ? -22.172 -3.140 -8.244 1.00 96.12 596 ASP A N 1
ATOM 4406 C CA . ASP A 1 596 ? -21.583 -3.645 -9.487 1.00 96.12 596 ASP A CA 1
ATOM 4407 C C . ASP A 1 596 ? -20.435 -2.728 -9.947 1.00 96.12 596 ASP A C 1
ATOM 4409 O O . ASP A 1 596 ? -20.485 -1.506 -9.770 1.00 96.12 596 ASP A O 1
ATOM 4413 N N . GLY A 1 597 ? -19.379 -3.328 -10.492 1.00 95.50 597 GLY A N 1
ATOM 4414 C CA . GLY A 1 597 ? -18.127 -2.651 -10.826 1.00 95.50 597 GLY A CA 1
ATOM 4415 C C . GLY A 1 597 ? -17.245 -2.274 -9.626 1.00 95.50 597 GLY A C 1
ATOM 4416 O O . GLY A 1 597 ? -16.373 -1.422 -9.794 1.00 95.50 597 GLY A O 1
ATOM 4417 N N . GLY A 1 598 ? -17.444 -2.873 -8.443 1.00 98.00 598 GLY A N 1
ATOM 4418 C CA . GLY A 1 598 ? -16.567 -2.730 -7.267 1.00 98.00 598 GLY A CA 1
ATOM 4419 C C . GLY A 1 598 ? -17.245 -2.255 -5.978 1.00 98.00 598 GLY A C 1
ATOM 4420 O O . GLY A 1 598 ? -18.291 -1.609 -6.001 1.00 98.00 598 GLY A O 1
ATOM 4421 N N . VAL A 1 599 ? -16.611 -2.524 -4.835 1.00 98.62 599 VAL A N 1
ATOM 4422 C CA . VAL A 1 599 ? -16.972 -1.934 -3.538 1.00 98.62 599 VAL A CA 1
ATOM 4423 C C . VAL A 1 599 ? -16.477 -0.486 -3.506 1.00 98.62 599 VAL A C 1
ATOM 4425 O O . VAL A 1 599 ? -15.301 -0.216 -3.769 1.00 98.62 599 VAL A O 1
ATOM 4428 N N . GLY A 1 600 ? -17.376 0.454 -3.210 1.00 98.00 600 GLY A N 1
ATOM 4429 C CA . GLY A 1 600 ? -17.045 1.875 -3.078 1.00 98.00 600 GLY A CA 1
ATOM 4430 C C . GLY A 1 600 ? -16.151 2.164 -1.868 1.00 98.00 600 GLY A C 1
ATOM 4431 O O . GLY A 1 600 ? -16.222 1.462 -0.863 1.00 98.00 600 GLY A O 1
ATOM 4432 N N . VAL A 1 601 ? -15.338 3.222 -1.958 1.00 96.56 601 VAL A N 1
ATOM 4433 C CA . VAL A 1 601 ? -14.346 3.614 -0.932 1.00 96.56 601 VAL A CA 1
ATOM 4434 C C . VAL A 1 601 ? -14.955 3.760 0.467 1.00 96.56 601 VAL A C 1
ATOM 4436 O O . VAL A 1 601 ? -14.366 3.303 1.447 1.00 96.56 601 VAL A O 1
ATOM 4439 N N . GLY A 1 602 ? -16.152 4.343 0.569 1.00 96.88 602 GLY A N 1
ATOM 4440 C CA . GLY A 1 602 ? -16.873 4.471 1.830 1.00 96.88 602 GLY A CA 1
ATOM 4441 C C . GLY A 1 602 ? -17.642 5.782 1.934 1.00 96.88 602 GLY A C 1
ATOM 4442 O O . GLY A 1 602 ? -18.291 6.214 0.979 1.00 96.88 602 GLY A O 1
ATOM 4443 N N . GLN A 1 603 ? -17.584 6.413 3.106 1.00 96.81 603 GLN A N 1
ATOM 4444 C CA . GLN A 1 603 ? -18.396 7.586 3.438 1.00 96.81 603 GLN A CA 1
ATOM 4445 C C . GLN A 1 603 ? -17.610 8.572 4.305 1.00 96.81 603 GLN A C 1
ATOM 4447 O O . GLN A 1 603 ? -16.957 8.174 5.268 1.00 96.81 603 GLN A O 1
ATOM 4452 N N . TYR A 1 604 ? -17.689 9.859 3.974 1.00 95.81 604 TYR A N 1
ATOM 4453 C CA . TYR A 1 604 ? -17.202 10.944 4.821 1.00 95.81 604 TYR A CA 1
ATOM 4454 C C . TYR A 1 604 ? -17.991 11.003 6.134 1.00 95.81 604 TYR A C 1
ATOM 4456 O O . TYR A 1 604 ? -19.186 10.706 6.153 1.00 95.81 604 TYR A O 1
ATOM 4464 N N . GLU A 1 605 ? -17.376 11.484 7.216 1.00 90.69 605 GLU A N 1
ATOM 4465 C CA . GLU A 1 605 ? -18.089 11.704 8.491 1.00 90.69 605 GLU A CA 1
ATOM 4466 C C . GLU A 1 605 ? -19.254 12.704 8.389 1.00 90.69 605 GLU A C 1
ATOM 4468 O O . GLU A 1 605 ? -20.160 12.683 9.216 1.00 90.69 605 GLU A O 1
ATOM 4473 N N . SER A 1 606 ? -19.284 13.540 7.345 1.00 87.94 606 SER A N 1
ATOM 4474 C CA . SER A 1 606 ? -20.428 14.404 7.020 1.00 87.94 606 SER A CA 1
ATOM 4475 C C . SER A 1 606 ? -21.664 13.651 6.502 1.00 87.94 606 SER A C 1
ATOM 4477 O O . SER A 1 606 ? -22.689 14.277 6.246 1.00 87.94 606 SER A O 1
ATOM 4479 N N . GLY A 1 607 ? -21.580 12.331 6.310 1.00 91.00 607 GLY A N 1
ATOM 4480 C CA . GLY A 1 607 ? -22.667 11.491 5.804 1.00 91.00 607 GLY A CA 1
ATOM 4481 C C . GLY A 1 607 ? -22.723 11.360 4.277 1.00 91.00 607 GLY A C 1
ATOM 4482 O O . GLY A 1 607 ? -23.504 10.554 3.775 1.00 91.00 607 GLY A O 1
ATOM 4483 N N . ASN A 1 608 ? -21.877 12.067 3.525 1.00 93.56 608 ASN A N 1
ATOM 4484 C CA . ASN A 1 608 ? -21.787 11.894 2.072 1.00 93.56 608 ASN A CA 1
ATOM 4485 C C . ASN A 1 608 ? -20.937 10.666 1.719 1.00 93.56 608 ASN A C 1
ATOM 4487 O O . ASN A 1 608 ? -19.820 10.520 2.217 1.00 93.56 608 ASN A O 1
ATOM 4491 N N . ASN A 1 609 ? -21.436 9.798 0.835 1.00 95.81 609 ASN A N 1
ATOM 4492 C CA . ASN A 1 609 ? -20.622 8.727 0.252 1.00 95.81 609 ASN A CA 1
ATOM 4493 C C . ASN A 1 609 ? -19.489 9.331 -0.591 1.00 95.81 609 ASN A C 1
ATOM 4495 O O . ASN A 1 609 ? -19.693 10.355 -1.238 1.00 95.81 609 ASN A O 1
ATOM 4499 N N . VAL A 1 610 ? -18.329 8.675 -0.607 1.00 95.56 610 VAL A N 1
ATOM 4500 C CA . VAL A 1 610 ? -17.239 8.994 -1.539 1.00 95.56 610 VAL A CA 1
ATOM 4501 C C . VAL A 1 610 ? -17.541 8.277 -2.856 1.00 95.56 610 VAL A C 1
ATOM 4503 O O . VAL A 1 610 ? -17.543 7.043 -2.868 1.00 95.56 610 VAL A O 1
ATOM 4506 N N . ASP A 1 611 ? -17.768 8.982 -3.971 1.00 93.88 611 ASP A N 1
ATOM 4507 C CA . ASP A 1 611 ? -17.944 8.320 -5.280 1.00 93.88 611 ASP A CA 1
ATOM 4508 C C . ASP A 1 611 ? -16.599 7.970 -5.934 1.00 93.88 611 ASP A C 1
ATOM 4510 O O . ASP A 1 611 ? -16.265 8.348 -7.057 1.00 93.88 611 ASP A O 1
ATOM 4514 N N . ALA A 1 612 ? -15.806 7.210 -5.184 1.00 92.69 612 ALA A N 1
ATOM 4515 C CA . ALA A 1 612 ? -14.557 6.620 -5.621 1.00 92.69 612 ALA A CA 1
ATOM 4516 C C . ALA A 1 612 ? -14.622 5.092 -5.498 1.00 92.69 612 ALA A C 1
ATOM 4518 O O . ALA A 1 612 ? -15.317 4.511 -4.659 1.00 92.69 612 ALA A O 1
ATOM 4519 N N . THR A 1 613 ? -13.907 4.410 -6.385 1.00 95.31 613 THR A N 1
ATOM 4520 C CA . THR A 1 613 ? -13.770 2.950 -6.405 1.00 95.31 613 THR A CA 1
ATOM 4521 C C . THR A 1 613 ? -12.410 2.658 -7.025 1.00 95.31 613 THR A C 1
ATOM 4523 O O . THR A 1 613 ? -12.172 3.034 -8.177 1.00 95.31 613 THR A O 1
ATOM 4526 N N . SER A 1 614 ? -11.511 2.091 -6.223 1.00 96.19 614 SER A N 1
ATOM 4527 C CA . SER A 1 614 ? -10.085 1.921 -6.512 1.00 96.19 614 SER A CA 1
ATOM 4528 C C . SER A 1 614 ? -9.693 0.449 -6.601 1.00 96.19 614 SER A C 1
ATOM 4530 O O . SER A 1 614 ? -10.353 -0.418 -6.022 1.00 96.19 614 SER A O 1
ATOM 4532 N N . LEU A 1 615 ? -8.594 0.177 -7.302 1.00 97.81 615 LEU A N 1
ATOM 4533 C CA . LEU A 1 615 ? -8.025 -1.160 -7.424 1.00 97.81 615 LEU A CA 1
ATOM 4534 C C . LEU A 1 615 ? -7.512 -1.660 -6.075 1.00 97.81 615 LEU A C 1
ATOM 4536 O O . LEU A 1 615 ? -8.003 -2.683 -5.610 1.00 97.81 615 LEU A O 1
ATOM 4540 N N . ASP A 1 616 ? -6.615 -0.917 -5.418 1.00 95.38 616 ASP A N 1
ATOM 4541 C CA . ASP A 1 616 ? -6.072 -1.257 -4.094 1.00 95.38 616 ASP A CA 1
ATOM 4542 C C . ASP A 1 616 ? -7.154 -1.660 -3.074 1.00 95.38 616 ASP A C 1
ATOM 4544 O O . ASP A 1 616 ? -7.059 -2.713 -2.440 1.00 95.38 616 ASP A O 1
ATOM 4548 N N . GLY A 1 617 ? -8.238 -0.882 -2.972 1.00 97.44 617 GLY A N 1
ATOM 4549 C CA . GLY A 1 617 ? -9.317 -1.189 -2.035 1.00 97.44 617 GLY A CA 1
ATOM 4550 C C . GLY A 1 617 ? -10.087 -2.457 -2.377 1.00 97.44 617 GLY A C 1
ATOM 4551 O O . GLY A 1 617 ? -10.449 -3.212 -1.477 1.00 97.44 617 GLY A O 1
ATOM 4552 N N . ASN A 1 618 ? -10.285 -2.743 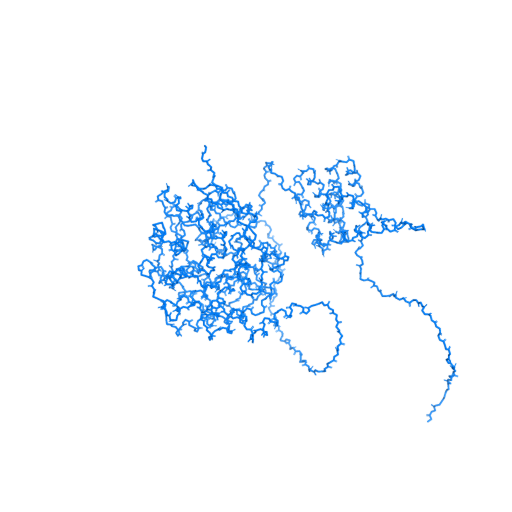-3.663 1.00 98.75 618 ASN A N 1
ATOM 4553 C CA . ASN A 1 618 ? -10.941 -3.973 -4.091 1.00 98.75 618 ASN A CA 1
ATOM 4554 C C . ASN A 1 618 ? -9.987 -5.185 -4.032 1.00 98.75 618 ASN A C 1
ATOM 4556 O O . ASN A 1 618 ? -10.447 -6.284 -3.733 1.00 98.75 618 ASN A O 1
ATOM 4560 N N . ALA A 1 619 ? -8.672 -4.996 -4.195 1.00 98.75 619 ALA A N 1
ATOM 4561 C CA . ALA A 1 619 ? -7.660 -6.028 -3.955 1.00 98.75 619 ALA A CA 1
ATOM 4562 C C . ALA A 1 619 ? -7.637 -6.440 -2.476 1.00 98.75 619 ALA A C 1
ATOM 4564 O O . ALA A 1 619 ? -7.877 -7.607 -2.171 1.00 98.75 619 ALA A O 1
ATOM 4565 N N . GLN A 1 620 ? -7.501 -5.480 -1.551 1.00 98.69 620 GLN A N 1
ATOM 4566 C CA . GLN A 1 620 ? -7.490 -5.759 -0.109 1.00 98.69 620 GLN A CA 1
ATOM 4567 C C . GLN A 1 620 ? -8.787 -6.447 0.366 1.00 98.69 620 GLN A C 1
ATOM 4569 O O . GLN A 1 620 ? -8.755 -7.267 1.282 1.00 98.69 620 GLN A O 1
ATOM 4574 N N . ILE A 1 621 ? -9.937 -6.157 -0.258 1.00 98.88 621 ILE A N 1
ATOM 4575 C CA . ILE A 1 621 ? -11.215 -6.829 0.041 1.00 98.88 621 ILE A CA 1
ATOM 4576 C C . ILE A 1 621 ? -11.226 -8.289 -0.441 1.00 98.88 621 ILE A C 1
ATOM 4578 O O . ILE A 1 621 ? -11.718 -9.159 0.281 1.00 98.88 621 ILE A O 1
ATOM 4582 N N . LEU A 1 622 ? -10.669 -8.576 -1.623 1.00 98.88 622 LEU A N 1
ATOM 4583 C CA . LEU A 1 622 ? -10.494 -9.946 -2.116 1.00 98.88 622 LEU A CA 1
ATOM 4584 C C . LEU A 1 622 ? -9.519 -10.732 -1.223 1.00 98.88 622 LEU A C 1
ATOM 4586 O O . LEU A 1 622 ? -9.839 -11.836 -0.784 1.00 98.88 622 LEU A O 1
ATOM 4590 N N . GLU A 1 623 ? -8.376 -10.140 -0.880 1.00 98.50 623 GLU A N 1
ATOM 4591 C CA . GLU A 1 623 ? -7.399 -10.710 0.053 1.00 98.50 623 GLU A CA 1
ATOM 4592 C C . GLU A 1 623 ? -8.031 -11.026 1.418 1.00 98.50 623 GLU A C 1
ATOM 4594 O O . GLU A 1 623 ? -7.943 -12.157 1.898 1.00 98.50 623 GLU A O 1
ATOM 4599 N N . ALA A 1 624 ? -8.742 -10.068 2.018 1.00 98.69 624 ALA A N 1
ATOM 4600 C CA . ALA A 1 624 ? -9.454 -10.246 3.282 1.00 98.69 624 ALA A CA 1
ATOM 4601 C C . ALA A 1 624 ? -10.461 -11.414 3.226 1.00 98.69 624 ALA A C 1
ATOM 4603 O O . ALA A 1 624 ? -10.532 -12.221 4.157 1.00 98.69 624 ALA A O 1
ATOM 4604 N N . ALA A 1 625 ? -11.195 -11.555 2.118 1.00 98.44 625 ALA A N 1
ATOM 4605 C CA . ALA A 1 625 ? -12.117 -12.667 1.912 1.00 98.44 625 ALA A CA 1
ATOM 4606 C C . ALA A 1 625 ? -11.400 -14.022 1.771 1.00 98.44 625 ALA A C 1
ATOM 4608 O O . ALA A 1 625 ? -11.845 -15.009 2.364 1.00 98.44 625 ALA A O 1
ATOM 4609 N N . TRP A 1 626 ? -10.276 -14.084 1.046 1.00 97.06 626 TRP A N 1
ATOM 4610 C CA . TRP A 1 626 ? -9.477 -15.310 0.925 1.00 97.06 626 TRP A CA 1
ATOM 4611 C C . TRP A 1 626 ? -8.841 -15.708 2.255 1.00 97.06 626 TRP A C 1
ATOM 4613 O O . TRP A 1 626 ? -8.910 -16.877 2.631 1.00 97.06 626 TRP A O 1
ATOM 4623 N N . TYR A 1 627 ? -8.312 -14.741 3.011 1.00 96.06 627 TYR A N 1
ATOM 4624 C CA . TYR A 1 627 ? -7.796 -14.931 4.367 1.00 96.06 627 TYR A CA 1
ATOM 4625 C C . TYR A 1 627 ? -8.848 -15.534 5.303 1.00 96.06 627 TYR A C 1
ATOM 4627 O O . TYR A 1 627 ? -8.552 -16.478 6.036 1.00 96.06 627 TYR A O 1
ATOM 4635 N N . VAL A 1 628 ? -10.100 -15.072 5.242 1.00 96.69 628 VAL A N 1
ATOM 4636 C CA . VAL A 1 628 ? -11.202 -15.686 6.000 1.00 96.69 628 VAL A CA 1
ATOM 4637 C C . VAL A 1 628 ? -11.529 -17.094 5.487 1.00 96.69 628 VAL A C 1
ATOM 4639 O O . VAL A 1 628 ? -11.650 -18.008 6.304 1.00 96.69 628 VAL A O 1
ATOM 4642 N N . ALA A 1 629 ? -11.605 -17.305 4.168 1.00 94.69 629 ALA A N 1
ATOM 4643 C CA . ALA A 1 629 ? -11.916 -18.607 3.562 1.00 94.69 629 ALA A CA 1
ATOM 4644 C C . ALA A 1 629 ? -10.913 -19.709 3.940 1.00 94.69 629 ALA A C 1
ATOM 4646 O O . ALA A 1 629 ? -11.308 -20.818 4.295 1.00 94.69 629 ALA A O 1
ATOM 4647 N N . ARG A 1 630 ? -9.614 -19.385 3.939 1.00 91.62 630 ARG A N 1
ATOM 4648 C CA . ARG A 1 630 ? -8.516 -20.291 4.324 1.00 91.62 630 ARG A CA 1
ATOM 4649 C C . ARG A 1 630 ? -8.345 -20.448 5.843 1.00 91.62 630 ARG A C 1
ATOM 4651 O O . ARG A 1 630 ? -7.331 -20.992 6.280 1.00 91.62 630 ARG A O 1
ATOM 4658 N N . GLY A 1 631 ? -9.296 -19.977 6.655 1.00 91.81 631 GLY A N 1
ATOM 4659 C CA . GLY A 1 631 ? -9.292 -20.143 8.113 1.00 91.81 631 GLY A CA 1
ATOM 4660 C C . GLY A 1 631 ? -8.375 -19.175 8.868 1.00 91.81 631 GLY A C 1
ATOM 4661 O O . GLY A 1 631 ? -7.800 -19.559 9.882 1.00 91.81 631 GLY A O 1
ATOM 4662 N N . ARG A 1 632 ? -8.218 -17.938 8.376 1.00 92.94 632 ARG A N 1
ATOM 4663 C CA . ARG A 1 632 ? -7.352 -16.879 8.939 1.00 92.94 632 ARG A CA 1
ATOM 4664 C C . ARG A 1 632 ? -5.874 -17.279 9.060 1.00 92.94 632 ARG A C 1
ATOM 4666 O O . ARG A 1 632 ? -5.192 -16.938 10.021 1.00 92.94 632 ARG A O 1
ATOM 4673 N N . ARG A 1 633 ? -5.379 -18.004 8.052 1.00 90.88 633 ARG A N 1
ATOM 4674 C CA . ARG A 1 633 ? -3.951 -18.296 7.841 1.00 90.88 633 ARG A CA 1
ATOM 4675 C C . ARG A 1 633 ? -3.358 -17.267 6.875 1.00 90.88 633 ARG A C 1
ATOM 4677 O O . ARG A 1 633 ? -3.965 -17.002 5.841 1.00 90.88 633 ARG A O 1
ATOM 4684 N N . ALA A 1 634 ? -2.162 -16.755 7.157 1.00 91.31 634 ALA A N 1
ATOM 4685 C CA . ALA A 1 634 ? -1.456 -15.818 6.275 1.00 91.31 634 ALA A CA 1
ATOM 4686 C C . ALA A 1 634 ? -1.118 -16.413 4.895 1.00 91.31 634 ALA A C 1
ATOM 4688 O O . ALA A 1 634 ? -1.084 -17.640 4.743 1.00 91.31 634 ALA A O 1
ATOM 4689 N N . PHE A 1 635 ? -0.864 -15.565 3.893 1.00 91.56 635 PHE A N 1
ATOM 4690 C CA . PHE A 1 635 ? -0.496 -16.006 2.535 1.00 91.56 635 PHE A CA 1
ATOM 4691 C C . PHE A 1 635 ? 0.975 -16.421 2.402 1.00 91.56 635 PHE A C 1
ATOM 4693 O O . PHE A 1 635 ? 1.295 -17.203 1.511 1.00 91.56 635 PHE A O 1
ATOM 4700 N N . VAL A 1 636 ? 1.857 -15.953 3.289 1.00 87.19 636 VAL A N 1
ATOM 4701 C CA . VAL A 1 636 ? 3.261 -16.379 3.386 1.00 87.19 636 VAL A CA 1
ATOM 4702 C C . VAL A 1 636 ? 3.497 -17.133 4.696 1.00 87.19 636 VAL A C 1
ATOM 4704 O O . VAL A 1 636 ? 3.140 -16.672 5.780 1.00 87.19 636 VAL A O 1
ATOM 4707 N N . ALA A 1 637 ? 4.115 -18.312 4.602 1.00 65.94 637 ALA A N 1
ATOM 4708 C CA . ALA A 1 637 ? 4.372 -19.199 5.734 1.00 65.94 637 ALA A CA 1
ATOM 4709 C C . ALA A 1 637 ? 5.797 -19.021 6.290 1.00 65.94 637 ALA A C 1
ATOM 4711 O O . ALA A 1 637 ? 6.683 -19.832 6.029 1.00 65.94 637 ALA A O 1
ATOM 4712 N N . GLY A 1 638 ? 6.015 -17.971 7.086 1.00 57.69 638 GLY A N 1
ATOM 4713 C CA . GLY A 1 638 ? 7.272 -17.779 7.814 1.00 57.69 638 GLY A CA 1
ATOM 4714 C C . GLY A 1 638 ? 7.308 -16.486 8.625 1.00 57.69 638 GLY A C 1
ATOM 4715 O O . GLY A 1 638 ? 7.030 -15.411 8.104 1.00 57.69 638 GLY A O 1
ATOM 4716 N N . SER A 1 639 ? 7.679 -16.571 9.904 1.00 50.75 639 SER A N 1
ATOM 4717 C CA . SER A 1 639 ? 7.969 -15.386 10.715 1.00 50.75 639 SER A CA 1
ATOM 4718 C C . SER A 1 639 ? 9.357 -14.848 10.370 1.00 50.75 639 SER A C 1
ATOM 4720 O O . SER A 1 639 ? 10.361 -15.487 10.698 1.00 50.75 639 SER A O 1
ATOM 4722 N N . VAL A 1 640 ? 9.436 -13.661 9.766 1.00 53.03 640 VAL A N 1
ATOM 4723 C CA . VAL A 1 640 ? 10.709 -12.931 9.691 1.00 53.03 640 VAL A CA 1
ATOM 4724 C C . VAL A 1 640 ? 11.106 -12.534 11.115 1.00 53.03 640 VAL A C 1
ATOM 4726 O O . VAL A 1 640 ? 10.317 -11.931 11.843 1.00 53.03 640 VAL A O 1
ATOM 4729 N N . ALA A 1 641 ? 12.308 -12.928 11.541 1.00 46.62 641 ALA A N 1
ATOM 4730 C CA . ALA A 1 641 ? 12.767 -12.764 12.918 1.00 46.62 641 ALA A CA 1
ATOM 4731 C C . ALA A 1 641 ? 13.149 -11.301 13.219 1.00 46.62 641 ALA A C 1
ATOM 4733 O O . ALA A 1 641 ? 14.316 -10.919 13.140 1.00 46.62 641 ALA A O 1
ATOM 4734 N N . GLY A 1 642 ? 12.148 -10.483 13.551 1.00 48.50 642 GLY A N 1
ATOM 4735 C CA . GLY A 1 642 ? 12.344 -9.103 13.997 1.00 48.50 642 GLY A CA 1
ATOM 4736 C C . GLY A 1 642 ? 13.099 -9.003 15.338 1.00 48.50 642 GLY A C 1
ATOM 4737 O O . GLY A 1 642 ? 13.063 -9.936 16.148 1.00 48.50 642 GLY A O 1
ATOM 4738 N N . PRO A 1 643 ? 13.785 -7.876 15.604 1.00 45.69 643 PRO A N 1
ATOM 4739 C CA . PRO A 1 643 ? 14.523 -7.643 16.838 1.00 45.69 643 PRO A CA 1
ATOM 4740 C C . PRO A 1 643 ? 13.575 -7.496 18.037 1.00 45.69 643 PRO A C 1
ATOM 4742 O O . PRO A 1 643 ? 12.481 -6.947 17.935 1.00 45.69 643 PRO A O 1
ATOM 4745 N N . ALA A 1 644 ? 14.018 -7.942 19.212 1.00 47.66 644 ALA A N 1
ATOM 4746 C CA . ALA A 1 644 ? 13.164 -8.106 20.394 1.00 47.66 644 ALA A CA 1
ATOM 4747 C C . ALA A 1 644 ? 12.706 -6.802 21.095 1.00 47.66 644 ALA A C 1
ATOM 4749 O O . ALA A 1 644 ? 12.060 -6.868 22.141 1.00 47.66 644 ALA A O 1
ATOM 4750 N N . ILE A 1 645 ? 13.049 -5.618 20.573 1.00 61.88 645 ILE A N 1
ATOM 4751 C CA . ILE A 1 645 ? 12.839 -4.333 21.258 1.00 61.88 645 ILE A CA 1
ATOM 4752 C C . ILE A 1 645 ? 11.570 -3.652 20.737 1.00 61.88 645 ILE A C 1
ATOM 4754 O O . ILE A 1 645 ? 11.594 -2.906 19.761 1.00 61.88 645 ILE A O 1
ATOM 4758 N N . CYS A 1 646 ? 10.469 -3.879 21.451 1.00 67.94 646 CYS A N 1
ATOM 4759 C CA . CYS A 1 646 ? 9.229 -3.120 21.320 1.00 67.94 646 CYS A CA 1
ATOM 4760 C C . CYS A 1 646 ? 9.020 -2.251 22.571 1.00 67.94 646 CYS A C 1
ATOM 4762 O O . CYS A 1 646 ? 9.228 -2.761 23.678 1.00 67.94 646 CYS A O 1
ATOM 4764 N N . PRO A 1 647 ? 8.567 -0.989 22.454 1.00 67.06 647 PRO A N 1
ATOM 4765 C CA . PRO A 1 647 ? 8.148 -0.201 23.606 1.00 67.06 647 PRO A CA 1
ATOM 4766 C C . PRO A 1 647 ? 7.137 -0.941 24.494 1.00 67.06 647 PRO A C 1
ATOM 4768 O O . PRO A 1 647 ? 6.211 -1.617 24.025 1.00 67.06 647 PRO A O 1
ATOM 4771 N N . ALA A 1 648 ? 7.302 -0.788 25.807 1.00 69.31 648 ALA A N 1
ATOM 4772 C CA . ALA A 1 648 ? 6.280 -1.195 26.756 1.00 69.31 648 ALA A CA 1
ATOM 4773 C C . ALA A 1 648 ? 5.004 -0.370 26.519 1.00 69.31 648 ALA A C 1
ATOM 4775 O O . ALA A 1 648 ? 5.066 0.840 26.270 1.00 69.31 648 ALA A O 1
ATOM 4776 N N . LEU A 1 649 ? 3.842 -1.019 26.630 1.00 69.56 649 LEU A N 1
ATOM 4777 C CA . LEU A 1 649 ? 2.597 -0.276 26.775 1.00 69.56 649 LEU A CA 1
ATOM 4778 C C . LEU A 1 649 ? 2.667 0.424 28.132 1.00 69.56 649 LEU A C 1
ATOM 4780 O O . LEU A 1 649 ? 2.801 -0.225 29.166 1.00 69.56 649 LEU A O 1
ATOM 4784 N N . GLN A 1 650 ? 2.660 1.753 28.109 1.00 58.06 650 GLN A N 1
ATOM 4785 C CA . GLN A 1 650 ? 2.574 2.550 29.319 1.00 58.06 650 GLN A CA 1
ATOM 4786 C C . GLN A 1 650 ? 1.110 2.582 29.745 1.00 58.06 650 GLN A C 1
ATOM 4788 O O . GLN A 1 650 ? 0.323 3.371 29.220 1.00 58.06 650 GLN A O 1
ATOM 4793 N N . ASP A 1 651 ? 0.761 1.716 30.695 1.00 42.03 651 ASP A N 1
ATOM 4794 C CA . ASP A 1 651 ? -0.456 1.870 31.485 1.00 42.03 651 ASP A CA 1
ATOM 4795 C C . ASP A 1 651 ? -0.328 3.171 32.274 1.00 42.03 651 ASP A C 1
ATOM 4797 O O . ASP A 1 651 ? 0.317 3.230 33.320 1.00 42.03 651 ASP A O 1
ATOM 4801 N N . ASN A 1 652 ? -0.887 4.246 31.725 1.00 42.47 652 ASN A N 1
ATOM 4802 C CA . ASN A 1 652 ? -0.901 5.544 32.374 1.00 42.47 652 ASN A CA 1
ATOM 4803 C C . ASN A 1 652 ? -2.036 5.513 33.415 1.00 42.47 652 ASN A C 1
ATOM 4805 O O . ASN A 1 652 ? -3.204 5.490 33.011 1.00 42.47 652 ASN A O 1
ATOM 4809 N N . PRO A 1 653 ? -1.751 5.453 34.732 1.00 34.38 653 PRO A N 1
ATOM 4810 C CA . PRO A 1 653 ? -2.806 5.433 35.731 1.00 34.3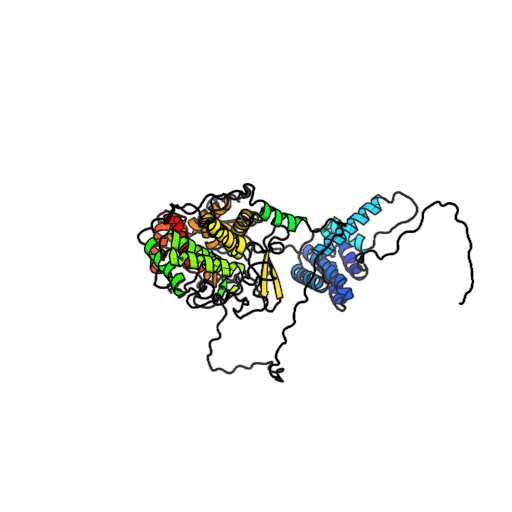8 653 PRO A CA 1
ATOM 4811 C C . PRO A 1 653 ? -3.544 6.770 35.679 1.00 34.38 653 PRO A C 1
ATOM 4813 O O . PRO A 1 653 ? -2.924 7.829 35.784 1.00 34.38 653 PRO A O 1
ATOM 4816 N N . VAL A 1 654 ? -4.866 6.714 35.517 1.00 33.12 654 VAL A N 1
ATOM 4817 C CA . VAL A 1 654 ? -5.716 7.910 35.520 1.00 33.12 654 VAL A CA 1
ATOM 4818 C C . VAL A 1 654 ? -5.494 8.683 36.824 1.00 33.12 654 VAL A C 1
ATOM 4820 O O . VAL A 1 654 ? -5.565 8.108 37.913 1.00 33.12 654 VAL A O 1
ATOM 4823 N N . ARG A 1 655 ? -5.223 9.982 36.691 1.00 31.73 655 ARG A N 1
ATOM 4824 C CA . ARG A 1 655 ? -5.197 10.987 37.757 1.00 31.73 655 ARG A CA 1
ATOM 4825 C C . ARG A 1 655 ? -6.084 12.153 37.346 1.00 31.73 655 ARG A C 1
ATOM 4827 O O . ARG A 1 655 ? -6.067 12.463 36.134 1.00 31.73 655 ARG A O 1
#

Foldseek 3Di:
DDDDDDDDDDDDDDDDDDDDDDDDDDDDDDDDDACVQQVVLLVCVVVVVLQVSLVSLCVSLVVQVPDLVSLVSNLVSLLSNLLSCLVVVNPCSQVSPVSSQVSQVSNVHGPLRVLVSLVVLLVVVVVVVVVPPDDDDPPDRRPVSVSQNVCCVVPNSSPDPGHDDDDDDDDDDDDFDQFDFFQPEADDDDDDDDDDDDDDDPDDDDDDDDDDDDDDDDDDDDDDDDDDDDDDDDDVPVVCVLVVVVVCVPPCPPQFAQLADPFAFEQDDDLLNLQLLLLLLQLVQAQQPQQLQGAQWDVHQKDFLLSLLLSLLSLLLCRNHVSDDPVVSVVSNLSSLVLLLVACPQVSAARAGMARNNPSAAADSNRHGDPRHFWHALLSRLSLLLSLVLCLSNPVVCVCSSVNSCSRHHCPLQCDPLFGWIWGDDPNDIDIDGNLAPLSLLSSQVSCVVVPRHRQVSLDPPQWDWDDALHFIAIDGNPQSHQDFCVSLLCCCAAVVQQDPQSVVNNVRQLVRQVSVCVVVVHRGFFAWDQFDDPVRIWRFHCDHNNDGRFIDHSSSDGDLQRTFLFLLRLLSLLLNDPDPSNVVSSVQSSVQRDRSHRAGGARPVGHGTPIGGSSSSSSSSSSSSCVSVPNDHSGPDHDDHDPDHDDHPPDPDD